Protein AF-0000000084586403 (afdb_homodimer)

Nearest PDB structures (foldseek):
  4zs8-assembly1_A  TM=6.745E-01  e=2.237E-21  Streptomyces coelicolor A3(2)
  4zsk-assembly1_B  TM=9.152E-01  e=2.436E-14  Streptomyces coelicolor A3(2)
  2p19-assembly2_B-2  TM=9.179E-01  e=1.139E-11  Corynebacterium glutamicum
  2ra5-assembly1_A-2  TM=8.917E-01  e=1.689E-09  Streptomyces coelicolor A3(2)
  2pkh-assembly2_F  TM=8.714E-01  e=7.103E-09  Pseudomonas syringae pv. tomato str. DC3000

Solvent-accessible surface area (backbone atoms only — not comparable to full-atom values): 25122 Å² total; per-residue (Å²): 126,84,74,75,54,66,32,57,51,52,31,51,51,52,48,47,35,41,71,70,53,78,47,44,69,73,31,66,52,76,50,56,69,56,45,12,62,74,67,72,45,52,56,66,40,41,48,49,12,50,48,50,35,32,64,69,49,43,28,44,77,40,89,96,74,45,40,22,30,33,66,72,49,48,74,38,53,78,57,55,64,65,54,68,58,57,54,34,44,75,69,73,44,48,59,44,57,43,79,74,42,78,44,77,43,73,60,56,68,63,54,28,54,71,46,68,49,62,93,82,49,47,23,35,42,37,30,32,39,37,19,51,70,80,38,54,40,31,44,38,36,37,38,32,45,34,89,81,42,76,80,71,46,71,72,51,63,55,47,54,63,64,57,53,40,46,76,72,65,52,49,67,40,37,37,36,36,37,57,40,46,33,70,66,49,71,69,52,26,60,71,45,66,49,87,67,96,52,45,20,40,28,34,46,34,39,32,24,31,72,85,68,46,43,56,40,40,34,40,38,38,41,36,49,87,46,40,40,44,34,51,72,18,48,69,115,127,84,72,75,55,67,32,56,51,52,30,50,51,52,48,47,35,41,71,71,53,77,46,45,69,73,31,66,51,78,50,58,68,56,45,12,61,74,67,72,44,51,54,68,40,40,48,49,14,51,48,50,35,32,60,68,50,43,28,44,77,40,89,96,74,44,40,21,29,32,66,72,50,47,73,38,53,79,58,55,63,65,54,68,59,59,53,34,44,75,69,72,42,47,59,43,56,44,81,76,45,79,44,77,42,74,60,54,66,64,55,30,55,70,45,67,48,62,92,84,48,48,23,36,40,36,29,33,38,38,18,49,69,80,38,53,41,31,44,36,37,37,38,31,46,35,89,81,44,74,80,71,46,71,73,53,62,56,48,55,62,64,58,54,40,46,75,72,66,53,49,66,40,37,37,34,36,38,59,40,44,32,70,66,49,71,68,52,24,61,70,45,66,50,88,68,97,52,42,20,41,29,35,45,34,38,31,22,31,72,84,69,46,43,55,40,41,34,40,38,38,39,36,49,86,44,39,39,43,34,51,72,18,47,69,115

Sequence (472 aa):
MKSTPLYRQIANEIKKDIARGNIKKDEAIPTEMELASSFQASRVTVRQAIQLLVEENLLYKVHGSGTYVKQQKIEHDIYRLQSFTEEIIKLGKVPTNKLLTFTIMKPEDEIRHRLQLPPEAQVFYVKRLRCADNVPIILEETFMPIAMFPDLTEEIMLNSKYAYLESKGFLIKERQGEIIPAMPSDALMTLLQIKDANPILSMNLWAYLDNDIPFEYTRLYYRSDRYTFKFSSKRYMKSTPLYRQIANEIKKDIARGNIKKDEAIPTEMELASSFQASRVTVRQAIQLLVEENLLYKVHGSGTYVKQQKIEHDIYRLQSFTEEIIKLGKVPTNKLLTFTIMKPEDEIRHRLQLPPEAQVFYVKRLRCADNVPIILEETFMPIAMFPDLTEEIMLNSKYAYLESKGFLIKERQGEIIPAMPSDALMTLLQIKDANPILSMNLWAYLDNDIPFEYTRLYYRSDRYTFKFSSKRY

Organism: NCBI:txid361277

Secondary structure (DSSP, 8-state):
-----HHHHHHHHHHHHHHTTSS-TTPBPPPHHHHHHHHT--HHHHHHHHHHHHHTTSEEEETTTEEEE--PPEEEETTS---HHHHHHHTT--EEEEEEEEEEEPPPHHHHHHTT--TT--EEEEEEEEEETTEEEEEEEEEEETTT-TT--HHHHTS-HHHHHHHTT--EEEEEEEEEEEPPPHHHHHHHT--S---EEEEEEEEEETTS-EEEEEEEEE-TTTEEEEEEEE--/-----HHHHHHHHHHHHHHTTSS-TTPBPPPHHHHHHHHT--HHHHHHHHHHHHHTTSEEEETTTEEEE--PPEEEETTS---HHHHHHHTT--EEEEEEEEEEEPPPHHHHHHTT--TT--EEEEEEEEEETTEEEEEEEEEEETTT-TT--HHHHTS-HHHHHHHTT--EEEEEEEEEEEPPPHHHHHHHT--S---EEEEEEEEEETTS-EEEEEEEEE-TTTEEEEEEEE--

InterPro domains:
  IPR000524 Transcription regulator HTH, GntR [PF00392] (6-69)
  IPR000524 Transcription regulator HTH, GntR [PR00035] (29-43)
  IPR000524 Transcription regulator HTH, GntR [PR00035] (43-59)
  IPR000524 Transcription regulator HTH, GntR [PS50949] (4-72)
  IPR000524 Transcription regulator HTH, GntR [SM00345] (10-69)
  IPR000524 Transcription regulator HTH, GntR [cd07377] (5-70)
  IPR011663 UbiC transcription regulator-associated [PF07702] (91-227)
  IPR011663 UbiC transcription regulator-associated [SM00866] (90-228)
  IPR028978 Chorismate pyruvate-lyase/UbiC transcription regulator-associated domain superfamily [G3DSA:3.40.1410.10] (75-235)
  IPR028978 Chorismate pyruvate-lyase/UbiC transcription regulator-associated domain superfamily [SSF64288] (58-232)
  IPR036388 Winged helix-like DNA-binding domain superfamily [G3DSA:1.10.10.10] (1-74)
  IPR036390 Winged helix DNA-binding domain superfamily [SSF46785] (2-83)
  IPR050679 Bacterial HTH-type transcriptional regulator [PTHR44846] (2-232)

Radius of gyration: 25.45 Å; Cα contacts (8 Å, |Δi|>4): 924; chains: 2; bounding box: 56×74×62 Å

Foldseek 3Di:
DPDPPLLCVLLVVVVVCVLVVVADFFGFDDALVVSCVVSVHDSVSPVSSLVVCVVVVQWDADPPPHIGGHQAAQEDAPPDPDDPCVSLVVSVWHKWKAWDDWDKDQDDPVVCVLQVHDNVWIWIWTWMFIDTNNATWKIKIKTFTCVVPVPDDPVCVRDDPVVVCVVVVWAWDDKDKDKDKDFDDPVRCVSNVPDDRDIWIKMWMWTATPVRRTGMIMIMTGPRSRHDYDYDDDPD/DPDPPLLQVLLVVVVVCVLVVVADFFGFDDALVVSCVVSVHDSVSPVSSLVVCVVVVQWDADPPPHIGGHQAAQEDAPPDPDDPCVSLVVSVWHKWKAWDDWDKDQDDPVVCVLQVHDNVWIWIWTWMFIDTNNQTWKIKIKTFTCVVPVPDDPVCVRDDPVVVCVVVVWAWDDKDKDKDKDFDDPVRCVSNVPDDRDIWIKMWMWTATPVRRTGMIMIMTGPRSRHDYDYDDDPD

Structure (mmCIF, N/CA/C/O backbone):
data_AF-0000000084586403-model_v1
#
loop_
_entity.id
_entity.type
_entity.pdbx_description
1 polymer 'Transcriptional regulator'
#
loop_
_atom_site.group_PDB
_atom_site.id
_atom_site.type_symbol
_atom_site.label_atom_id
_atom_site.label_alt_id
_atom_site.label_comp_id
_atom_site.label_asym_id
_atom_site.label_entity_id
_atom_site.label_seq_id
_atom_site.pdbx_PDB_ins_code
_atom_site.Cartn_x
_atom_site.Cartn_y
_atom_site.Cartn_z
_atom_site.occupancy
_atom_site.B_iso_or_equiv
_atom_site.auth_seq_id
_atom_site.auth_comp_id
_atom_site.auth_asym_id
_atom_site.auth_atom_id
_atom_site.pdbx_PDB_model_num
ATOM 1 N N . MET A 1 1 ? 6.543 38.594 -7.16 1 34.75 1 MET A N 1
ATOM 2 C CA . MET A 1 1 ? 6.902 37.25 -6.703 1 34.75 1 MET A CA 1
ATOM 3 C C . MET A 1 1 ? 6.652 37.094 -5.207 1 34.75 1 MET A C 1
ATOM 5 O O . MET A 1 1 ? 7.25 37.812 -4.398 1 34.75 1 MET A O 1
ATOM 9 N N . LYS A 1 2 ? 5.504 36.938 -4.672 1 47.91 2 LYS A N 1
ATOM 10 C CA . LYS A 1 2 ? 5.18 37.219 -3.281 1 47.91 2 LYS A CA 1
ATOM 11 C C . LYS A 1 2 ? 6.156 36.562 -2.328 1 47.91 2 LYS A C 1
ATOM 13 O O . LYS A 1 2 ? 6.57 35.406 -2.562 1 47.91 2 LYS A O 1
ATOM 18 N N . SER A 1 3 ? 6.898 37.188 -1.562 1 58.41 3 SER A N 1
ATOM 19 C CA . SER A 1 3 ? 8.039 36.781 -0.754 1 58.41 3 SER A CA 1
ATOM 20 C C . SER A 1 3 ? 7.66 35.656 0.213 1 58.41 3 SER A C 1
ATOM 22 O O . SER A 1 3 ? 6.555 35.656 0.764 1 58.41 3 SER A O 1
ATOM 24 N N . THR A 1 4 ? 8.156 34.5 0.156 1 67.75 4 THR A N 1
ATOM 25 C CA . THR A 1 4 ? 7.91 33.375 1.075 1 67.75 4 THR A CA 1
ATOM 26 C C . THR A 1 4 ? 7.898 33.875 2.52 1 67.75 4 THR A C 1
ATOM 28 O O . THR A 1 4 ? 8.812 34.562 2.953 1 67.75 4 THR A O 1
ATOM 31 N N . PRO A 1 5 ? 6.727 33.812 3.162 1 79.56 5 PRO A N 1
ATOM 32 C CA . PRO A 1 5 ? 6.691 34.219 4.57 1 79.56 5 PRO A CA 1
ATOM 33 C C . PRO A 1 5 ? 7.91 33.719 5.352 1 79.56 5 PRO A C 1
ATOM 35 O O . PRO A 1 5 ? 8.453 32.656 5.059 1 79.56 5 PRO A O 1
ATOM 38 N N . LEU A 1 6 ? 8.422 34.594 6.211 1 85.06 6 LEU A N 1
ATOM 39 C CA . LEU A 1 6 ? 9.648 34.344 6.961 1 85.06 6 LEU A CA 1
ATOM 40 C C . LEU A 1 6 ? 9.609 32.969 7.637 1 85.06 6 LEU A C 1
ATOM 42 O O . LEU A 1 6 ? 10.617 32.281 7.676 1 85.06 6 LEU A O 1
ATOM 46 N N . TYR A 1 7 ? 8.484 32.562 8.242 1 89.06 7 TYR A N 1
ATOM 47 C CA . TYR A 1 7 ? 8.398 31.281 8.922 1 89.06 7 TYR A CA 1
ATOM 48 C C . TYR A 1 7 ? 8.648 30.141 7.953 1 89.06 7 TYR A C 1
ATOM 50 O O . TYR A 1 7 ? 9.25 29.125 8.32 1 89.06 7 TYR A O 1
ATOM 58 N N . ARG A 1 8 ? 8.242 30.219 6.746 1 85.06 8 ARG A N 1
ATOM 59 C CA . ARG A 1 8 ? 8.5 29.188 5.742 1 85.06 8 ARG A CA 1
ATOM 60 C C . ARG A 1 8 ? 9.969 29.156 5.348 1 85.06 8 ARG A C 1
ATOM 62 O O . ARG A 1 8 ? 10.523 28.078 5.09 1 85.06 8 ARG A O 1
ATOM 69 N N . GLN A 1 9 ? 10.547 30.297 5.316 1 86.19 9 GLN A N 1
ATOM 70 C CA . GLN A 1 9 ? 11.984 30.359 5.047 1 86.19 9 GLN A CA 1
ATOM 71 C C . GLN A 1 9 ? 12.773 29.641 6.137 1 86.19 9 GLN A C 1
ATOM 73 O O . GLN A 1 9 ? 13.703 28.891 5.836 1 86.19 9 GLN A O 1
ATOM 78 N N . ILE A 1 10 ? 12.414 29.984 7.324 1 91.06 10 ILE A N 1
ATOM 79 C CA . ILE A 1 10 ? 13.07 29.344 8.453 1 91.06 10 ILE A CA 1
ATOM 80 C C . ILE A 1 10 ? 12.852 27.844 8.383 1 91.06 10 ILE A C 1
ATOM 82 O O . ILE A 1 10 ? 13.797 27.062 8.555 1 91.06 10 ILE A O 1
ATOM 86 N N . ALA A 1 11 ? 11.641 27.438 8.109 1 89.44 11 ALA A N 1
ATOM 87 C CA . ALA A 1 11 ? 11.328 26.031 7.988 1 89.44 11 ALA A CA 1
ATOM 88 C C . ALA A 1 11 ? 12.188 25.359 6.914 1 89.44 11 ALA A C 1
ATOM 90 O O . ALA A 1 11 ? 12.734 24.281 7.129 1 89.44 11 ALA A O 1
ATOM 91 N N . ASN A 1 12 ? 12.289 26 5.867 1 84.06 12 ASN A N 1
ATOM 92 C CA . ASN A 1 12 ? 13.078 25.469 4.766 1 84.06 12 ASN A CA 1
ATOM 93 C C . ASN A 1 12 ? 14.547 25.312 5.148 1 84.06 12 ASN A C 1
ATOM 95 O O . ASN A 1 12 ? 15.195 24.328 4.77 1 84.06 12 ASN A O 1
ATOM 99 N N . GLU A 1 13 ? 15.039 26.281 5.824 1 86.5 13 GLU A N 1
ATOM 100 C CA . GLU A 1 13 ? 16.422 26.203 6.266 1 86.5 13 GLU A CA 1
ATOM 101 C C . GLU A 1 13 ? 16.641 25.047 7.234 1 86.5 13 GLU A C 1
ATOM 103 O O . GLU A 1 13 ? 17.641 24.328 7.145 1 86.5 13 GLU A O 1
ATOM 108 N N . ILE A 1 14 ? 15.703 24.906 8.133 1 87.62 14 ILE A N 1
ATOM 109 C CA . ILE A 1 14 ? 15.789 23.781 9.07 1 87.62 14 ILE A CA 1
ATOM 110 C C . ILE A 1 14 ? 15.719 22.469 8.305 1 87.62 14 ILE A C 1
ATOM 112 O O . ILE A 1 14 ? 16.484 21.531 8.594 1 87.62 14 ILE A O 1
ATOM 116 N N . LYS A 1 15 ? 14.875 22.406 7.348 1 83.31 15 LYS A N 1
ATOM 117 C CA . LYS A 1 15 ? 14.75 21.219 6.5 1 83.31 15 LYS A CA 1
ATOM 118 C C . LYS A 1 15 ? 16.078 20.891 5.824 1 83.31 15 LYS A C 1
ATOM 120 O O . LYS A 1 15 ? 16.469 19.719 5.766 1 83.31 15 LYS A O 1
ATOM 125 N N . LYS A 1 16 ? 16.656 21.891 5.375 1 78.38 16 LYS A N 1
ATOM 126 C CA . LYS A 1 16 ? 17.953 21.703 4.727 1 78.38 16 LYS A CA 1
ATOM 127 C C . LYS A 1 16 ? 18.984 21.156 5.699 1 78.38 16 LYS A C 1
ATOM 129 O O . LYS A 1 16 ? 19.766 20.266 5.352 1 78.38 16 LYS A O 1
ATOM 134 N N . ASP A 1 17 ? 18.891 21.703 6.852 1 80.44 17 ASP A N 1
ATOM 135 C CA . ASP A 1 17 ? 19.828 21.25 7.871 1 80.44 17 ASP A CA 1
ATOM 136 C C . ASP A 1 17 ? 19.609 19.766 8.195 1 80.44 17 ASP A C 1
ATOM 138 O O . ASP A 1 17 ? 20.578 19.016 8.359 1 80.44 17 ASP A O 1
ATOM 142 N N . ILE A 1 18 ? 18.406 19.453 8.211 1 79 18 ILE A N 1
ATOM 143 C CA . ILE A 1 18 ? 18.047 18.062 8.492 1 79 18 ILE A CA 1
ATOM 144 C C . ILE A 1 18 ? 18.469 17.172 7.328 1 79 18 ILE A C 1
ATOM 146 O O . ILE A 1 18 ? 19.062 16.125 7.531 1 79 18 ILE A O 1
ATOM 150 N N . ALA A 1 19 ? 18.281 17.688 6.199 1 70.31 19 ALA A N 1
ATOM 151 C CA . ALA A 1 19 ? 18.562 16.922 4.988 1 70.31 19 ALA A CA 1
ATOM 152 C C . ALA A 1 19 ? 20.078 16.734 4.805 1 70.31 19 ALA A C 1
ATOM 154 O O . ALA A 1 19 ? 20.516 15.68 4.332 1 70.31 19 ALA A O 1
ATOM 155 N N . ARG A 1 20 ? 20.75 17.734 5.207 1 66.69 20 ARG A N 1
ATOM 156 C CA . ARG A 1 20 ? 22.203 17.703 5.074 1 66.69 20 ARG A CA 1
ATOM 157 C C . ARG A 1 20 ? 22.828 16.875 6.184 1 66.69 20 ARG A C 1
ATOM 159 O O . ARG A 1 20 ? 24.047 16.641 6.176 1 66.69 20 ARG A O 1
ATOM 166 N N . GLY A 1 21 ? 21.922 16.406 7.035 1 67.69 21 GLY A N 1
ATOM 167 C CA . GLY A 1 21 ? 22.406 15.562 8.109 1 67.69 21 GLY A CA 1
ATOM 168 C C . GLY A 1 21 ? 23.047 16.359 9.242 1 67.69 21 GLY A C 1
ATOM 169 O O . GLY A 1 21 ? 23.719 15.781 10.109 1 67.69 21 GLY A O 1
ATOM 170 N N . ASN A 1 22 ? 22.969 17.672 9.227 1 68.5 22 ASN A N 1
ATOM 171 C CA . ASN A 1 22 ? 23.5 18.484 10.312 1 68.5 22 ASN A CA 1
ATOM 172 C C . ASN A 1 22 ? 22.781 18.219 11.625 1 68.5 22 ASN A C 1
ATOM 174 O O . ASN A 1 22 ? 23.359 18.391 12.703 1 68.5 22 ASN A O 1
ATOM 178 N N . ILE A 1 23 ? 21.531 17.875 11.5 1 70.5 23 ILE A N 1
ATOM 179 C CA . ILE A 1 23 ? 20.734 17.422 12.625 1 70.5 23 ILE A CA 1
ATOM 180 C C . ILE A 1 23 ? 20.219 16.016 12.352 1 70.5 23 ILE A C 1
ATOM 182 O O . ILE A 1 23 ? 19.516 15.781 11.367 1 70.5 23 ILE A O 1
ATOM 186 N N . LYS A 1 24 ? 20.672 15.148 13.227 1 64 24 LYS A N 1
ATOM 187 C CA . LYS A 1 24 ? 20.359 13.734 12.992 1 64 24 LYS A CA 1
ATOM 188 C C . LYS A 1 24 ? 19.031 13.352 13.625 1 64 24 LYS A C 1
ATOM 190 O O . LYS A 1 24 ? 18.469 14.109 14.414 1 64 24 LYS A O 1
ATOM 195 N N . LYS A 1 25 ? 18.562 12.156 13.203 1 66.25 25 LYS A N 1
ATOM 196 C CA . LYS A 1 25 ? 17.344 11.594 13.805 1 66.25 25 LYS A CA 1
ATOM 197 C C . LYS A 1 25 ? 17.453 11.562 15.328 1 66.25 25 LYS A C 1
ATOM 199 O O . LYS A 1 25 ? 18.516 11.234 15.875 1 66.25 25 LYS A O 1
ATOM 204 N N . ASP A 1 26 ? 16.297 12.016 15.867 1 67.81 26 ASP A N 1
ATOM 205 C CA . ASP A 1 26 ? 16.078 12 17.312 1 67.81 26 ASP A CA 1
ATOM 206 C C . ASP A 1 26 ? 17.016 12.969 18.016 1 67.81 26 ASP A C 1
ATOM 208 O O . ASP A 1 26 ? 17.219 12.875 19.234 1 67.81 26 ASP A O 1
ATOM 212 N N . GLU A 1 27 ? 17.672 13.758 17.266 1 76.44 27 GLU A N 1
ATOM 213 C CA . GLU A 1 27 ? 18.391 14.867 17.859 1 76.44 27 GLU A CA 1
ATOM 214 C C . GLU A 1 27 ? 17.5 16.109 17.984 1 76.44 27 GLU A C 1
ATOM 216 O O . GLU A 1 27 ? 16.672 16.359 17.109 1 76.44 27 GLU A O 1
ATOM 221 N N . ALA A 1 28 ? 17.766 16.734 19.078 1 85.31 28 ALA A N 1
ATOM 222 C CA . ALA A 1 28 ? 17 17.969 19.297 1 85.31 28 ALA A CA 1
ATOM 223 C C . ALA A 1 28 ? 17.5 19.078 18.375 1 85.31 28 ALA A C 1
ATOM 225 O O . ALA A 1 28 ? 18.703 19.234 18.172 1 85.31 28 ALA A O 1
ATOM 226 N N . ILE A 1 29 ? 16.562 19.766 17.797 1 88.88 29 ILE A N 1
ATOM 227 C CA . ILE A 1 29 ? 16.953 21 17.125 1 88.88 29 ILE A CA 1
ATOM 228 C C . ILE A 1 29 ? 17.203 22.094 18.156 1 88.88 29 ILE A C 1
ATOM 230 O O . ILE A 1 29 ? 16.828 21.953 19.328 1 88.88 29 ILE A O 1
ATOM 234 N N . PRO A 1 30 ? 17.969 23.094 17.734 1 88.56 30 PRO A N 1
ATOM 235 C CA . PRO A 1 30 ? 18.125 24.219 18.656 1 88.56 30 PRO A CA 1
ATOM 236 C C . PRO A 1 30 ? 16.797 24.719 19.219 1 88.56 30 PRO A C 1
ATOM 238 O O . PRO A 1 30 ? 15.758 24.562 18.594 1 88.56 30 PRO A O 1
ATOM 241 N N . THR A 1 31 ? 16.859 25.25 20.422 1 89.19 31 THR A N 1
ATOM 242 C CA . THR A 1 31 ? 15.672 25.766 21.078 1 89.19 31 THR A CA 1
ATOM 243 C C . THR A 1 31 ? 15.062 26.906 20.266 1 89.19 31 THR A C 1
ATOM 245 O O . THR A 1 31 ? 15.727 27.5 19.406 1 89.19 31 THR A O 1
ATOM 248 N N . GLU A 1 32 ? 13.797 27.125 20.531 1 91.31 32 GLU A N 1
ATOM 249 C CA . GLU A 1 32 ? 13.117 28.234 19.859 1 91.31 32 GLU A CA 1
ATOM 250 C C . GLU A 1 32 ? 13.883 29.531 20.047 1 91.31 32 GLU A C 1
ATOM 252 O O . GLU A 1 32 ? 13.992 30.328 19.109 1 91.31 32 GLU A O 1
ATOM 257 N N . MET A 1 33 ? 14.43 29.734 21.25 1 90.94 33 MET A N 1
ATOM 258 C CA . MET A 1 33 ? 15.195 30.953 21.562 1 90.94 33 MET A CA 1
ATOM 259 C C . MET A 1 33 ? 16.453 31.016 20.703 1 90.94 33 MET A C 1
ATOM 261 O O . MET A 1 33 ? 16.781 32.062 20.141 1 90.94 33 MET A O 1
ATOM 265 N N . GLU A 1 34 ? 17.188 29.938 20.594 1 92.69 34 GLU A N 1
ATOM 266 C CA . GLU A 1 34 ? 18.422 29.859 19.812 1 92.69 34 GLU A CA 1
ATOM 267 C C . GLU A 1 34 ? 18.125 30.094 18.328 1 92.69 34 GLU A C 1
ATOM 269 O O . GLU A 1 34 ? 18.875 30.812 17.656 1 92.69 34 GLU A O 1
ATOM 274 N N . LEU A 1 35 ? 17.094 29.531 17.859 1 93.06 35 LEU A N 1
ATOM 275 C CA . LEU A 1 35 ? 16.719 29.688 16.453 1 93.06 35 LEU A CA 1
ATOM 276 C C . LEU A 1 35 ? 16.297 31.109 16.156 1 93.06 35 LEU A C 1
ATOM 278 O O . LEU A 1 35 ? 16.625 31.656 15.102 1 93.06 35 LEU A O 1
ATOM 282 N N . ALA A 1 36 ? 15.508 31.672 17.047 1 93.62 36 ALA A N 1
ATOM 283 C CA . ALA A 1 36 ? 15.094 33.062 16.891 1 93.62 36 ALA A CA 1
ATOM 284 C C . ALA A 1 36 ? 16.297 33.969 16.75 1 93.62 36 ALA A C 1
ATOM 286 O O . ALA A 1 36 ? 16.328 34.875 15.898 1 93.62 36 ALA A O 1
ATOM 287 N N . SER A 1 37 ? 17.281 33.719 17.609 1 93.25 37 SER A N 1
ATOM 288 C CA . SER A 1 37 ? 18.516 34.5 17.562 1 93.25 37 SER A CA 1
ATOM 289 C C . SER A 1 37 ? 19.266 34.281 16.25 1 93.25 37 SER A C 1
ATOM 291 O O . SER A 1 37 ? 19.719 35.25 15.617 1 93.25 37 SER A O 1
ATOM 293 N N . SER A 1 38 ? 19.375 33.062 15.828 1 92.12 38 SER A N 1
ATOM 294 C CA . SER A 1 38 ? 20.156 32.688 14.656 1 92.12 38 SER A CA 1
ATOM 295 C C . SER A 1 38 ? 19.547 33.25 13.383 1 92.12 38 SER A C 1
ATOM 297 O O . SER A 1 38 ? 20.266 33.656 12.469 1 92.12 38 SER A O 1
ATOM 299 N N . PHE A 1 39 ? 18.234 33.312 13.359 1 91.81 39 PHE A N 1
ATOM 300 C CA . PHE A 1 39 ? 17.547 33.719 12.141 1 91.81 39 PHE A CA 1
ATOM 301 C C . PHE A 1 39 ? 17.094 35.156 12.242 1 91.81 39 PHE A C 1
ATOM 303 O O . PHE A 1 39 ? 16.5 35.688 11.297 1 91.81 39 PHE A O 1
ATOM 310 N N . GLN A 1 40 ? 17.344 35.781 13.383 1 92.62 40 GLN A N 1
ATOM 311 C CA . GLN A 1 40 ? 16.891 37.156 13.625 1 92.62 40 GLN A CA 1
ATOM 312 C C . GLN A 1 40 ? 15.398 37.281 13.375 1 92.62 40 GLN A C 1
ATOM 314 O O . GLN A 1 40 ? 14.961 38.188 12.656 1 92.62 40 GLN A O 1
ATOM 319 N N . ALA A 1 41 ? 14.695 36.375 13.938 1 93.62 41 ALA A N 1
ATOM 320 C CA . ALA A 1 41 ? 13.242 36.344 13.812 1 93.62 41 ALA A CA 1
ATOM 321 C C . ALA A 1 41 ? 12.578 36.219 15.18 1 93.62 41 ALA A C 1
ATOM 323 O O . ALA A 1 41 ? 13.234 35.906 16.172 1 93.62 41 ALA A O 1
ATOM 324 N N . SER A 1 42 ? 11.289 36.562 15.227 1 92.5 42 SER A N 1
ATOM 325 C CA . SER A 1 42 ? 10.555 36.438 16.484 1 92.5 42 SER A CA 1
ATOM 326 C C . SER A 1 42 ? 10.344 34.969 16.875 1 92.5 42 SER A C 1
ATOM 328 O O . SER A 1 42 ? 10.391 34.094 16.016 1 92.5 42 SER A O 1
ATOM 330 N N . ARG A 1 43 ? 10.219 34.781 18.203 1 91.62 43 ARG A N 1
ATOM 331 C CA . ARG A 1 43 ? 9.914 33.438 18.688 1 91.62 43 ARG A CA 1
ATOM 332 C C . ARG A 1 43 ? 8.625 32.906 18.078 1 91.62 43 ARG A C 1
ATOM 334 O O . ARG A 1 43 ? 8.5 31.703 17.812 1 91.62 43 ARG A O 1
ATOM 341 N N . VAL A 1 44 ? 7.762 33.812 17.844 1 91.19 44 VAL A N 1
ATOM 342 C CA . VAL A 1 44 ? 6.484 33.438 17.25 1 91.19 44 VAL A CA 1
ATOM 343 C C . VAL A 1 44 ? 6.711 32.875 15.844 1 91.19 44 VAL A C 1
ATOM 345 O O . VAL A 1 44 ? 6.133 31.875 15.461 1 91.19 44 VAL A O 1
ATOM 348 N N . THR A 1 45 ? 7.492 33.5 15.117 1 90.62 45 THR A N 1
ATOM 349 C CA . THR A 1 45 ? 7.82 33.094 13.758 1 90.62 45 THR A CA 1
ATOM 350 C C . THR A 1 45 ? 8.523 31.75 13.75 1 90.62 45 THR A C 1
ATOM 352 O O . THR A 1 45 ? 8.195 30.875 12.938 1 90.62 45 THR A O 1
ATOM 355 N N . VAL A 1 46 ? 9.469 31.562 14.609 1 92.94 46 VAL A N 1
ATOM 356 C CA . VAL A 1 46 ? 10.219 30.312 14.719 1 92.94 46 VAL A CA 1
ATOM 357 C C . VAL A 1 46 ? 9.266 29.188 15.109 1 92.94 46 VAL A C 1
ATOM 359 O O . VAL A 1 46 ? 9.344 28.094 14.555 1 92.94 46 VAL A O 1
ATOM 362 N N . ARG A 1 47 ? 8.43 29.484 16.047 1 90.19 47 ARG A N 1
ATOM 363 C CA . ARG A 1 47 ? 7.457 28.484 16.484 1 90.19 47 ARG A CA 1
ATOM 364 C C . ARG A 1 47 ? 6.574 28.047 15.328 1 90.19 47 ARG A C 1
ATOM 366 O O . ARG A 1 47 ? 6.262 26.859 15.203 1 90.19 47 ARG A O 1
ATOM 373 N N . GLN A 1 48 ? 6.227 28.984 14.57 1 88 48 GLN A N 1
ATOM 374 C CA . GLN A 1 48 ? 5.434 28.656 13.391 1 88 48 GLN A CA 1
ATOM 375 C C . GLN A 1 48 ? 6.211 27.75 12.445 1 88 48 GLN A C 1
ATOM 377 O O . GLN A 1 48 ? 5.648 26.812 11.867 1 88 48 GLN A O 1
ATOM 382 N N . ALA A 1 49 ? 7.422 28.078 12.242 1 89.31 49 ALA A N 1
ATOM 383 C CA . ALA A 1 49 ? 8.289 27.266 11.391 1 89.31 49 ALA A CA 1
ATOM 384 C C . ALA A 1 49 ? 8.391 25.828 11.922 1 89.31 49 ALA A C 1
ATOM 386 O O . ALA A 1 49 ? 8.273 24.875 11.164 1 89.31 49 ALA A O 1
ATOM 387 N N . ILE A 1 50 ? 8.617 25.75 13.211 1 89.75 50 ILE A N 1
ATOM 388 C CA . ILE A 1 50 ? 8.781 24.453 13.859 1 89.75 50 ILE A CA 1
ATOM 389 C C . ILE A 1 50 ? 7.477 23.656 13.75 1 89.75 50 ILE A C 1
ATOM 391 O O . ILE A 1 50 ? 7.488 22.469 13.445 1 89.75 50 ILE A O 1
ATOM 395 N N . GLN A 1 51 ? 6.43 24.375 13.992 1 85.25 51 GLN A N 1
ATOM 396 C CA . GLN A 1 51 ? 5.125 23.734 13.906 1 85.25 51 GLN A CA 1
ATOM 397 C C . GLN A 1 51 ? 4.879 23.188 12.5 1 85.25 51 GLN A C 1
ATOM 399 O O . GLN A 1 51 ? 4.355 22.078 12.344 1 85.25 51 GLN A O 1
ATOM 404 N N . LEU A 1 52 ? 5.254 23.953 11.586 1 81.31 52 LEU A N 1
ATOM 405 C CA . LEU A 1 52 ? 5.137 23.5 10.203 1 81.31 52 LEU A CA 1
ATOM 406 C C . LEU A 1 52 ? 5.914 22.203 9.992 1 81.31 52 LEU A C 1
ATOM 408 O O . LEU A 1 52 ? 5.402 21.266 9.383 1 81.31 52 LEU A O 1
ATOM 412 N N . LEU A 1 53 ? 7.141 22.141 10.43 1 85.44 53 LEU A N 1
ATOM 413 C CA . LEU A 1 53 ? 8.008 20.969 10.242 1 85.44 53 LEU A CA 1
ATOM 414 C C . LEU A 1 53 ? 7.488 19.781 11.039 1 85.44 53 LEU A C 1
ATOM 416 O O . LEU A 1 53 ? 7.691 18.625 10.641 1 85.44 53 LEU A O 1
ATOM 420 N N . VAL A 1 54 ? 6.836 20.047 12.172 1 80.56 54 VAL A N 1
ATOM 421 C CA . VAL A 1 54 ? 6.188 18.984 12.938 1 80.56 54 VAL A CA 1
ATOM 422 C C . VAL A 1 54 ? 5.016 18.422 12.141 1 80.56 54 VAL A C 1
ATOM 424 O O . VAL A 1 54 ? 4.859 17.203 12.047 1 80.56 54 VAL A O 1
ATOM 427 N N . GLU A 1 55 ? 4.434 19.344 11.555 1 70.06 55 GLU A N 1
ATOM 428 C CA . GLU A 1 55 ? 3.285 18.953 10.75 1 70.06 55 GLU A CA 1
ATOM 429 C C . GLU A 1 55 ? 3.723 18.141 9.523 1 70.06 55 GLU A C 1
ATOM 431 O O . GLU A 1 55 ? 3.012 17.234 9.086 1 70.06 55 GLU A O 1
ATOM 436 N N . GLU A 1 56 ? 4.82 18.469 9.023 1 70.19 56 GLU A N 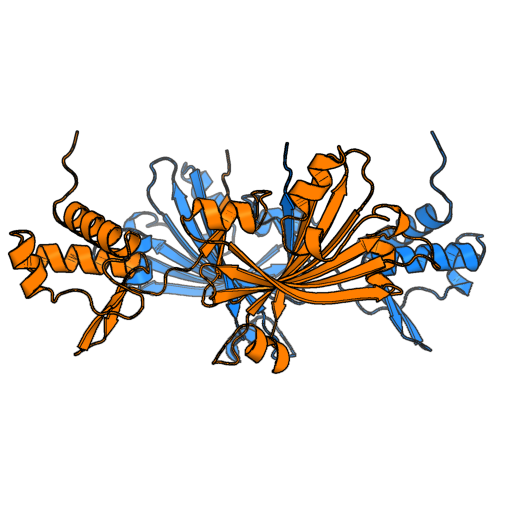1
ATOM 437 C CA . GLU A 1 56 ? 5.383 17.766 7.879 1 70.19 56 GLU A CA 1
ATOM 438 C C . GLU A 1 56 ? 6.07 16.469 8.305 1 70.19 56 GLU A C 1
ATOM 440 O O . GLU A 1 56 ? 6.68 15.781 7.48 1 70.19 56 GLU A O 1
ATOM 445 N N . ASN A 1 57 ? 6.008 16.219 9.562 1 71.69 57 ASN A N 1
ATOM 446 C CA . ASN A 1 57 ? 6.535 15 10.164 1 71.69 57 ASN A CA 1
ATOM 447 C C . ASN A 1 57 ? 8.062 14.961 10.102 1 71.69 57 ASN A C 1
ATOM 449 O O . ASN A 1 57 ? 8.648 13.883 10.008 1 71.69 57 ASN A O 1
ATOM 453 N N . LEU A 1 58 ? 8.617 16.125 10.055 1 77.12 58 LEU A N 1
ATOM 454 C CA . LEU A 1 58 ? 10.07 16.203 10.07 1 77.12 58 LEU A CA 1
ATOM 455 C C . LEU A 1 58 ? 10.586 16.359 11.492 1 77.12 58 LEU A C 1
ATOM 457 O O . LEU A 1 58 ? 11.703 15.938 11.805 1 77.12 58 LEU A O 1
ATOM 461 N N . LEU A 1 59 ? 9.719 17.094 12.289 1 83.19 59 LEU A N 1
ATOM 462 C CA . LEU A 1 59 ? 10.07 17.328 13.688 1 83.19 59 LEU A CA 1
ATOM 463 C C . LEU A 1 59 ? 8.984 16.812 14.617 1 83.19 59 LEU A C 1
ATOM 465 O O . LEU A 1 59 ? 7.848 16.594 14.188 1 83.19 59 LEU A O 1
ATOM 469 N N . TYR A 1 60 ? 9.305 16.422 15.836 1 81.06 60 TYR A N 1
ATOM 470 C CA . TYR A 1 60 ? 8.328 16.156 16.891 1 81.06 60 TYR A CA 1
ATOM 471 C C . TYR A 1 60 ? 8.742 16.828 18.188 1 81.06 60 TYR A C 1
ATOM 473 O O . TYR A 1 60 ? 9.93 16.938 18.5 1 81.06 60 TYR A O 1
ATOM 481 N N . LYS A 1 61 ? 7.652 17.297 18.844 1 81.88 61 LYS A N 1
ATOM 482 C CA . LYS A 1 61 ? 7.902 18.047 20.078 1 81.88 61 LYS A CA 1
ATOM 483 C C . LYS A 1 61 ? 7.762 17.141 21.297 1 81.88 61 LYS A C 1
ATOM 485 O O . LYS A 1 61 ? 6.875 16.281 21.344 1 81.88 61 LYS A O 1
ATOM 490 N N . VAL A 1 62 ? 8.703 17.234 22.156 1 74.88 62 VAL A N 1
ATOM 491 C CA . VAL A 1 62 ? 8.609 16.594 23.453 1 74.88 62 VAL A CA 1
ATOM 492 C C . VAL A 1 62 ? 8.469 17.656 24.547 1 74.88 62 VAL A C 1
ATOM 494 O O . VAL A 1 62 ? 9.375 18.469 24.75 1 74.88 62 VAL A O 1
ATOM 497 N N . HIS A 1 63 ? 7.234 17.547 25.125 1 75.31 63 HIS A N 1
ATOM 498 C CA . HIS A 1 63 ? 6.965 18.531 26.156 1 75.31 63 HIS A CA 1
ATOM 499 C C . HIS A 1 63 ? 8.055 18.516 27.219 1 75.31 63 HIS A C 1
ATOM 501 O O . HIS A 1 63 ? 8.414 17.469 27.75 1 75.31 63 HIS A O 1
ATOM 507 N N . GLY A 1 64 ? 8.531 19.703 27.5 1 75.5 64 GLY A N 1
ATOM 508 C CA . GLY A 1 64 ? 9.516 19.875 28.547 1 75.5 64 GLY A CA 1
ATOM 509 C C . GLY A 1 64 ? 10.922 19.484 28.125 1 75.5 64 GLY A C 1
ATOM 510 O O . GLY A 1 64 ? 11.859 19.578 28.922 1 75.5 64 GLY A O 1
ATOM 511 N N . SER A 1 65 ? 11.102 18.984 27 1 76.19 65 SER A N 1
ATOM 512 C CA . SER A 1 65 ? 12.414 18.516 26.562 1 76.19 65 SER A CA 1
ATOM 513 C C . SER A 1 65 ? 12.906 19.312 25.359 1 76.19 65 SER A C 1
ATOM 515 O O . SER A 1 65 ? 13.938 19.969 25.406 1 76.19 65 SER A O 1
ATOM 517 N N . GLY A 1 66 ? 12.164 19.203 24.312 1 85.81 66 GLY A N 1
ATOM 518 C CA . GLY A 1 66 ? 12.586 19.891 23.109 1 85.81 66 GLY A CA 1
ATOM 519 C C . GLY A 1 66 ? 11.898 19.391 21.859 1 85.81 66 GLY A C 1
ATOM 520 O O . GLY A 1 66 ? 10.844 18.766 21.938 1 85.81 66 GLY A O 1
ATOM 521 N N . THR A 1 67 ? 12.328 19.922 20.703 1 87.44 67 THR A N 1
ATOM 522 C CA . THR A 1 67 ? 11.844 19.531 19.391 1 87.44 67 THR A CA 1
ATOM 523 C C . THR A 1 67 ? 12.883 18.672 18.656 1 87.44 67 THR A C 1
ATOM 525 O O . THR A 1 67 ? 14.062 19.031 18.609 1 87.44 67 THR A O 1
ATOM 528 N N . TYR A 1 68 ? 12.414 17.547 18.203 1 84.62 68 TYR A N 1
ATOM 529 C CA . TYR A 1 68 ? 13.352 16.562 17.672 1 84.62 68 TYR A CA 1
ATOM 530 C C . TYR A 1 68 ? 13.055 16.25 16.219 1 84.62 68 TYR A C 1
ATOM 532 O O . TYR A 1 68 ? 11.922 16.422 15.75 1 84.62 68 TYR A O 1
ATOM 540 N N . VAL A 1 69 ? 14.211 15.945 15.5 1 79.56 69 VAL A N 1
ATOM 541 C CA . VAL A 1 69 ? 14.07 15.539 14.109 1 79.56 69 VAL A CA 1
ATOM 542 C C . VAL A 1 69 ? 13.461 14.141 14.039 1 79.56 69 VAL A C 1
ATOM 544 O O . VAL A 1 69 ? 13.93 13.219 14.711 1 79.56 69 VAL A O 1
ATOM 547 N N . LYS A 1 70 ? 12.312 14.164 13.344 1 74.19 70 LYS A N 1
ATOM 548 C CA . LYS A 1 70 ? 11.672 12.867 13.133 1 74.19 70 LYS A CA 1
ATOM 549 C C . LYS A 1 70 ? 12.453 12.023 12.133 1 74.19 70 LYS A C 1
ATOM 551 O O . LYS A 1 70 ? 13.102 12.555 11.234 1 74.19 70 LYS A O 1
ATOM 556 N N . GLN A 1 71 ? 12.508 10.789 12.555 1 65.88 71 GLN A N 1
ATOM 557 C CA . GLN A 1 71 ? 13.133 9.891 11.586 1 65.88 71 GLN A CA 1
ATOM 558 C C . GLN A 1 71 ? 12.445 9.984 10.227 1 65.88 71 GLN A C 1
ATOM 560 O O . GLN A 1 71 ? 11.227 9.875 10.125 1 65.88 71 GLN A O 1
ATOM 565 N N . GLN A 1 72 ? 13.234 10.469 9.273 1 68 72 GLN A N 1
ATOM 566 C CA . GLN A 1 72 ? 12.688 10.562 7.922 1 68 72 GLN A CA 1
ATOM 567 C C . GLN A 1 72 ? 12.578 9.18 7.285 1 68 72 GLN A C 1
ATOM 569 O O . GLN A 1 72 ? 13.539 8.398 7.312 1 68 72 GLN A O 1
ATOM 574 N N . LYS A 1 73 ? 11.398 8.914 6.98 1 75.5 73 LYS A N 1
ATOM 575 C CA . LYS A 1 73 ? 11.18 7.648 6.289 1 75.5 73 LYS A CA 1
ATOM 576 C C . LYS A 1 73 ? 11.445 7.785 4.793 1 75.5 73 LYS A C 1
ATOM 578 O O . LYS A 1 73 ? 11.281 8.867 4.227 1 75.5 73 LYS A O 1
ATOM 583 N N . ILE A 1 74 ? 11.969 6.758 4.289 1 78.12 74 ILE A N 1
ATOM 584 C CA . ILE A 1 74 ? 12.008 6.66 2.834 1 78.12 74 ILE A CA 1
ATOM 585 C C . ILE A 1 74 ? 10.586 6.531 2.289 1 78.12 74 ILE A C 1
ATOM 587 O O . ILE A 1 74 ? 9.828 5.652 2.711 1 78.12 74 ILE A O 1
ATOM 591 N N . GLU A 1 75 ? 10.234 7.461 1.457 1 78.44 75 GLU A N 1
ATOM 592 C CA . GLU A 1 75 ? 8.906 7.418 0.85 1 78.44 75 GLU A CA 1
ATOM 593 C C . GLU A 1 75 ? 8.945 6.711 -0.503 1 78.44 75 GLU A C 1
ATOM 595 O O . GLU A 1 75 ? 9.555 7.207 -1.452 1 78.44 75 GLU A O 1
ATOM 600 N N . HIS A 1 76 ? 8.281 5.637 -0.494 1 80.25 76 HIS A N 1
ATOM 601 C CA . HIS A 1 76 ? 8.258 4.855 -1.725 1 80.25 76 HIS A CA 1
ATOM 602 C C . HIS A 1 76 ? 6.973 5.109 -2.514 1 80.25 76 HIS A C 1
ATOM 604 O O . HIS A 1 76 ? 5.875 5.023 -1.962 1 80.25 76 HIS A O 1
ATOM 610 N N . ASP A 1 77 ? 7.219 5.473 -3.758 1 77.25 77 ASP A N 1
ATOM 611 C CA . ASP A 1 77 ? 6.105 5.539 -4.699 1 77.25 77 ASP A CA 1
ATOM 612 C C . ASP A 1 77 ? 5.832 4.172 -5.32 1 77.25 77 ASP A C 1
ATOM 614 O O . ASP A 1 77 ? 6.59 3.709 -6.176 1 77.25 77 ASP A O 1
ATOM 618 N N . ILE A 1 78 ? 4.766 3.604 -5.047 1 77.69 78 ILE A N 1
ATOM 619 C CA . ILE A 1 78 ? 4.484 2.215 -5.395 1 77.69 78 ILE A CA 1
ATOM 620 C C . ILE A 1 78 ? 4.227 2.102 -6.898 1 77.69 78 ILE A C 1
ATOM 622 O O . ILE A 1 78 ? 4.258 1.005 -7.457 1 77.69 78 ILE A O 1
ATOM 626 N N . TYR A 1 79 ? 4.008 3.191 -7.52 1 73.31 79 TYR A N 1
ATOM 627 C CA . TYR A 1 79 ? 3.668 3.127 -8.938 1 73.31 79 TYR A CA 1
ATOM 628 C C . TYR A 1 79 ? 4.906 3.314 -9.805 1 73.31 79 TYR A C 1
ATOM 630 O O . TYR A 1 79 ? 4.871 3.066 -11.008 1 73.31 79 TYR A O 1
ATOM 638 N N . ARG A 1 80 ? 5.797 3.789 -9.195 1 74.06 80 ARG A N 1
ATOM 639 C CA . ARG A 1 80 ? 7.016 3.986 -9.977 1 74.06 80 ARG A CA 1
ATOM 640 C C . ARG A 1 80 ? 7.84 2.705 -10.031 1 74.06 80 ARG A C 1
ATOM 642 O O . ARG A 1 80 ? 8.242 2.17 -9 1 74.06 80 ARG A O 1
ATOM 649 N N . LEU A 1 81 ? 7.91 2.285 -11.289 1 76.62 81 LEU A N 1
ATOM 650 C CA . LEU A 1 81 ? 8.766 1.119 -11.484 1 76.62 81 LEU A CA 1
ATOM 651 C C . LEU A 1 81 ? 10.234 1.503 -11.406 1 76.62 81 LEU A C 1
ATOM 653 O O . LEU A 1 81 ? 10.828 1.933 -12.398 1 76.62 81 LEU A O 1
ATOM 657 N N . GLN A 1 82 ? 10.742 1.468 -10.258 1 77.69 82 GLN A N 1
ATOM 658 C CA . GLN A 1 82 ? 12.156 1.729 -10.016 1 77.69 82 GLN A CA 1
ATOM 659 C C . GLN A 1 82 ? 12.742 0.717 -9.039 1 77.69 82 GLN A C 1
ATOM 661 O O . GLN A 1 82 ? 12.039 0.198 -8.172 1 77.69 82 GLN A O 1
ATOM 666 N N . SER A 1 83 ? 14 0.463 -9.289 1 81.31 83 SER A N 1
ATOM 667 C CA . SER A 1 83 ? 14.664 -0.461 -8.375 1 81.31 83 SER A CA 1
ATOM 668 C C . SER A 1 83 ? 14.953 0.2 -7.035 1 81.31 83 SER A C 1
ATOM 670 O O . SER A 1 83 ? 14.93 1.428 -6.922 1 81.31 83 SER A O 1
ATOM 672 N N . PHE A 1 84 ? 15.117 -0.559 -6.09 1 86.31 84 PHE A N 1
ATOM 673 C CA . PHE A 1 84 ? 15.531 -0.076 -4.777 1 86.31 84 PHE A CA 1
ATOM 674 C C . PHE A 1 84 ? 16.766 0.797 -4.891 1 86.31 84 PHE A C 1
ATOM 676 O O . PHE A 1 84 ? 16.828 1.883 -4.309 1 86.31 84 PHE A O 1
ATOM 683 N N . THR A 1 85 ? 17.734 0.298 -5.645 1 85.62 85 THR A N 1
ATOM 684 C CA . THR A 1 85 ? 19 1.007 -5.801 1 85.62 85 THR A CA 1
ATOM 685 C C . THR A 1 85 ? 18.766 2.396 -6.391 1 85.62 85 THR A C 1
ATOM 687 O O . THR A 1 85 ? 19.281 3.389 -5.875 1 85.62 85 THR A O 1
ATOM 690 N N . GLU A 1 86 ? 18.031 2.447 -7.395 1 83.94 86 GLU A N 1
ATOM 691 C CA . GLU A 1 86 ? 17.703 3.721 -8.031 1 83.94 86 GLU A CA 1
ATOM 692 C C . GLU A 1 86 ? 17.016 4.664 -7.043 1 83.94 86 GLU A C 1
ATOM 694 O O . GLU A 1 86 ? 17.344 5.852 -6.98 1 83.94 86 GLU A O 1
ATOM 699 N N . GLU A 1 87 ? 16.125 4.148 -6.316 1 84.12 87 GLU A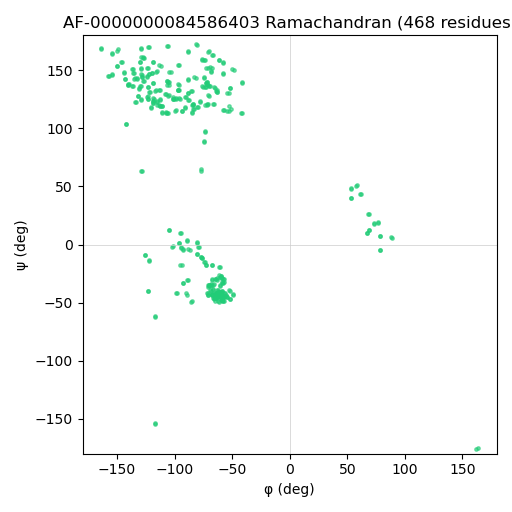 N 1
ATOM 700 C CA . GLU A 1 87 ? 15.352 4.949 -5.371 1 84.12 87 GLU A CA 1
ATOM 701 C C . GLU A 1 87 ? 16.25 5.531 -4.281 1 84.12 87 GLU A C 1
ATOM 703 O O . GLU A 1 87 ? 16.141 6.719 -3.963 1 84.12 87 GLU A O 1
ATOM 708 N N . ILE A 1 88 ? 17.109 4.723 -3.77 1 86.81 88 ILE A N 1
ATOM 709 C CA . ILE A 1 88 ? 17.969 5.129 -2.658 1 86.81 88 ILE A CA 1
ATOM 710 C C . ILE A 1 88 ? 18.953 6.188 -3.131 1 86.81 88 ILE A C 1
ATOM 712 O O . ILE A 1 88 ? 19.188 7.184 -2.441 1 86.81 88 ILE A O 1
ATOM 716 N N . ILE A 1 89 ? 19.5 5.992 -4.273 1 83.88 89 ILE A N 1
ATOM 717 C CA . ILE A 1 89 ? 20.453 6.949 -4.832 1 83.88 89 ILE A CA 1
ATOM 718 C C . ILE A 1 89 ? 19.766 8.297 -5.047 1 83.88 89 ILE A C 1
ATOM 720 O O . ILE A 1 89 ? 20.344 9.344 -4.742 1 83.88 89 ILE A O 1
ATOM 724 N N . LYS A 1 90 ? 18.578 8.258 -5.555 1 81.75 90 LYS A N 1
ATOM 725 C CA . LYS A 1 90 ? 17.812 9.477 -5.793 1 81.75 90 LYS A CA 1
ATOM 726 C C . LYS A 1 90 ? 17.594 10.25 -4.496 1 81.75 90 LYS A C 1
ATOM 728 O O . LYS A 1 90 ? 17.469 11.477 -4.512 1 81.75 90 LYS A O 1
ATOM 733 N N . LEU A 1 91 ? 17.594 9.562 -3.424 1 78.56 91 LEU A N 1
ATOM 734 C CA . LEU A 1 91 ? 17.391 10.18 -2.119 1 78.56 91 LEU A CA 1
ATOM 735 C C . LEU A 1 91 ? 18.719 10.633 -1.513 1 78.56 91 LEU A C 1
ATOM 737 O O . LEU A 1 91 ? 18.75 11.125 -0.382 1 78.56 91 LEU A O 1
ATOM 741 N N . GLY A 1 92 ? 19.766 10.469 -2.277 1 80.12 92 GLY A N 1
ATOM 742 C CA . GLY A 1 92 ? 21.078 10.891 -1.819 1 80.12 92 GLY A CA 1
ATOM 743 C C . GLY A 1 92 ? 21.688 9.945 -0.808 1 80.12 92 GLY A C 1
ATOM 744 O O . GLY A 1 92 ? 22.547 10.336 -0.019 1 80.12 92 GLY A O 1
ATOM 745 N N . LYS A 1 93 ? 21.25 8.789 -0.738 1 85.06 93 LYS A N 1
ATOM 746 C CA . LYS A 1 93 ? 21.766 7.77 0.168 1 85.06 93 LYS A CA 1
ATOM 747 C C . LYS A 1 93 ? 22.578 6.719 -0.593 1 85.06 93 LYS A C 1
ATOM 749 O O . LYS A 1 93 ? 22.594 6.719 -1.826 1 85.06 93 LYS A O 1
ATOM 754 N N . VAL A 1 94 ? 23.266 5.844 0.154 1 89.56 94 VAL A N 1
ATOM 755 C CA . VAL A 1 94 ? 24.109 4.828 -0.466 1 89.56 94 VAL A CA 1
ATOM 756 C C . VAL A 1 94 ? 23.453 3.457 -0.332 1 89.56 94 VAL A C 1
ATOM 758 O O . VAL A 1 94 ? 23.328 2.93 0.775 1 89.56 94 VAL A O 1
ATOM 761 N N . PRO A 1 95 ? 23.062 2.898 -1.427 1 92.06 95 PRO A N 1
ATOM 762 C CA . PRO A 1 95 ? 22.5 1.55 -1.354 1 92.06 95 PRO A CA 1
ATOM 763 C C . PRO A 1 95 ? 23.562 0.471 -1.154 1 92.06 95 PRO A C 1
ATOM 765 O O . PRO A 1 95 ? 24.641 0.543 -1.75 1 92.06 95 PRO A O 1
ATOM 768 N N . THR A 1 96 ? 23.328 -0.459 -0.289 1 93.19 96 THR A N 1
ATOM 769 C CA . THR A 1 96 ? 24.172 -1.642 -0.116 1 93.19 96 THR A CA 1
ATOM 770 C C . THR A 1 96 ? 23.312 -2.893 0.047 1 93.19 96 THR A C 1
ATOM 772 O O . THR A 1 96 ? 22.156 -2.809 0.468 1 93.19 96 THR A O 1
ATOM 775 N N . ASN A 1 97 ? 23.859 -4.016 -0.368 1 94.19 97 ASN A N 1
ATOM 776 C CA . ASN A 1 97 ? 23.172 -5.297 -0.281 1 94.19 97 ASN A CA 1
ATOM 777 C C . ASN A 1 97 ? 23.969 -6.32 0.516 1 94.19 97 ASN A C 1
ATOM 779 O O . ASN A 1 97 ? 25.203 -6.371 0.405 1 94.19 97 ASN A O 1
ATOM 783 N N . LYS A 1 98 ? 23.359 -6.98 1.318 1 95.44 98 LYS A N 1
ATOM 784 C CA . LYS A 1 98 ? 23.922 -8.141 1.995 1 95.44 98 LYS A CA 1
ATOM 785 C C . LYS A 1 98 ? 23.234 -9.43 1.561 1 95.44 98 LYS A C 1
ATOM 787 O O . LYS A 1 98 ? 22.031 -9.602 1.79 1 95.44 98 LYS A O 1
ATOM 792 N N . LEU A 1 99 ? 23.969 -10.289 1.021 1 96.75 99 LEU A N 1
ATOM 793 C CA . LEU A 1 99 ? 23.422 -11.562 0.544 1 96.75 99 LEU A CA 1
ATOM 794 C C . LEU A 1 99 ? 23.328 -12.57 1.68 1 96.75 99 LEU A C 1
ATOM 796 O O . LEU A 1 99 ? 24.344 -12.906 2.307 1 96.75 99 LEU A O 1
ATOM 800 N N . LEU A 1 100 ? 22.188 -13.016 1.934 1 97.56 100 LEU A N 1
ATOM 801 C CA . LEU A 1 100 ? 21.969 -13.977 3.012 1 97.56 100 LEU A CA 1
ATOM 802 C C . LEU A 1 100 ? 21.891 -15.398 2.469 1 97.56 100 LEU A C 1
ATOM 804 O O . LEU A 1 100 ? 22.328 -16.344 3.123 1 97.56 100 LEU A O 1
ATOM 808 N N . THR A 1 101 ? 21.219 -15.57 1.377 1 97.62 101 THR A N 1
ATOM 809 C CA . THR A 1 101 ? 21.047 -16.875 0.743 1 97.62 101 THR A CA 1
ATOM 810 C C . THR A 1 101 ? 21.156 -16.75 -0.775 1 97.62 101 THR A C 1
ATOM 812 O O . THR A 1 101 ? 20.688 -15.773 -1.361 1 97.62 101 THR A O 1
ATOM 815 N N . PHE A 1 102 ? 21.781 -17.594 -1.394 1 97.75 102 PHE A N 1
ATOM 816 C CA . PHE A 1 102 ? 21.828 -17.828 -2.83 1 97.75 102 PHE A CA 1
ATOM 817 C C . PHE A 1 102 ? 21.875 -19.328 -3.129 1 97.75 102 PHE A C 1
ATOM 819 O O . PHE A 1 102 ? 22.906 -19.969 -2.932 1 97.75 102 PHE A O 1
ATOM 826 N N . THR A 1 103 ? 20.75 -19.797 -3.537 1 97.94 103 THR A N 1
ATOM 827 C CA . THR A 1 103 ? 20.703 -21.234 -3.734 1 97.94 103 THR A CA 1
ATOM 828 C C . THR A 1 103 ? 19.719 -21.594 -4.848 1 97.94 103 THR A C 1
ATOM 830 O O . THR A 1 103 ? 19.016 -20.719 -5.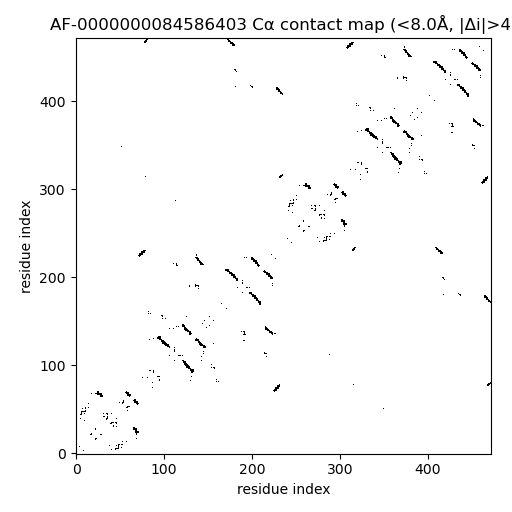367 1 97.94 103 THR A O 1
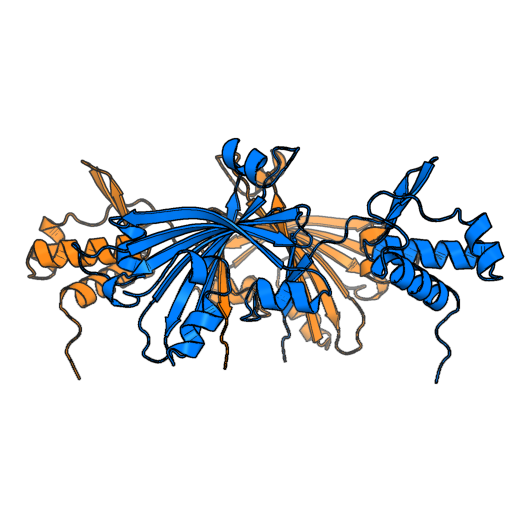ATOM 833 N N . ILE A 1 104 ? 19.828 -22.828 -5.223 1 97.5 104 ILE A N 1
ATOM 834 C CA . ILE A 1 104 ? 18.891 -23.375 -6.195 1 97.5 104 ILE A CA 1
ATOM 835 C C . ILE A 1 104 ? 17.906 -24.312 -5.488 1 97.5 104 ILE A C 1
ATOM 837 O O . ILE A 1 104 ? 18.297 -25.094 -4.617 1 97.5 104 ILE A O 1
ATOM 841 N N . MET A 1 105 ? 16.625 -24.188 -5.879 1 97.5 105 MET A N 1
ATOM 842 C CA . MET A 1 105 ? 15.633 -25.031 -5.223 1 97.5 105 MET A CA 1
ATOM 843 C C . MET A 1 105 ? 14.43 -25.266 -6.133 1 97.5 105 MET A C 1
ATOM 845 O O . MET A 1 105 ? 14.273 -24.594 -7.152 1 97.5 105 MET A O 1
ATOM 849 N N . LYS A 1 106 ? 13.641 -26.312 -5.695 1 96 106 LYS A N 1
ATOM 850 C CA . LYS A 1 106 ? 12.312 -26.469 -6.281 1 96 106 LYS A CA 1
ATOM 851 C C . LYS A 1 106 ? 11.328 -25.469 -5.68 1 96 106 LYS A C 1
ATOM 853 O O . LYS A 1 106 ? 11.164 -25.406 -4.461 1 96 106 LYS A O 1
ATOM 858 N N . PRO A 1 107 ? 10.711 -24.656 -6.531 1 93.06 107 PRO A N 1
ATOM 859 C CA . PRO A 1 107 ? 9.789 -23.672 -5.965 1 93.06 107 PRO A CA 1
ATOM 860 C C . PRO A 1 107 ? 8.508 -24.297 -5.426 1 93.06 107 PRO A C 1
ATOM 862 O O . PRO A 1 107 ? 8.086 -25.359 -5.895 1 93.06 107 PRO A O 1
ATOM 865 N N . GLU A 1 108 ? 7.941 -23.578 -4.41 1 85.44 108 GLU A N 1
ATOM 866 C CA . GLU A 1 108 ? 6.594 -23.938 -3.98 1 85.44 108 GLU A CA 1
ATOM 867 C C . GLU A 1 108 ? 5.602 -23.844 -5.137 1 85.44 108 GLU A C 1
ATOM 869 O O . GLU A 1 108 ? 5.84 -23.109 -6.109 1 85.44 108 GLU A O 1
ATOM 874 N N . ASP A 1 109 ? 4.566 -24.531 -5.008 1 79.75 109 ASP A N 1
ATOM 875 C CA . ASP A 1 109 ? 3.584 -24.609 -6.086 1 79.75 109 ASP A CA 1
ATOM 876 C C . ASP A 1 109 ? 3.07 -23.234 -6.469 1 79.75 109 ASP A C 1
ATOM 878 O O . ASP A 1 109 ? 2.914 -22.922 -7.652 1 79.75 109 ASP A O 1
ATOM 882 N N . GLU A 1 110 ? 2.836 -22.453 -5.484 1 78.12 110 GLU A N 1
ATOM 883 C CA . GLU A 1 110 ? 2.314 -21.125 -5.754 1 78.12 110 GLU A CA 1
ATOM 884 C C . GLU A 1 110 ? 3.283 -20.312 -6.617 1 78.12 110 GLU A C 1
ATOM 886 O O . GLU A 1 110 ? 2.873 -19.656 -7.578 1 78.12 110 GLU A O 1
ATOM 891 N N . ILE A 1 111 ? 4.48 -20.406 -6.297 1 88.19 111 ILE A N 1
ATOM 892 C CA . ILE A 1 111 ? 5.508 -19.672 -7.023 1 88.19 111 ILE A CA 1
ATOM 893 C C . ILE A 1 111 ? 5.688 -20.281 -8.414 1 88.19 111 ILE A C 1
ATOM 895 O O . ILE A 1 111 ? 5.793 -19.547 -9.406 1 88.19 111 ILE A O 1
ATOM 899 N N . ARG A 1 112 ? 5.723 -21.578 -8.5 1 86.25 112 ARG A N 1
ATOM 900 C CA . ARG A 1 112 ? 5.852 -22.266 -9.773 1 86.25 112 ARG A CA 1
ATOM 901 C C . ARG A 1 112 ? 4.766 -21.828 -10.75 1 86.25 112 ARG A C 1
ATOM 903 O O . ARG A 1 112 ? 5.047 -21.562 -11.922 1 86.25 112 ARG A O 1
ATOM 910 N N . HIS A 1 113 ? 3.633 -21.781 -10.258 1 79.19 113 HIS A N 1
ATOM 911 C CA . HIS A 1 113 ? 2.502 -21.391 -11.094 1 79.19 113 HIS A CA 1
ATOM 912 C C . HIS A 1 113 ? 2.623 -19.938 -11.539 1 79.19 113 HIS A C 1
ATOM 914 O O . HIS A 1 113 ? 2.383 -19.609 -12.703 1 79.19 113 HIS A O 1
ATOM 920 N N . ARG A 1 114 ? 2.949 -19.078 -10.586 1 80.94 114 ARG A N 1
ATOM 921 C CA . ARG A 1 114 ? 3.092 -17.656 -10.891 1 80.94 114 ARG A CA 1
ATOM 922 C C . ARG A 1 114 ? 4.156 -17.422 -11.953 1 80.94 114 ARG A C 1
ATOM 924 O O . ARG A 1 114 ? 4.008 -16.547 -12.812 1 80.94 114 ARG A O 1
ATOM 931 N N . LEU A 1 115 ? 5.137 -18.281 -11.93 1 90.75 115 LEU A N 1
ATOM 932 C CA . LEU A 1 115 ? 6.246 -18.156 -12.867 1 90.75 115 LEU A CA 1
ATOM 933 C C . LEU A 1 115 ? 5.992 -18.984 -14.117 1 90.75 115 LEU A C 1
ATOM 935 O O . LEU A 1 115 ? 6.801 -18.984 -15.047 1 90.75 115 LEU A O 1
ATOM 939 N N . GLN A 1 116 ? 4.887 -19.734 -14.078 1 84.12 116 GLN A N 1
ATOM 940 C CA . GLN A 1 116 ? 4.5 -20.562 -15.211 1 84.12 116 GLN A CA 1
ATOM 941 C C . GLN A 1 116 ? 5.602 -21.562 -15.57 1 84.12 116 GLN A C 1
ATOM 943 O O . GLN A 1 116 ? 5.984 -21.672 -16.734 1 84.12 116 GLN A O 1
ATOM 948 N N . LEU A 1 117 ? 6.008 -22.219 -14.625 1 87.81 117 LEU A N 1
ATOM 949 C CA . LEU A 1 117 ? 7.102 -23.156 -14.797 1 87.81 117 LEU A CA 1
ATOM 950 C C . LEU A 1 117 ? 6.582 -24.594 -14.82 1 87.81 117 LEU A C 1
ATOM 952 O O . LEU A 1 117 ? 5.578 -24.906 -14.18 1 87.81 117 LEU A O 1
ATOM 956 N N . PRO A 1 118 ? 7.246 -25.453 -15.547 1 85.62 118 PRO A N 1
ATOM 957 C CA . PRO A 1 118 ? 6.887 -26.875 -15.477 1 85.62 118 PRO A CA 1
ATOM 958 C C . PRO A 1 118 ? 7.199 -27.5 -14.117 1 85.62 118 PRO A C 1
ATOM 960 O O . PRO A 1 118 ? 7.949 -26.922 -13.328 1 85.62 118 PRO A O 1
ATOM 963 N N . PRO A 1 119 ? 6.668 -28.578 -13.805 1 84.31 119 PRO A N 1
ATOM 964 C CA . PRO A 1 119 ? 6.773 -29.203 -12.477 1 84.31 119 PRO A CA 1
ATOM 965 C C . PRO A 1 119 ? 8.219 -29.484 -12.07 1 84.31 119 PRO A C 1
ATOM 967 O O . PRO A 1 119 ? 8.547 -29.438 -10.891 1 84.31 119 PRO A O 1
ATOM 970 N N . GLU A 1 120 ? 9.055 -29.703 -13 1 91.19 120 GLU A N 1
ATOM 971 C CA . GLU A 1 120 ? 10.414 -30.109 -12.672 1 91.19 120 GLU A CA 1
ATOM 972 C C . GLU A 1 120 ? 11.359 -28.906 -12.656 1 91.19 120 GLU A C 1
ATOM 974 O O . GLU A 1 120 ? 12.539 -29.047 -12.336 1 91.19 120 GLU A O 1
ATOM 979 N N . ALA A 1 121 ? 10.852 -27.828 -12.891 1 92.19 121 ALA A N 1
ATOM 980 C CA . ALA A 1 121 ? 11.695 -26.641 -13.031 1 92.19 121 ALA A CA 1
ATOM 981 C C . ALA A 1 121 ? 12.328 -26.266 -11.695 1 92.19 121 ALA A C 1
ATOM 983 O O . ALA A 1 121 ? 11.727 -26.469 -10.641 1 92.19 121 ALA A O 1
ATOM 984 N N . GLN A 1 122 ? 13.523 -25.703 -11.789 1 96.88 122 GLN A N 1
ATOM 985 C CA . GLN A 1 122 ? 14.242 -25.156 -10.641 1 96.88 122 GLN A CA 1
ATOM 986 C C . GLN A 1 122 ? 14.352 -23.641 -10.734 1 96.88 122 GLN A C 1
ATOM 988 O O . GLN A 1 122 ? 14.281 -23.062 -11.82 1 96.88 122 GLN A O 1
ATOM 993 N N . VAL A 1 123 ? 14.469 -23.047 -9.562 1 98 123 VAL A N 1
ATOM 994 C CA . VAL A 1 123 ? 14.625 -21.594 -9.516 1 98 123 VAL A CA 1
ATOM 995 C C . VAL A 1 123 ? 15.828 -21.234 -8.648 1 98 123 VAL A C 1
ATOM 997 O O . VAL A 1 123 ? 16.219 -22 -7.762 1 98 123 VAL A O 1
ATOM 1000 N N . PHE A 1 124 ? 16.406 -20.109 -8.992 1 98 124 PHE A N 1
ATOM 1001 C CA . PHE A 1 124 ? 17.25 -19.453 -8 1 98 124 PHE A CA 1
ATOM 1002 C C . PHE A 1 124 ? 16.422 -18.875 -6.867 1 98 124 PHE A C 1
ATOM 1004 O O . PHE A 1 124 ? 15.398 -18.234 -7.109 1 98 124 PHE A O 1
ATOM 1011 N N . TYR A 1 125 ? 16.781 -19.203 -5.668 1 98.19 125 TYR A N 1
ATOM 1012 C CA . TYR A 1 125 ? 16.266 -18.531 -4.488 1 98.19 125 TYR A CA 1
ATOM 1013 C C . TYR A 1 125 ? 17.312 -17.609 -3.883 1 98.19 125 TYR A C 1
ATOM 1015 O O . TYR A 1 125 ? 18.359 -18.062 -3.422 1 98.19 125 TYR A O 1
ATOM 1023 N N . VAL A 1 126 ? 17.047 -16.344 -3.938 1 97.94 126 VAL A N 1
ATOM 1024 C CA . VAL A 1 126 ? 17.984 -15.359 -3.436 1 97.94 126 VAL A CA 1
ATOM 1025 C C . VAL A 1 126 ? 17.344 -14.555 -2.303 1 97.94 126 VAL A C 1
ATOM 1027 O O . VAL A 1 126 ? 16.25 -14.016 -2.463 1 97.94 126 VAL A O 1
ATOM 1030 N N . LYS A 1 127 ? 17.984 -14.562 -1.195 1 97.88 127 LYS A N 1
ATOM 1031 C CA . LYS A 1 127 ? 17.578 -13.766 -0.042 1 97.88 127 LYS A CA 1
ATOM 1032 C C . LYS A 1 127 ? 18.625 -12.703 0.29 1 97.88 127 LYS A C 1
ATOM 1034 O O . LYS A 1 127 ? 19.797 -13.023 0.503 1 97.88 127 LYS A O 1
ATOM 1039 N N . ARG A 1 128 ? 18.188 -11.469 0.299 1 97.19 128 ARG A N 1
ATOM 1040 C CA . ARG A 1 128 ? 19.172 -10.43 0.572 1 97.19 128 ARG A CA 1
ATOM 1041 C C . ARG A 1 128 ? 18.562 -9.297 1.402 1 97.19 128 ARG A C 1
ATOM 1043 O O . ARG A 1 128 ? 17.359 -9.055 1.341 1 97.19 128 ARG A O 1
ATOM 1050 N N . LEU A 1 129 ? 19.406 -8.742 2.195 1 97.06 129 LEU A N 1
ATOM 1051 C CA . LEU A 1 129 ? 19.078 -7.543 2.953 1 97.06 129 LEU A CA 1
ATOM 1052 C C . LEU A 1 129 ? 19.453 -6.289 2.172 1 97.06 129 LEU A C 1
ATOM 1054 O O . LEU A 1 129 ? 20.609 -6.133 1.767 1 97.06 129 LEU A O 1
ATOM 1058 N N . ARG A 1 130 ? 18.484 -5.484 1.863 1 95.75 130 ARG A N 1
ATOM 1059 C CA . ARG A 1 130 ? 18.719 -4.203 1.199 1 95.75 130 ARG A CA 1
ATOM 1060 C C . ARG A 1 130 ? 18.906 -3.086 2.217 1 95.75 130 ARG A C 1
ATOM 1062 O O . ARG A 1 130 ? 18.062 -2.865 3.078 1 95.75 130 ARG A O 1
ATOM 1069 N N . CYS A 1 131 ? 19.984 -2.383 2.064 1 94.5 131 CYS A N 1
ATOM 1070 C CA . CYS A 1 131 ? 20.344 -1.382 3.064 1 94.5 131 CYS A CA 1
ATOM 1071 C C . CYS A 1 131 ? 20.516 -0.008 2.426 1 94.5 131 CYS A C 1
ATOM 1073 O O . CYS A 1 131 ? 20.875 0.096 1.256 1 94.5 131 CYS A O 1
ATOM 1075 N N . ALA A 1 132 ? 20.141 0.969 3.121 1 90.69 132 ALA A N 1
ATOM 1076 C CA . ALA A 1 132 ? 20.453 2.363 2.814 1 90.69 132 ALA A CA 1
ATOM 1077 C C . ALA A 1 132 ? 21.375 2.969 3.881 1 90.69 132 ALA A C 1
ATOM 1079 O O . ALA A 1 132 ? 21.016 2.998 5.062 1 90.69 132 ALA A O 1
ATOM 1080 N N . ASP A 1 133 ? 22.547 3.426 3.5 1 88.19 133 ASP A N 1
ATOM 1081 C CA . ASP A 1 133 ? 23.547 3.922 4.441 1 88.19 133 ASP A CA 1
ATOM 1082 C C . ASP A 1 133 ? 23.828 2.891 5.531 1 88.19 133 ASP A C 1
ATOM 1084 O O . ASP A 1 133 ? 23.812 3.217 6.719 1 88.19 133 ASP A O 1
ATOM 1088 N N . ASN A 1 134 ? 23.859 1.706 5.062 1 90.19 134 ASN A N 1
ATOM 1089 C CA . ASN A 1 134 ? 24.234 0.55 5.867 1 90.19 134 ASN A CA 1
ATOM 1090 C C . ASN A 1 134 ? 23.188 0.231 6.926 1 90.19 134 ASN A C 1
ATOM 1092 O O . ASN A 1 134 ? 23.453 -0.506 7.875 1 90.19 134 ASN A O 1
ATOM 1096 N N . VAL A 1 135 ? 22.078 0.803 6.816 1 89.94 135 VAL A N 1
ATOM 1097 C CA . VAL A 1 135 ? 20.953 0.469 7.672 1 89.94 135 VAL A CA 1
ATOM 1098 C C . VAL A 1 135 ? 19.984 -0.435 6.914 1 89.94 135 VAL A C 1
ATOM 1100 O O . VAL A 1 135 ? 19.516 -0.086 5.824 1 89.94 135 VAL A O 1
ATOM 1103 N N . PRO A 1 136 ? 19.641 -1.582 7.488 1 95.19 136 PRO A N 1
ATOM 1104 C CA . PRO A 1 136 ? 18.719 -2.471 6.793 1 95.19 136 PRO A CA 1
ATOM 1105 C C . PRO A 1 136 ? 17.312 -1.866 6.652 1 95.19 136 PRO A C 1
ATOM 1107 O O . PRO A 1 136 ? 16.766 -1.338 7.625 1 95.19 136 PRO A O 1
ATOM 1110 N N . ILE A 1 137 ? 16.766 -2.002 5.457 1 94.19 137 ILE A N 1
ATOM 1111 C CA . ILE A 1 137 ? 15.477 -1.394 5.176 1 94.19 137 ILE A CA 1
ATOM 1112 C C . ILE A 1 137 ? 14.492 -2.465 4.711 1 94.19 137 ILE A C 1
ATOM 1114 O O . ILE A 1 137 ? 13.32 -2.445 5.086 1 94.19 137 ILE A O 1
ATOM 1118 N N . ILE A 1 138 ? 15 -3.369 3.908 1 96.38 138 ILE A N 1
ATOM 1119 C CA . ILE A 1 138 ? 14.141 -4.363 3.283 1 96.38 138 ILE A CA 1
ATOM 1120 C C . ILE A 1 138 ? 14.805 -5.738 3.342 1 96.38 138 ILE A C 1
ATOM 1122 O O . ILE A 1 138 ? 16.016 -5.855 3.121 1 96.38 138 ILE A O 1
ATOM 1126 N N . LEU A 1 139 ? 14.062 -6.707 3.668 1 97.69 139 LEU A N 1
ATOM 1127 C CA . LEU A 1 139 ? 14.43 -8.078 3.332 1 97.69 139 LEU A CA 1
ATOM 1128 C C . LEU A 1 139 ? 13.75 -8.523 2.039 1 97.69 139 LEU A C 1
ATOM 1130 O O . LEU A 1 139 ? 12.523 -8.453 1.917 1 97.69 139 LEU A O 1
ATOM 1134 N N . GLU A 1 140 ? 14.539 -8.977 1.121 1 97.38 140 GLU A N 1
ATOM 1135 C CA . GLU A 1 140 ? 14.047 -9.367 -0.196 1 97.38 140 GLU A CA 1
ATOM 1136 C C . GLU A 1 140 ? 14.305 -10.844 -0.461 1 97.38 140 GLU A C 1
ATOM 1138 O O . GLU A 1 140 ? 15.422 -11.336 -0.283 1 97.38 140 GLU A O 1
ATOM 1143 N N . GLU A 1 141 ? 13.273 -11.523 -0.795 1 97.44 141 GLU A N 1
ATOM 1144 C CA . GLU A 1 141 ? 13.359 -12.891 -1.317 1 97.44 141 GLU A CA 1
ATOM 1145 C C . GLU A 1 141 ? 12.922 -12.945 -2.775 1 97.44 141 GLU A C 1
ATOM 1147 O O . GLU A 1 141 ? 11.797 -12.57 -3.104 1 97.44 141 GLU A O 1
ATOM 1152 N N . THR A 1 142 ? 13.773 -13.453 -3.58 1 97.38 142 THR A N 1
ATOM 1153 C CA . THR A 1 142 ? 13.477 -13.461 -5.008 1 97.38 142 THR A CA 1
ATOM 1154 C C . THR A 1 142 ? 13.617 -14.859 -5.586 1 97.38 142 THR A C 1
ATOM 1156 O O . THR A 1 142 ? 14.547 -15.594 -5.234 1 97.38 142 THR A O 1
ATOM 1159 N N . PHE A 1 143 ? 12.742 -15.172 -6.445 1 97.62 143 PHE A N 1
ATOM 1160 C CA . PHE A 1 143 ? 12.742 -16.422 -7.195 1 97.62 143 PHE A CA 1
ATOM 1161 C C . PHE A 1 143 ? 12.852 -16.156 -8.695 1 97.62 143 PHE A C 1
ATOM 1163 O O . PHE A 1 143 ? 12.023 -15.43 -9.258 1 97.62 143 PHE A O 1
ATOM 1170 N N . MET A 1 144 ? 13.875 -16.703 -9.305 1 97.5 144 MET A N 1
ATOM 1171 C CA . MET A 1 144 ? 14.094 -16.531 -10.742 1 97.5 144 MET A CA 1
ATOM 1172 C C . MET A 1 144 ? 14.359 -17.875 -11.414 1 97.5 144 MET A C 1
ATOM 1174 O O . MET A 1 144 ? 15.195 -18.656 -10.953 1 97.5 144 MET A O 1
ATOM 1178 N N . PRO A 1 145 ? 13.727 -18.094 -12.508 1 96.69 145 PRO A N 1
ATOM 1179 C CA . PRO A 1 145 ? 13.922 -19.375 -13.18 1 96.69 145 PRO A CA 1
ATOM 1180 C C . PRO A 1 145 ? 15.352 -19.578 -13.664 1 96.69 145 PRO A C 1
ATOM 1182 O O . PRO A 1 145 ? 15.891 -18.734 -14.383 1 96.69 145 PRO A O 1
ATOM 1185 N N . ILE A 1 146 ? 15.906 -20.734 -13.367 1 96.75 146 ILE A N 1
ATOM 1186 C CA . ILE A 1 146 ? 17.281 -21.031 -13.758 1 96.75 146 ILE A CA 1
ATOM 1187 C C . ILE A 1 146 ? 17.391 -21.062 -15.281 1 96.75 146 ILE A C 1
ATOM 1189 O O . ILE A 1 146 ? 18.375 -20.562 -15.852 1 96.75 146 ILE A O 1
ATOM 1193 N N . ALA A 1 147 ? 16.391 -21.656 -15.891 1 94.5 147 ALA A N 1
ATOM 1194 C CA . ALA A 1 147 ? 16.406 -21.828 -17.344 1 94.5 147 ALA A CA 1
ATOM 1195 C C . ALA A 1 147 ? 16.531 -20.484 -18.062 1 94.5 147 ALA A C 1
ATOM 1197 O O . ALA A 1 147 ? 17.125 -20.406 -19.141 1 94.5 147 ALA A O 1
ATOM 1198 N N . MET A 1 148 ? 16.047 -19.469 -17.484 1 93.44 148 MET A N 1
ATOM 1199 C CA . MET A 1 148 ? 16.062 -18.156 -18.109 1 93.44 148 MET A CA 1
ATOM 1200 C C . MET A 1 148 ? 17.344 -17.406 -17.797 1 93.44 148 MET A C 1
ATOM 1202 O O . MET A 1 148 ? 17.797 -16.562 -18.562 1 93.44 148 MET A O 1
ATOM 1206 N N . PHE A 1 149 ? 17.859 -17.703 -16.641 1 95.5 149 PHE A N 1
ATOM 1207 C CA . PHE A 1 149 ? 19.016 -16.953 -16.172 1 95.5 149 PHE A CA 1
ATOM 1208 C C . PHE A 1 149 ? 20.141 -17.891 -15.75 1 95.5 149 PHE A C 1
ATOM 1210 O O . PHE A 1 149 ? 20.641 -17.812 -14.625 1 95.5 149 PHE A O 1
ATOM 1217 N N . PRO A 1 150 ? 20.688 -18.656 -16.625 1 94.31 150 PRO A N 1
ATOM 1218 C CA . PRO A 1 150 ? 21.672 -19.672 -16.25 1 94.31 150 PRO A CA 1
ATOM 1219 C C . PRO A 1 150 ? 22.969 -19.078 -15.742 1 94.31 150 PRO A C 1
ATOM 1221 O O . PRO A 1 150 ? 23.75 -19.75 -15.07 1 94.31 150 PRO A O 1
ATOM 1224 N N . ASP A 1 151 ? 23.234 -17.812 -16.016 1 95.12 151 ASP A N 1
ATOM 1225 C CA . ASP A 1 151 ? 24.5 -17.203 -15.641 1 95.12 151 ASP A CA 1
ATOM 1226 C C . ASP A 1 151 ? 24.328 -16.281 -14.438 1 95.12 151 ASP A C 1
ATOM 1228 O O . ASP A 1 151 ? 25.203 -15.461 -14.141 1 95.12 151 ASP A O 1
ATOM 1232 N N . LEU A 1 152 ? 23.172 -16.359 -13.773 1 95.62 152 LEU A N 1
ATOM 1233 C CA . LEU A 1 152 ? 22.969 -15.562 -12.562 1 95.62 152 LEU A CA 1
ATOM 1234 C C . LEU A 1 152 ? 23.953 -15.984 -11.469 1 95.62 152 LEU A C 1
ATOM 1236 O O . LEU A 1 152 ? 24.172 -17.172 -11.25 1 95.62 152 LEU A O 1
ATOM 1240 N N . THR A 1 153 ? 24.609 -15 -10.875 1 95.69 153 THR A N 1
ATOM 1241 C CA . THR A 1 153 ? 25.594 -15.281 -9.836 1 95.69 153 THR A CA 1
ATOM 1242 C C . THR A 1 153 ? 25.328 -14.43 -8.594 1 95.69 153 THR A C 1
ATOM 1244 O O . THR A 1 153 ? 24.531 -13.5 -8.633 1 95.69 153 THR A O 1
ATOM 1247 N N . GLU A 1 154 ? 26.031 -14.812 -7.574 1 95.5 154 GLU A N 1
ATOM 1248 C CA . GLU A 1 154 ? 25.969 -14.023 -6.348 1 95.5 154 GLU A CA 1
ATOM 1249 C C . GLU A 1 154 ? 26.422 -12.586 -6.586 1 95.5 154 GLU A C 1
ATOM 1251 O O . GLU A 1 154 ? 25.828 -11.648 -6.055 1 95.5 154 GLU A O 1
ATOM 1256 N N . GLU A 1 155 ? 27.469 -12.477 -7.336 1 93.69 155 GLU A N 1
ATOM 1257 C CA . GLU A 1 155 ? 28.031 -11.156 -7.621 1 93.69 155 GLU A CA 1
ATOM 1258 C C . GLU A 1 155 ? 27 -10.258 -8.305 1 93.69 155 G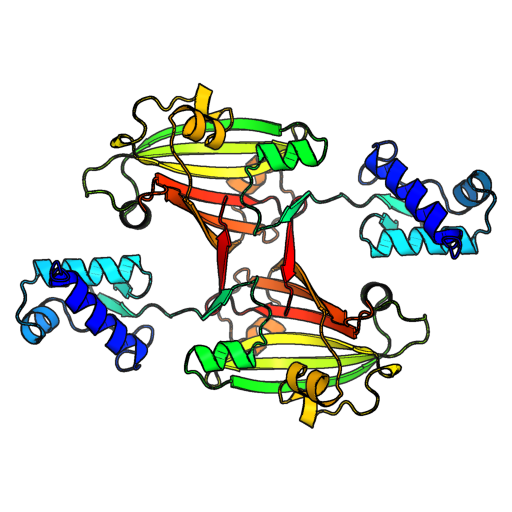LU A C 1
ATOM 1260 O O . GLU A 1 155 ? 26.891 -9.07 -7.984 1 93.69 155 GLU A O 1
ATOM 1265 N N . ILE A 1 156 ? 26.312 -10.828 -9.227 1 92.5 156 ILE A N 1
ATOM 1266 C CA . ILE A 1 156 ? 25.266 -10.078 -9.93 1 92.5 156 ILE A CA 1
ATOM 1267 C C . ILE A 1 156 ? 24.203 -9.617 -8.945 1 92.5 156 ILE A C 1
ATOM 1269 O O . ILE A 1 156 ? 23.781 -8.461 -8.969 1 92.5 156 ILE A O 1
ATOM 1273 N N . MET A 1 157 ? 23.797 -10.516 -7.988 1 92.88 157 MET A N 1
ATOM 1274 C CA . MET A 1 157 ? 22.703 -10.25 -7.07 1 92.88 157 MET A CA 1
ATOM 1275 C C . MET A 1 157 ? 23.141 -9.312 -5.949 1 92.88 157 MET A C 1
ATOM 1277 O O . MET A 1 157 ? 22.312 -8.781 -5.215 1 92.88 157 MET A O 1
ATOM 1281 N N . LEU A 1 158 ? 24.406 -9.07 -5.832 1 91.38 158 LEU A N 1
ATOM 1282 C CA . LEU A 1 158 ? 24.906 -8.055 -4.914 1 91.38 158 LEU A CA 1
ATOM 1283 C C . LEU A 1 158 ? 24.688 -6.656 -5.48 1 91.38 158 LEU A C 1
ATOM 1285 O O . LEU A 1 158 ? 24.781 -5.664 -4.754 1 91.38 158 LEU A O 1
ATOM 1289 N N . ASN A 1 159 ? 24.344 -6.703 -6.734 1 87.12 159 ASN A N 1
ATOM 1290 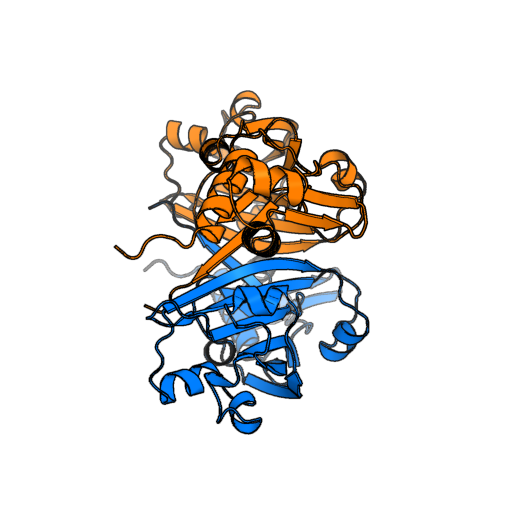C CA . ASN A 1 159 ? 24.047 -5.445 -7.414 1 87.12 159 ASN A CA 1
ATOM 1291 C C . ASN A 1 159 ? 22.594 -5.387 -7.879 1 87.12 159 ASN A C 1
ATOM 1293 O O . ASN A 1 159 ? 21.734 -6.023 -7.281 1 87.12 159 ASN A O 1
ATOM 1297 N N . SER A 1 160 ? 22.359 -4.66 -8.859 1 85.88 160 SER A N 1
ATOM 1298 C CA . SER A 1 160 ? 21 -4.488 -9.328 1 85.88 160 SER A CA 1
ATOM 1299 C C . SER A 1 160 ? 20.594 -5.621 -10.273 1 85.88 160 SER A C 1
ATOM 1301 O O . SER A 1 160 ? 21.203 -5.805 -11.328 1 85.88 160 SER A O 1
ATOM 1303 N N . LYS A 1 161 ? 19.531 -6.348 -9.844 1 88.31 161 LYS A N 1
ATOM 1304 C CA . LYS A 1 161 ? 18.984 -7.367 -10.734 1 88.31 161 LYS A CA 1
ATOM 1305 C C . LYS A 1 161 ? 18.422 -6.738 -12 1 88.31 161 LYS A C 1
ATOM 1307 O O . LYS A 1 161 ? 18.422 -7.355 -13.07 1 88.31 161 LYS A O 1
ATOM 1312 N N . TYR A 1 162 ? 17.984 -5.57 -11.875 1 86.06 162 TYR A N 1
ATOM 1313 C CA . TYR A 1 162 ? 17.422 -4.895 -13.039 1 86.06 162 TYR A CA 1
ATOM 1314 C C . TYR A 1 162 ? 18.516 -4.52 -14.031 1 86.06 162 TYR A C 1
ATOM 1316 O O . TYR A 1 162 ? 18.344 -4.652 -15.242 1 86.06 162 TYR A O 1
ATOM 1324 N N . ALA A 1 163 ? 19.578 -4.051 -13.539 1 86.12 163 ALA A N 1
ATOM 1325 C CA . ALA A 1 163 ? 20.703 -3.748 -14.406 1 86.12 163 ALA A CA 1
ATOM 1326 C C . ALA A 1 163 ? 21.172 -4.996 -15.148 1 86.12 163 ALA A C 1
ATOM 1328 O O . ALA A 1 163 ? 21.5 -4.938 -16.344 1 86.12 163 ALA A O 1
ATOM 1329 N N . TYR A 1 164 ? 21.203 -6.055 -14.461 1 91.19 164 TYR A N 1
ATOM 1330 C CA . TYR A 1 164 ? 21.562 -7.336 -15.055 1 91.19 164 TYR A CA 1
ATOM 1331 C C . TYR A 1 164 ? 20.625 -7.699 -16.188 1 91.19 164 TYR A C 1
ATOM 1333 O O . TYR A 1 164 ? 21.062 -8.047 -17.281 1 91.19 164 TYR A O 1
ATOM 1341 N N . LEU A 1 165 ? 19.328 -7.578 -15.953 1 90.38 165 LEU A N 1
ATOM 1342 C CA . LEU A 1 165 ? 18.328 -7.895 -16.969 1 90.38 165 LEU A CA 1
ATOM 1343 C C . LEU A 1 165 ? 18.516 -7.004 -18.203 1 90.38 165 LEU A C 1
ATOM 1345 O O . LEU A 1 165 ? 18.469 -7.488 -19.328 1 90.38 165 LEU A O 1
ATOM 1349 N N . GLU A 1 166 ? 18.734 -5.793 -17.938 1 86.75 166 GLU A N 1
ATOM 1350 C CA . GLU A 1 166 ? 18.922 -4.84 -19.031 1 86.75 166 GLU A CA 1
ATOM 1351 C C . GLU A 1 166 ? 20.172 -5.172 -19.844 1 86.75 166 GLU A C 1
ATOM 1353 O O . GLU A 1 166 ? 20.172 -5.066 -21.078 1 86.75 166 GLU A O 1
ATOM 1358 N N . SER A 1 167 ? 21.188 -5.504 -19.188 1 91.5 167 SER A N 1
ATOM 1359 C CA . SER A 1 167 ? 22.438 -5.84 -19.859 1 91.5 167 SER A CA 1
ATOM 1360 C C . SER A 1 167 ? 22.266 -7.047 -20.766 1 91.5 167 SER A C 1
ATOM 1362 O O . SER A 1 167 ? 23.016 -7.203 -21.75 1 91.5 167 SER A O 1
ATOM 1364 N N . LYS A 1 168 ? 21.344 -7.867 -20.453 1 92.62 168 LYS A N 1
ATOM 1365 C CA . LYS A 1 168 ? 21.078 -9.062 -21.25 1 92.62 168 LYS A CA 1
ATOM 1366 C C . LYS A 1 168 ? 20.078 -8.773 -22.375 1 92.62 168 LYS A C 1
ATOM 1368 O O . LYS A 1 168 ? 19.75 -9.656 -23.156 1 92.62 168 LYS A O 1
ATOM 1373 N N . GLY A 1 169 ? 19.578 -7.523 -22.359 1 91.44 169 GLY A N 1
ATOM 1374 C CA . GLY A 1 169 ? 18.641 -7.117 -23.406 1 91.44 169 GLY A CA 1
ATOM 1375 C C . GLY A 1 169 ? 17.203 -7.422 -23.078 1 91.44 169 GLY A C 1
ATOM 1376 O O . GLY A 1 169 ? 16.328 -7.316 -23.938 1 91.44 169 GLY A O 1
ATOM 1377 N N . PHE A 1 170 ? 16.969 -7.863 -21.922 1 91.12 170 PHE A N 1
ATOM 1378 C CA . PHE A 1 170 ? 15.586 -8.094 -21.5 1 91.12 170 PHE A CA 1
ATOM 1379 C C . PHE A 1 170 ? 14.859 -6.777 -21.266 1 91.12 170 PHE A C 1
ATOM 1381 O O . PHE A 1 170 ? 15.438 -5.824 -20.75 1 91.12 170 PHE A O 1
ATOM 1388 N N . LEU A 1 171 ? 13.656 -6.727 -21.672 1 89.44 171 LEU A N 1
ATOM 1389 C CA . LEU A 1 171 ? 12.797 -5.574 -21.422 1 89.44 171 LEU A CA 1
ATOM 1390 C C . LEU A 1 171 ? 11.695 -5.918 -20.438 1 89.44 171 LEU A C 1
ATOM 1392 O O . LEU A 1 171 ? 10.891 -6.82 -20.688 1 89.44 171 LEU A O 1
ATOM 1396 N N . ILE A 1 172 ? 11.711 -5.238 -19.391 1 89.25 172 ILE A N 1
ATOM 1397 C CA . ILE A 1 172 ? 10.68 -5.445 -18.375 1 89.25 172 ILE A CA 1
ATOM 1398 C C . ILE A 1 172 ? 9.406 -4.715 -18.781 1 89.25 172 ILE A C 1
ATOM 1400 O O . ILE A 1 172 ? 9.398 -3.488 -18.922 1 89.25 172 ILE A O 1
ATOM 1404 N N . LYS A 1 173 ? 8.383 -5.363 -18.969 1 88.56 173 LYS A N 1
ATOM 1405 C CA . LYS A 1 173 ? 7.105 -4.812 -19.422 1 88.56 173 LYS A CA 1
ATOM 1406 C C . LYS A 1 173 ? 6.281 -4.285 -18.25 1 88.56 173 LYS A C 1
ATOM 1408 O O . LYS A 1 173 ? 5.762 -3.17 -18.312 1 88.56 173 LYS A O 1
ATOM 1413 N N . GLU A 1 174 ? 6.184 -5.117 -17.281 1 90 174 GLU A N 1
ATOM 1414 C CA . GLU A 1 174 ? 5.25 -4.801 -16.203 1 90 174 GLU A CA 1
ATOM 1415 C C . GLU A 1 174 ? 5.625 -5.527 -14.914 1 90 174 GLU A C 1
ATOM 1417 O O . GLU A 1 174 ? 6.168 -6.633 -14.953 1 90 174 GLU A O 1
ATOM 1422 N N . ARG A 1 175 ? 5.395 -4.852 -13.836 1 90.5 175 ARG A N 1
ATOM 1423 C CA . ARG A 1 175 ? 5.473 -5.426 -12.5 1 90.5 175 ARG A CA 1
ATOM 1424 C C . ARG A 1 175 ? 4.145 -5.277 -11.758 1 90.5 175 ARG A C 1
ATOM 1426 O O . ARG A 1 175 ? 3.506 -4.227 -11.828 1 90.5 175 ARG A O 1
ATOM 1433 N N . GLN A 1 176 ? 3.699 -6.328 -11.195 1 88.31 176 GLN A N 1
ATOM 1434 C CA . GLN A 1 176 ? 2.477 -6.324 -10.398 1 88.31 176 GLN A CA 1
ATOM 1435 C C . GLN A 1 176 ? 2.76 -6.738 -8.953 1 88.31 176 GLN A C 1
ATOM 1437 O O . GLN A 1 176 ? 3.777 -7.375 -8.672 1 88.31 176 GLN A O 1
ATOM 1442 N N . GLY A 1 177 ? 1.853 -6.297 -8.172 1 89.44 177 GLY A N 1
ATOM 1443 C CA . GLY A 1 177 ? 2.096 -6.645 -6.777 1 89.44 177 GLY A CA 1
ATOM 1444 C C . GLY A 1 177 ? 0.872 -6.477 -5.898 1 89.44 177 GLY A C 1
ATOM 1445 O O . GLY A 1 177 ? -0.167 -5.992 -6.355 1 89.44 177 GLY A O 1
ATOM 1446 N N . GLU A 1 178 ? 1.027 -6.992 -4.719 1 89.88 178 GLU A N 1
ATOM 1447 C CA . GLU A 1 178 ? 0.027 -6.84 -3.666 1 89.88 178 GLU A CA 1
ATOM 1448 C C . GLU A 1 178 ? 0.678 -6.48 -2.334 1 89.88 178 GLU A C 1
ATOM 1450 O O . GLU A 1 178 ? 1.764 -6.969 -2.016 1 89.88 178 GLU A O 1
ATOM 1455 N N . ILE A 1 179 ? -0.001 -5.637 -1.61 1 91.94 179 ILE A N 1
ATOM 1456 C CA . ILE A 1 179 ? 0.481 -5.199 -0.305 1 91.94 179 ILE A CA 1
ATOM 1457 C C . ILE A 1 179 ? -0.175 -6.031 0.793 1 91.94 179 ILE A C 1
ATOM 1459 O O . ILE A 1 179 ? -1.396 -6.215 0.799 1 91.94 179 ILE A O 1
ATOM 1463 N N . ILE A 1 180 ? 0.637 -6.484 1.696 1 91.38 180 ILE A N 1
ATOM 1464 C CA . ILE A 1 180 ? 0.154 -7.371 2.746 1 91.38 180 ILE A CA 1
ATOM 1465 C C . ILE A 1 180 ? 0.697 -6.914 4.098 1 91.38 180 ILE A C 1
ATOM 1467 O O . ILE A 1 180 ? 1.91 -6.785 4.277 1 91.38 180 ILE A O 1
ATOM 1471 N N . PRO A 1 181 ? -0.237 -6.633 5.031 1 93.56 181 PRO A N 1
ATOM 1472 C CA . PRO A 1 181 ? 0.261 -6.398 6.391 1 93.56 181 PRO A CA 1
ATOM 1473 C C . PRO A 1 181 ? 0.686 -7.688 7.094 1 93.56 181 PRO A C 1
ATOM 1475 O O . PRO A 1 181 ? 0.065 -8.734 6.895 1 93.56 181 PRO A O 1
ATOM 1478 N N . ALA A 1 182 ? 1.756 -7.629 7.91 1 92.38 182 ALA A N 1
ATOM 1479 C CA . ALA A 1 182 ? 2.24 -8.836 8.578 1 92.38 182 ALA A CA 1
ATOM 1480 C C . ALA A 1 182 ? 2.893 -8.5 9.914 1 92.38 182 ALA A C 1
ATOM 1482 O O . ALA A 1 182 ? 3.381 -7.387 10.117 1 92.38 182 ALA A O 1
ATOM 1483 N N . MET A 1 183 ? 2.836 -9.523 10.781 1 92.75 183 MET A N 1
ATOM 1484 C CA . MET A 1 183 ? 3.695 -9.453 11.961 1 92.75 183 MET A CA 1
ATOM 1485 C C . MET A 1 183 ? 5.09 -9.992 11.648 1 92.75 183 MET A C 1
ATOM 1487 O O . MET A 1 183 ? 5.227 -11.055 11.047 1 92.75 183 MET A O 1
ATOM 1491 N N . PRO A 1 184 ? 6.078 -9.234 12.047 1 92.69 184 PRO A N 1
ATOM 1492 C CA . PRO A 1 184 ? 7.422 -9.766 11.805 1 92.69 184 PRO A CA 1
ATOM 1493 C C . PRO A 1 184 ? 7.777 -10.922 12.734 1 92.69 184 PRO A C 1
ATOM 1495 O O . PRO A 1 184 ? 7.418 -10.906 13.914 1 92.69 184 PRO A O 1
ATOM 1498 N N . SER A 1 185 ? 8.438 -11.93 12.141 1 93.5 185 SER A N 1
ATOM 1499 C CA . SER A 1 185 ? 9.016 -12.984 12.961 1 93.5 185 SER A CA 1
ATOM 1500 C C . SER A 1 185 ? 10.227 -12.484 13.742 1 93.5 185 SER A C 1
ATOM 1502 O O . SER A 1 185 ? 10.766 -11.422 13.438 1 93.5 185 SER A O 1
ATOM 1504 N N . ASP A 1 186 ? 10.609 -13.289 14.703 1 93.56 186 ASP A N 1
ATOM 1505 C CA . ASP A 1 186 ? 11.805 -12.93 15.461 1 93.56 186 ASP A CA 1
ATOM 1506 C C . ASP A 1 186 ? 13.023 -12.82 14.547 1 93.56 186 ASP A C 1
ATOM 1508 O O . ASP A 1 186 ? 13.836 -11.898 14.695 1 93.56 186 ASP A O 1
ATOM 1512 N N . ALA A 1 187 ? 13.156 -13.758 13.688 1 94.38 187 ALA A N 1
ATOM 1513 C CA . ALA A 1 187 ? 14.273 -13.75 12.75 1 94.38 187 ALA A CA 1
ATOM 1514 C C . ALA A 1 187 ? 14.266 -12.492 11.891 1 94.38 187 ALA A C 1
ATOM 1516 O O . ALA A 1 187 ? 15.312 -11.867 11.68 1 94.38 187 ALA A O 1
ATOM 1517 N N . LEU A 1 188 ? 13.156 -12.156 11.414 1 94.75 188 LEU A N 1
ATOM 1518 C CA . LEU A 1 188 ? 13.016 -10.969 10.586 1 94.75 188 LEU A CA 1
ATOM 1519 C C . LEU A 1 188 ? 13.344 -9.711 11.375 1 94.75 188 LEU A C 1
ATOM 1521 O O . LEU A 1 188 ? 14.023 -8.812 10.875 1 94.75 188 LEU A O 1
ATOM 1525 N N . MET A 1 189 ? 12.891 -9.641 12.625 1 94.38 189 MET A N 1
ATOM 1526 C CA . MET A 1 189 ? 13.156 -8.492 13.484 1 94.38 189 MET A CA 1
ATOM 1527 C C . MET A 1 189 ? 14.656 -8.305 13.703 1 94.38 189 MET A C 1
ATOM 1529 O O . MET A 1 189 ? 15.148 -7.18 13.688 1 94.38 189 MET A O 1
ATOM 1533 N N . THR A 1 190 ? 15.297 -9.383 13.875 1 95.06 190 THR A N 1
ATOM 1534 C CA . THR A 1 190 ? 16.75 -9.328 14.07 1 95.06 190 THR A CA 1
ATOM 1535 C C . THR A 1 190 ? 17.438 -8.828 12.805 1 95.06 190 THR A C 1
ATOM 1537 O O . THR A 1 190 ? 18.281 -7.938 12.867 1 95.06 190 THR A O 1
ATOM 1540 N N . LEU A 1 191 ? 17.047 -9.398 11.68 1 95.44 191 LEU A N 1
ATOM 1541 C CA . LEU A 1 191 ? 17.672 -9.047 10.414 1 95.44 191 LEU A CA 1
ATOM 1542 C C . LEU A 1 191 ? 17.453 -7.574 10.094 1 95.44 191 LEU A C 1
ATOM 1544 O O . LEU A 1 191 ? 18.375 -6.891 9.641 1 95.44 191 LEU A O 1
ATOM 1548 N N . LEU A 1 192 ? 16.25 -7.074 10.344 1 94.81 192 LEU A N 1
ATOM 1549 C CA . LEU A 1 192 ? 15.898 -5.703 9.984 1 94.81 192 LEU A CA 1
ATOM 1550 C C . LEU A 1 192 ? 16.125 -4.758 11.156 1 94.81 192 LEU A C 1
ATOM 1552 O O . LEU A 1 192 ? 15.867 -3.555 11.055 1 94.81 192 LEU A O 1
ATOM 1556 N N . GLN A 1 193 ? 16.531 -5.316 12.258 1 91.88 193 GLN A N 1
ATOM 1557 C CA . GLN A 1 193 ? 16.844 -4.52 13.438 1 91.88 193 GLN A CA 1
ATOM 1558 C C . GLN A 1 193 ? 15.609 -3.762 13.922 1 91.88 193 GLN A C 1
ATOM 1560 O O . GLN A 1 193 ? 15.68 -2.557 14.18 1 91.88 193 GLN A O 1
ATOM 1565 N N . ILE A 1 194 ? 14.586 -4.445 13.914 1 87.88 194 ILE A N 1
ATOM 1566 C CA . ILE A 1 194 ? 13.336 -3.908 14.438 1 87.88 194 ILE A CA 1
ATOM 1567 C C . ILE A 1 194 ? 13.234 -4.195 15.938 1 87.88 194 ILE A C 1
ATOM 1569 O O . ILE A 1 194 ? 13.398 -5.34 16.359 1 87.88 194 ILE A O 1
ATOM 1573 N N . LYS A 1 195 ? 12.93 -3.191 16.719 1 83.38 195 LYS A N 1
ATOM 1574 C CA . LYS A 1 195 ? 12.945 -3.33 18.172 1 83.38 195 LYS A CA 1
ATOM 1575 C C . LYS A 1 195 ? 11.586 -3.779 18.703 1 83.38 195 LYS A C 1
ATOM 1577 O O . LYS A 1 195 ? 11.508 -4.625 19.594 1 83.38 195 LYS A O 1
ATOM 1582 N N . ASP A 1 196 ? 10.523 -3.207 18.156 1 84.56 196 ASP A N 1
ATOM 1583 C CA . ASP A 1 196 ? 9.18 -3.494 18.656 1 84.56 196 ASP A CA 1
ATOM 1584 C C . ASP A 1 196 ? 8.422 -4.402 17.688 1 84.56 196 ASP A C 1
ATOM 1586 O O . ASP A 1 196 ? 8.531 -4.254 16.469 1 84.56 196 ASP A O 1
ATOM 1590 N N . ALA A 1 197 ? 7.707 -5.328 18.328 1 86.12 197 ALA A N 1
ATOM 1591 C CA . ALA A 1 197 ? 6.918 -6.258 17.516 1 86.12 197 ALA A CA 1
ATOM 1592 C C . ALA A 1 197 ? 5.645 -5.594 17 1 86.12 197 ALA A C 1
ATOM 1594 O O . ALA A 1 197 ? 4.535 -6.012 17.344 1 86.12 197 ALA A O 1
ATOM 1595 N N . ASN A 1 198 ? 5.836 -4.625 16.188 1 89.69 198 ASN A N 1
ATOM 1596 C CA . ASN A 1 198 ? 4.723 -3.975 15.5 1 89.69 198 ASN A CA 1
ATOM 1597 C C . ASN A 1 198 ? 4.523 -4.531 14.094 1 89.69 198 ASN A C 1
ATOM 1599 O O . ASN A 1 198 ? 5.465 -5.047 13.484 1 89.69 198 ASN A O 1
ATOM 1603 N N . PRO A 1 199 ? 3.275 -4.418 13.602 1 93.5 199 PRO A N 1
ATOM 1604 C CA . PRO A 1 199 ? 3.047 -4.875 12.234 1 93.5 199 PRO A CA 1
ATOM 1605 C C . PRO A 1 199 ? 3.93 -4.156 11.211 1 93.5 199 PRO A C 1
ATOM 1607 O O . PRO A 1 199 ? 4.23 -2.971 11.383 1 93.5 199 PRO A O 1
ATOM 1610 N N . ILE A 1 200 ? 4.285 -4.883 10.219 1 94.25 200 ILE A N 1
ATOM 1611 C CA . ILE A 1 200 ? 5.066 -4.316 9.125 1 94.25 200 ILE A CA 1
ATOM 1612 C C . ILE A 1 200 ? 4.32 -4.512 7.805 1 94.25 200 ILE A C 1
ATOM 1614 O O . ILE A 1 200 ? 3.338 -5.254 7.742 1 94.25 200 ILE A O 1
ATOM 1618 N N . LEU A 1 201 ? 4.852 -3.846 6.77 1 94.25 201 LEU A N 1
ATOM 1619 C CA . LEU A 1 201 ? 4.332 -4.047 5.422 1 94.25 201 LEU A CA 1
ATOM 1620 C C . LEU A 1 201 ? 5.172 -5.066 4.66 1 94.25 201 LEU A C 1
ATOM 1622 O O . LEU A 1 201 ? 6.402 -5.066 4.766 1 94.25 201 LEU A O 1
ATOM 1626 N N . SER A 1 202 ? 4.508 -5.863 4.008 1 94.62 202 SER A N 1
ATOM 1627 C CA . SER A 1 202 ? 5.133 -6.77 3.053 1 94.62 202 SER A CA 1
ATOM 1628 C C . SER A 1 202 ? 4.48 -6.66 1.68 1 94.62 202 SER A C 1
ATOM 1630 O O . SER A 1 202 ? 3.391 -6.102 1.547 1 94.62 202 SER A O 1
ATOM 1632 N N . MET A 1 203 ? 5.25 -7.129 0.699 1 93.88 203 MET A N 1
ATOM 1633 C CA . MET A 1 203 ? 4.73 -7.113 -0.666 1 93.88 203 MET A CA 1
ATOM 1634 C C . MET A 1 203 ? 5.121 -8.391 -1.409 1 93.88 203 MET A C 1
ATOM 1636 O O . MET A 1 203 ? 6.246 -8.875 -1.268 1 93.88 203 MET A O 1
ATOM 1640 N N . ASN A 1 204 ? 4.18 -8.891 -2.115 1 92.69 204 ASN A N 1
ATOM 1641 C CA . ASN A 1 204 ? 4.469 -9.875 -3.148 1 92.69 204 ASN A CA 1
ATOM 1642 C C . ASN A 1 204 ? 4.465 -9.25 -4.539 1 92.69 204 ASN A C 1
ATOM 1644 O O . ASN A 1 204 ? 3.518 -8.562 -4.914 1 92.69 204 ASN A O 1
ATOM 1648 N N . LEU A 1 205 ? 5.566 -9.477 -5.18 1 92.81 205 LEU A N 1
ATOM 1649 C CA . LEU A 1 205 ? 5.711 -8.891 -6.508 1 92.81 205 LEU A CA 1
ATOM 1650 C C . LEU A 1 205 ? 5.973 -9.961 -7.555 1 92.81 205 LEU A C 1
ATOM 1652 O O . LEU A 1 205 ? 6.598 -10.984 -7.262 1 92.81 205 LEU A O 1
ATOM 1656 N N . TRP A 1 206 ? 5.488 -9.727 -8.695 1 91.44 206 TRP A N 1
ATOM 1657 C CA . TRP A 1 206 ? 5.824 -10.539 -9.859 1 91.44 206 TRP A CA 1
ATOM 1658 C C . TRP A 1 206 ? 5.922 -9.68 -11.117 1 91.44 206 TRP A C 1
ATOM 1660 O O . TRP A 1 206 ? 5.211 -8.68 -11.25 1 91.44 206 TRP A O 1
ATOM 1670 N N . ALA A 1 207 ? 6.844 -10.016 -11.938 1 92.75 207 ALA A N 1
ATOM 1671 C CA . ALA A 1 207 ? 7.137 -9.164 -13.094 1 92.75 207 ALA A CA 1
ATOM 1672 C C . ALA A 1 207 ? 7.18 -9.984 -14.375 1 92.75 207 ALA A C 1
ATOM 1674 O O . ALA A 1 207 ? 7.398 -11.195 -14.344 1 92.75 207 ALA A O 1
ATOM 1675 N N . TYR A 1 208 ? 6.953 -9.219 -15.438 1 90.62 208 TYR A N 1
ATOM 1676 C CA . TYR A 1 208 ? 6.863 -9.82 -16.766 1 90.62 208 TYR A CA 1
ATOM 1677 C C . TYR A 1 208 ? 7.785 -9.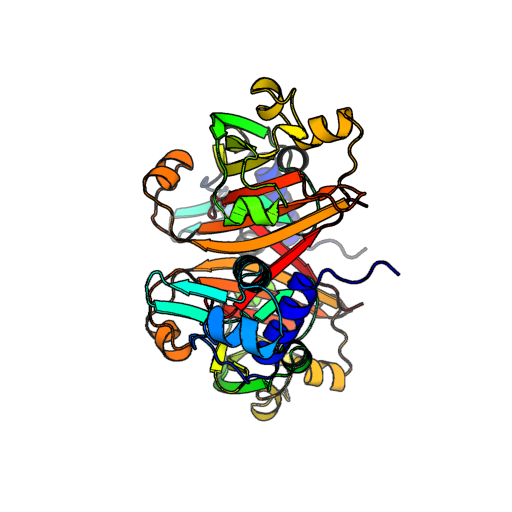109 -17.75 1 90.62 208 TYR A C 1
ATOM 1679 O O . TYR A 1 208 ? 7.945 -7.887 -17.688 1 90.62 208 TYR A O 1
ATOM 1687 N N . LEU A 1 209 ? 8.305 -9.945 -18.609 1 92.06 209 LEU A N 1
ATOM 1688 C CA . LEU A 1 209 ? 9.055 -9.383 -19.734 1 92.06 209 LEU A CA 1
ATOM 1689 C C . LEU A 1 209 ? 8.125 -8.914 -20.844 1 92.06 209 LEU A C 1
ATOM 1691 O O . LEU A 1 209 ? 6.902 -9.055 -20.719 1 92.06 209 LEU A O 1
ATOM 1695 N N . ASP A 1 210 ? 8.664 -8.219 -21.859 1 87.88 210 ASP A N 1
ATOM 1696 C CA . ASP A 1 210 ? 7.883 -7.629 -22.953 1 87.88 210 ASP A CA 1
ATOM 1697 C C . ASP A 1 210 ? 7.129 -8.703 -23.734 1 87.88 210 ASP A C 1
ATOM 1699 O O . ASP A 1 210 ? 6.121 -8.414 -24.375 1 87.88 210 ASP A O 1
ATOM 1703 N N . ASN A 1 211 ? 7.496 -9.945 -23.656 1 86.94 211 ASN A N 1
ATOM 1704 C CA . ASN A 1 211 ? 6.82 -11.047 -24.312 1 86.94 211 ASN A CA 1
ATOM 1705 C C . ASN A 1 211 ? 5.812 -11.727 -23.391 1 86.94 211 ASN A C 1
ATOM 1707 O O . ASN A 1 211 ? 5.352 -12.836 -23.688 1 86.94 211 ASN A O 1
ATOM 1711 N N . ASP A 1 212 ? 5.551 -11.125 -22.266 1 87 212 ASP A N 1
ATOM 1712 C CA . ASP A 1 212 ? 4.547 -11.547 -21.297 1 87 212 ASP A CA 1
ATOM 1713 C C . ASP A 1 212 ? 4.996 -12.797 -20.547 1 87 212 ASP A C 1
ATOM 1715 O O . ASP A 1 212 ? 4.168 -13.539 -20.016 1 87 212 ASP A O 1
ATOM 1719 N N . ILE A 1 213 ? 6.25 -13.07 -20.578 1 87.5 213 ILE A N 1
ATOM 1720 C CA . ILE A 1 213 ? 6.809 -14.172 -19.812 1 87.5 213 ILE A CA 1
ATOM 1721 C C . ILE A 1 213 ? 7.184 -13.688 -18.422 1 87.5 213 ILE A C 1
ATOM 1723 O O . ILE A 1 213 ? 7.934 -12.727 -18.266 1 87.5 213 ILE A O 1
ATOM 1727 N N . PRO A 1 214 ? 6.609 -14.383 -17.375 1 92.06 214 PRO A N 1
ATOM 1728 C CA . PRO A 1 214 ? 7.043 -14.023 -16.031 1 92.06 214 PRO A CA 1
ATOM 1729 C C . PRO A 1 214 ? 8.477 -14.453 -15.734 1 92.06 214 PRO A C 1
ATOM 1731 O O . PRO A 1 214 ? 8.883 -15.562 -16.094 1 92.06 214 PRO A O 1
ATOM 1734 N N . PHE A 1 215 ? 9.273 -13.594 -15.102 1 94.06 215 PHE A N 1
ATOM 1735 C CA . PHE A 1 215 ? 10.68 -13.945 -14.953 1 94.06 215 PHE A CA 1
ATOM 1736 C C . PHE A 1 215 ? 11.102 -13.875 -13.492 1 94.06 215 PHE A C 1
ATOM 1738 O O . PHE A 1 215 ? 12.195 -14.312 -13.133 1 94.06 215 PHE A O 1
ATOM 1745 N N . GLU A 1 216 ? 10.211 -13.336 -12.664 1 95.94 216 GLU A N 1
ATOM 1746 C CA . GLU A 1 216 ? 10.578 -13.227 -11.258 1 95.94 216 GLU A CA 1
ATOM 1747 C C . GLU A 1 216 ? 9.344 -13.203 -10.359 1 95.94 216 GLU A C 1
ATOM 1749 O O . GLU A 1 216 ? 8.281 -12.742 -10.773 1 95.94 216 GLU A O 1
ATOM 1754 N N . TYR A 1 217 ? 9.484 -13.773 -9.211 1 95.81 217 TYR A N 1
ATOM 1755 C CA . TYR A 1 217 ? 8.617 -13.578 -8.055 1 95.81 217 TYR A CA 1
ATOM 1756 C C . TYR A 1 217 ? 9.414 -13.109 -6.844 1 95.81 217 TYR A C 1
ATOM 1758 O O . TYR A 1 217 ? 10.461 -13.672 -6.527 1 95.81 217 TYR A O 1
ATOM 1766 N N . THR A 1 218 ? 8.945 -12.039 -6.289 1 96.25 218 THR A N 1
ATOM 1767 C CA . THR A 1 218 ? 9.703 -11.453 -5.188 1 96.25 218 THR A CA 1
ATOM 1768 C C . THR A 1 218 ? 8.797 -11.188 -3.99 1 96.25 218 THR A C 1
ATOM 1770 O O . THR A 1 218 ? 7.676 -10.711 -4.148 1 96.25 218 THR A O 1
ATOM 1773 N N . ARG A 1 219 ? 9.289 -11.531 -2.838 1 96.12 219 ARG A N 1
ATOM 1774 C CA . ARG A 1 219 ? 8.695 -11.133 -1.568 1 96.12 219 ARG A CA 1
ATOM 1775 C C . ARG A 1 219 ? 9.539 -10.078 -0.871 1 96.12 219 ARG A C 1
ATOM 1777 O O . ARG A 1 219 ? 10.758 -10.242 -0.736 1 96.12 219 ARG A O 1
ATOM 1784 N N . LEU A 1 220 ? 8.844 -9.078 -0.52 1 96 220 LEU A N 1
ATOM 1785 C CA . LEU A 1 220 ? 9.523 -7.992 0.18 1 96 220 LEU A CA 1
ATOM 1786 C C . LEU A 1 220 ? 8.938 -7.797 1.575 1 96 220 LEU A C 1
ATOM 1788 O O . LEU A 1 220 ? 7.723 -7.867 1.758 1 96 220 LEU A O 1
ATOM 1792 N N . TYR A 1 221 ? 9.828 -7.57 2.516 1 96.5 221 TYR A N 1
ATOM 1793 C CA . TYR A 1 221 ? 9.469 -7.184 3.875 1 96.5 221 TYR A CA 1
ATOM 1794 C C . TYR A 1 221 ? 10.125 -5.867 4.258 1 96.5 221 TYR A C 1
ATOM 1796 O O . TYR A 1 221 ? 11.352 -5.75 4.242 1 96.5 221 TYR A O 1
ATOM 1804 N N . TYR A 1 222 ? 9.328 -4.957 4.672 1 94.69 222 TYR A N 1
ATOM 1805 C CA . TYR A 1 222 ? 9.836 -3.602 4.867 1 94.69 222 TYR A CA 1
ATOM 1806 C C . TYR A 1 222 ? 9.969 -3.279 6.352 1 94.69 222 TYR A C 1
ATOM 1808 O O . TYR A 1 222 ? 9.109 -3.658 7.152 1 94.69 222 TYR A O 1
ATOM 1816 N N . ARG A 1 223 ? 11.039 -2.596 6.594 1 91.75 223 ARG A N 1
ATOM 1817 C CA . ARG A 1 223 ? 11.117 -1.921 7.887 1 91.75 223 ARG A CA 1
ATOM 1818 C C . ARG A 1 223 ? 10.203 -0.701 7.922 1 91.75 223 ARG A C 1
ATOM 1820 O O . ARG A 1 223 ? 10.625 0.409 7.594 1 91.75 223 ARG A O 1
ATOM 1827 N N . SER A 1 224 ? 9.039 -0.887 8.469 1 87.38 224 SER A N 1
ATOM 1828 C CA . SER A 1 224 ? 7.953 0.072 8.305 1 87.38 224 SER A CA 1
ATOM 1829 C C . SER A 1 224 ? 8.211 1.342 9.109 1 87.38 224 SER A C 1
ATOM 1831 O O . SER A 1 224 ? 7.559 2.365 8.891 1 87.38 224 SER A O 1
ATOM 1833 N N . ASP A 1 225 ? 9.062 1.343 10.047 1 82.56 225 ASP A N 1
ATOM 1834 C CA . ASP A 1 225 ? 9.398 2.559 10.781 1 82.56 225 ASP A CA 1
ATOM 1835 C C . ASP A 1 225 ? 10.391 3.418 10 1 82.56 225 ASP A C 1
ATOM 1837 O O . ASP A 1 225 ? 10.609 4.582 10.336 1 82.56 225 ASP A O 1
ATOM 1841 N N . ARG A 1 226 ? 10.914 2.869 8.906 1 81.88 226 ARG A N 1
ATOM 1842 C CA . ARG A 1 226 ? 11.898 3.594 8.109 1 81.88 226 ARG A CA 1
ATOM 1843 C C . ARG A 1 226 ? 11.422 3.754 6.668 1 81.88 226 ARG A C 1
ATOM 1845 O O . ARG A 1 226 ? 12.016 4.5 5.891 1 81.88 226 ARG A O 1
ATOM 1852 N N . TYR A 1 227 ? 10.422 3.018 6.367 1 83.19 227 TYR A N 1
ATOM 1853 C CA . TYR A 1 227 ? 9.938 2.979 4.992 1 83.19 227 TYR A CA 1
ATOM 1854 C C . TYR A 1 227 ? 8.422 3.146 4.941 1 83.19 227 TYR A C 1
ATOM 1856 O O . TYR A 1 227 ? 7.695 2.486 5.688 1 83.19 227 TYR A O 1
ATOM 1864 N N . THR A 1 228 ? 7.961 4.074 4.152 1 84.62 228 THR A N 1
ATOM 1865 C CA . THR A 1 228 ? 6.527 4.301 4.027 1 84.62 228 THR A CA 1
ATOM 1866 C C . THR A 1 228 ? 6.105 4.309 2.562 1 84.62 228 THR A C 1
ATOM 1868 O O . THR A 1 228 ? 6.883 4.691 1.688 1 84.62 228 THR A O 1
ATOM 1871 N N . PHE A 1 229 ? 4.883 3.805 2.342 1 87.31 229 PHE A N 1
ATOM 1872 C CA . PHE A 1 229 ? 4.305 3.797 1.003 1 87.31 229 PHE A CA 1
ATOM 1873 C C . PHE A 1 229 ? 3.352 4.973 0.818 1 87.31 229 PHE A C 1
ATOM 1875 O O . PHE A 1 229 ? 2.35 5.086 1.526 1 87.31 229 PHE A O 1
ATOM 1882 N N . LYS A 1 230 ? 3.748 5.801 -0.066 1 84.94 230 LYS A N 1
ATOM 1883 C CA . LYS A 1 230 ? 2.914 6.945 -0.421 1 84.94 230 LYS A CA 1
ATOM 1884 C C . LYS A 1 230 ? 2.461 6.863 -1.875 1 84.94 230 LYS A C 1
ATOM 1886 O O . LYS A 1 230 ? 3.133 6.254 -2.709 1 84.94 230 LYS A O 1
ATOM 1891 N N . PHE A 1 231 ? 1.282 7.414 -2.061 1 83.56 231 PHE A N 1
ATOM 1892 C CA . PHE A 1 231 ? 0.766 7.453 -3.424 1 83.56 231 PHE A CA 1
ATOM 1893 C C . PHE A 1 231 ? -0.054 8.711 -3.658 1 83.56 231 PHE A C 1
ATOM 1895 O O . PHE A 1 231 ? -0.453 9.391 -2.705 1 83.56 231 PHE A O 1
ATOM 1902 N N . SER A 1 232 ? -0.145 9.062 -4.938 1 83.69 232 SER A N 1
ATOM 1903 C CA . SER A 1 232 ? -1.005 10.156 -5.387 1 83.69 232 SER A CA 1
ATOM 1904 C C . SER A 1 232 ? -1.9 9.711 -6.539 1 83.69 232 SER A C 1
ATOM 1906 O O . SER A 1 232 ? -1.442 9.039 -7.465 1 83.69 232 SER A O 1
ATOM 1908 N N . SER A 1 233 ? -3.17 9.906 -6.328 1 82.31 233 SER A N 1
ATOM 1909 C CA . SER A 1 233 ? -4.145 9.594 -7.367 1 82.31 233 SER A CA 1
ATOM 1910 C C . SER A 1 233 ? -4.824 10.859 -7.887 1 82.31 233 SER A C 1
ATOM 1912 O O . SER A 1 233 ? -5.152 11.758 -7.113 1 82.31 233 SER A O 1
ATOM 1914 N N . LYS A 1 234 ? -4.859 10.875 -9.211 1 79.56 234 LYS A N 1
ATOM 1915 C CA . LYS A 1 234 ? -5.492 12.039 -9.82 1 79.56 234 LYS A CA 1
ATOM 1916 C C . LYS A 1 234 ? -6.734 11.633 -10.609 1 79.56 234 LYS A C 1
ATOM 1918 O O . LYS A 1 234 ? -6.805 10.516 -11.141 1 79.56 234 LYS A O 1
ATOM 1923 N N . ARG A 1 235 ? -7.926 12.312 -10.453 1 67.88 235 ARG A N 1
ATOM 1924 C CA . ARG A 1 235 ? -9.156 12.031 -11.188 1 67.88 235 ARG A CA 1
ATOM 1925 C C . ARG A 1 235 ? -9.008 12.398 -12.656 1 67.88 235 ARG A C 1
ATOM 1927 O O . ARG A 1 235 ? -9.648 11.781 -13.523 1 67.88 235 ARG A O 1
ATOM 1934 N N . TYR A 1 236 ? -8.312 13.43 -13.023 1 57.91 236 TYR A N 1
ATOM 1935 C CA . TYR A 1 236 ? -8.172 13.883 -14.398 1 57.91 236 TYR A CA 1
ATOM 1936 C C . TYR A 1 236 ? -6.703 13.906 -14.82 1 57.91 236 TYR A C 1
ATOM 1938 O O . TYR A 1 236 ? -5.816 14.047 -13.977 1 57.91 236 TYR A O 1
ATOM 1946 N N . MET B 1 1 ? -6.023 -19.297 -34.438 1 34.47 1 MET B N 1
ATOM 1947 C CA . MET B 1 1 ? -6.371 -18.812 -33.094 1 34.47 1 MET B CA 1
ATOM 1948 C C . MET B 1 1 ? -6.133 -19.891 -32.031 1 34.47 1 MET B C 1
ATOM 1950 O O . MET B 1 1 ? -6.734 -20.953 -32.094 1 34.47 1 MET B O 1
ATOM 1954 N N . LYS B 1 2 ? -5.008 -20.172 -31.578 1 48.12 2 LYS B N 1
ATOM 1955 C CA . LYS B 1 2 ? -4.699 -21.453 -30.938 1 48.12 2 LYS B CA 1
ATOM 1956 C C . LYS B 1 2 ? -5.695 -21.766 -29.828 1 48.12 2 LYS B C 1
ATOM 1958 O O . LYS B 1 2 ? -6.121 -20.875 -29.094 1 48.12 2 LYS B O 1
ATOM 1963 N N . SER B 1 3 ? -6.422 -22.766 -29.859 1 58.5 3 SER B N 1
ATOM 1964 C CA . SER B 1 3 ? -7.578 -23.141 -29.062 1 58.5 3 SER B CA 1
ATOM 1965 C C . SER B 1 3 ? -7.227 -23.188 -27.578 1 58.5 3 SER B C 1
ATOM 1967 O O . SER B 1 3 ? -6.125 -23.609 -27.203 1 58.5 3 SER B O 1
ATOM 1969 N N . THR B 1 4 ? -7.754 -22.391 -26.719 1 67.12 4 THR B N 1
ATOM 1970 C CA . THR B 1 4 ? -7.531 -22.406 -25.281 1 67.12 4 THR B CA 1
ATOM 1971 C C . THR B 1 4 ? -7.512 -23.844 -24.75 1 67.12 4 THR B C 1
ATOM 1973 O O . THR B 1 4 ? -8.414 -24.625 -25.031 1 67.12 4 THR B O 1
ATOM 1976 N N . PRO B 1 5 ? -6.348 -24.281 -24.281 1 79.12 5 PRO B N 1
ATOM 1977 C CA . PRO B 1 5 ? -6.309 -25.641 -23.719 1 79.12 5 PRO B CA 1
ATOM 1978 C C . PRO B 1 5 ? -7.531 -25.953 -22.859 1 79.12 5 PRO B C 1
ATOM 1980 O O . PRO B 1 5 ? -8.086 -25.062 -22.203 1 79.12 5 PRO B O 1
ATOM 1983 N N . LEU B 1 6 ? -8.031 -27.172 -23 1 84.88 6 LEU B N 1
ATOM 1984 C CA . LEU B 1 6 ? -9.258 -27.625 -22.344 1 84.88 6 LEU B CA 1
ATOM 1985 C C . LEU B 1 6 ? -9.227 -27.281 -20.844 1 84.88 6 LEU B C 1
ATOM 1987 O O . LEU B 1 6 ? -10.242 -26.875 -20.281 1 84.88 6 LEU B O 1
ATOM 1991 N N . TYR B 1 7 ? -8.094 -27.5 -20.156 1 88.75 7 TYR B N 1
ATOM 1992 C CA . TYR B 1 7 ? -8.023 -27.219 -18.719 1 88.75 7 TYR B CA 1
ATOM 1993 C C . TYR B 1 7 ? -8.289 -25.75 -18.438 1 88.75 7 TYR B C 1
ATOM 1995 O O . TYR B 1 7 ? -8.906 -25.406 -17.422 1 88.75 7 TYR B O 1
ATOM 2003 N N . ARG B 1 8 ? -7.898 -24.859 -19.25 1 84.75 8 ARG B N 1
ATOM 2004 C CA . ARG B 1 8 ? -8.164 -23.438 -19.078 1 84.75 8 ARG B CA 1
ATOM 2005 C C . ARG B 1 8 ? -9.641 -23.125 -19.312 1 84.75 8 ARG B C 1
ATOM 2007 O O . ARG B 1 8 ? -10.203 -22.25 -18.641 1 84.75 8 ARG B O 1
ATOM 2014 N N . GLN B 1 9 ? -10.203 -23.812 -20.234 1 86 9 GLN B N 1
ATOM 2015 C CA . GLN B 1 9 ? -11.633 -23.656 -20.453 1 86 9 GLN B CA 1
ATOM 2016 C C . GLN B 1 9 ? -12.43 -24.062 -19.219 1 86 9 GLN B C 1
ATOM 2018 O O . GLN B 1 9 ? -13.367 -23.359 -18.828 1 86 9 GLN B O 1
ATOM 2023 N N . ILE B 1 10 ? -12.078 -25.203 -18.75 1 90.81 10 ILE B N 1
ATOM 2024 C CA . ILE B 1 10 ? -12.734 -25.688 -17.531 1 90.81 10 ILE B CA 1
ATOM 2025 C C . ILE B 1 10 ? -12.531 -24.672 -16.406 1 90.81 10 ILE B C 1
ATOM 2027 O O . ILE B 1 10 ? -13.477 -24.328 -15.695 1 90.81 10 ILE B O 1
ATOM 2031 N N . ALA B 1 11 ? -11.328 -24.203 -16.25 1 89.06 11 ALA B N 1
ATOM 2032 C CA . ALA B 1 11 ? -11.023 -23.219 -15.219 1 89.06 11 ALA B CA 1
ATOM 2033 C C . ALA B 1 11 ? -11.898 -21.969 -15.383 1 89.06 11 ALA B C 1
ATOM 2035 O O . ALA B 1 11 ? -12.453 -21.469 -14.406 1 89.06 11 ALA B O 1
ATOM 2036 N N . ASN B 1 12 ? -11.984 -21.562 -16.531 1 83.5 12 ASN B N 1
ATOM 2037 C CA . ASN B 1 12 ? -12.789 -20.375 -16.812 1 83.5 12 ASN B CA 1
ATOM 2038 C C . ASN B 1 12 ? -14.258 -20.594 -16.453 1 83.5 12 ASN B C 1
ATOM 2040 O O . ASN B 1 12 ? -14.914 -19.688 -15.938 1 83.5 12 ASN B O 1
ATOM 2044 N N . GLU B 1 13 ? -14.742 -21.719 -16.797 1 86.31 13 GLU B N 1
ATOM 2045 C CA . GLU B 1 13 ? -16.125 -22.031 -16.469 1 86.31 13 GLU B CA 1
ATOM 2046 C C . GLU B 1 13 ? -16.344 -22.047 -14.953 1 86.31 13 GLU B C 1
ATOM 2048 O O . GLU B 1 13 ? -17.344 -21.547 -14.453 1 86.31 13 GLU B O 1
ATOM 2053 N N . ILE B 1 14 ? -15.406 -22.656 -14.281 1 87.31 14 ILE B N 1
ATOM 2054 C CA . ILE B 1 14 ? -15.5 -22.688 -12.82 1 87.31 14 ILE B CA 1
ATOM 2055 C C . ILE B 1 14 ? -15.445 -21.266 -12.273 1 87.31 14 ILE B C 1
ATOM 2057 O O . ILE B 1 14 ? -16.219 -20.906 -11.375 1 87.31 14 ILE B O 1
ATOM 2061 N N . LYS B 1 15 ? -14.617 -20.469 -12.812 1 82.69 15 LYS B N 1
ATOM 2062 C CA . LYS B 1 15 ? -14.508 -19.062 -12.422 1 82.69 15 LYS B CA 1
ATOM 2063 C C . LYS B 1 15 ? -15.844 -18.344 -12.586 1 82.69 15 LYS B C 1
ATOM 2065 O O . LYS B 1 15 ? -16.25 -17.562 -11.719 1 82.69 15 LYS B O 1
ATOM 2070 N N . LYS B 1 16 ? -16.406 -18.625 -13.656 1 78.25 16 LYS B N 1
ATOM 2071 C CA . LYS B 1 16 ? -17.703 -18.031 -13.93 1 78.25 16 LYS B CA 1
ATOM 2072 C C . LYS B 1 16 ? -18.734 -18.453 -12.891 1 78.25 16 LYS B C 1
ATOM 2074 O O . LYS B 1 16 ? -19.531 -17.625 -12.43 1 78.25 16 LYS B O 1
ATOM 2079 N N . ASP B 1 17 ? -18.641 -19.688 -12.602 1 80.25 17 ASP B N 1
ATOM 2080 C CA . ASP B 1 17 ? -19.578 -20.203 -11.609 1 80.25 17 ASP B CA 1
ATOM 2081 C C . ASP B 1 17 ? -19.375 -19.516 -10.25 1 80.25 17 ASP B C 1
ATOM 2083 O O . ASP B 1 17 ? -20.344 -19.188 -9.562 1 80.25 17 ASP B O 1
ATOM 2087 N N . ILE B 1 18 ? -18.172 -19.328 -9.984 1 78.69 18 ILE B N 1
ATOM 2088 C CA . ILE B 1 18 ? -17.828 -18.672 -8.727 1 78.69 18 ILE B CA 1
ATOM 2089 C C . ILE B 1 18 ? -18.266 -17.219 -8.766 1 78.69 18 ILE B C 1
ATOM 2091 O O . ILE B 1 18 ? -18.891 -16.719 -7.824 1 78.69 18 ILE B O 1
ATOM 2095 N N . ALA B 1 19 ? -18.078 -16.641 -9.867 1 70 19 ALA B N 1
ATOM 2096 C CA . ALA B 1 19 ? -18.375 -15.227 -10.031 1 70 19 ALA B CA 1
ATOM 2097 C C . ALA B 1 19 ? -19.891 -14.984 -10.008 1 70 19 ALA B C 1
ATOM 2099 O O . ALA B 1 19 ? -20.344 -13.961 -9.484 1 70 19 ALA B O 1
ATOM 2100 N N . ARG B 1 20 ? -20.531 -15.93 -10.539 1 66.38 20 ARG B N 1
ATOM 2101 C CA . ARG B 1 20 ? -22 -15.82 -10.609 1 66.38 20 ARG B CA 1
ATOM 2102 C C . ARG B 1 20 ? -22.625 -16.172 -9.266 1 66.38 20 ARG B C 1
ATOM 2104 O O . ARG B 1 20 ? -23.844 -16.031 -9.094 1 66.38 20 ARG B O 1
ATOM 2111 N N . GLY B 1 21 ? -21.703 -16.531 -8.367 1 67.38 21 GLY B N 1
ATOM 2112 C CA . GLY B 1 21 ? -22.219 -16.844 -7.039 1 67.38 21 GLY B CA 1
ATOM 2113 C C . GLY B 1 21 ? -22.844 -18.234 -6.953 1 67.38 21 GLY B C 1
ATOM 2114 O O . GLY B 1 21 ? -23.5 -18.547 -5.969 1 67.38 21 GLY B O 1
ATOM 2115 N N . ASN B 1 22 ? -22.734 -19.047 -7.977 1 68.06 22 ASN B N 1
ATOM 2116 C CA . ASN B 1 22 ? -23.266 -20.406 -7.938 1 68.06 22 ASN B CA 1
ATOM 2117 C C . ASN B 1 22 ? -22.531 -21.266 -6.902 1 68.06 22 ASN B C 1
ATOM 2119 O O . ASN B 1 22 ? -23.109 -22.219 -6.375 1 68.06 22 ASN B O 1
ATOM 2123 N N . ILE B 1 23 ? -21.312 -20.938 -6.715 1 70 23 ILE B N 1
ATOM 2124 C CA . ILE B 1 23 ? -20.5 -21.531 -5.648 1 70 23 ILE B CA 1
ATOM 2125 C C . ILE B 1 23 ? -20.016 -20.422 -4.707 1 70 23 ILE B C 1
ATOM 2127 O O . ILE B 1 23 ? -19.328 -19.5 -5.129 1 70 23 ILE B O 1
ATOM 2131 N N . LYS B 1 24 ? -20.469 -20.578 -3.484 1 63.28 24 LYS B N 1
ATOM 2132 C CA . LYS B 1 24 ? -20.188 -19.516 -2.527 1 63.28 24 LYS B CA 1
ATOM 2133 C C . LYS B 1 24 ? -18.859 -19.734 -1.834 1 63.28 24 LYS B C 1
ATOM 2135 O O . LYS B 1 24 ? -18.266 -20.812 -1.933 1 63.28 24 LYS B O 1
ATOM 2140 N N . LYS B 1 25 ? -18.391 -18.656 -1.162 1 65.81 25 LYS B N 1
ATOM 2141 C CA . LYS B 1 25 ? -17.172 -18.75 -0.346 1 65.81 25 LYS B CA 1
ATOM 2142 C C . LYS B 1 25 ? -17.266 -19.922 0.631 1 65.81 25 LYS B C 1
ATOM 2144 O O . LYS B 1 25 ? -18.312 -20.156 1.229 1 65.81 25 LYS B O 1
ATOM 2149 N N . ASP B 1 26 ? -16.094 -20.609 0.616 1 67.12 26 ASP B N 1
ATOM 2150 C CA . ASP B 1 26 ? -15.859 -21.719 1.53 1 67.12 26 ASP B CA 1
ATOM 2151 C C . ASP B 1 26 ? -16.781 -22.891 1.213 1 67.12 26 ASP B C 1
ATOM 2153 O O . ASP B 1 26 ? -16.969 -23.781 2.043 1 67.12 26 ASP B O 1
ATOM 2157 N N . GLU B 1 27 ? -17.438 -22.812 0.129 1 76.06 27 GLU B N 1
ATOM 2158 C CA . GLU B 1 27 ? -18.141 -23.984 -0.363 1 76.06 27 GLU B CA 1
ATOM 2159 C C . GLU B 1 27 ? -17.25 -24.844 -1.252 1 76.06 27 GLU B C 1
ATOM 2161 O O . GLU B 1 27 ? -16.422 -24.312 -2 1 76.06 27 GLU B O 1
ATOM 2166 N N . ALA B 1 28 ? -17.469 -26.094 -1.034 1 84.75 28 ALA B N 1
ATOM 2167 C CA . ALA B 1 28 ? -16.688 -27.016 -1.858 1 84.75 28 ALA B CA 1
ATOM 2168 C C . ALA B 1 28 ? -17.188 -27.016 -3.301 1 84.75 28 ALA B C 1
ATOM 2170 O O . ALA B 1 28 ? -18.391 -26.969 -3.549 1 84.75 28 ALA B O 1
ATOM 2171 N N . ILE B 1 29 ? -16.25 -26.969 -4.191 1 88.56 29 ILE B N 1
ATOM 2172 C CA . ILE B 1 29 ? -16.641 -27.219 -5.574 1 88.56 29 ILE B CA 1
ATOM 2173 C C . ILE B 1 29 ? -16.875 -28.719 -5.777 1 88.56 29 ILE B C 1
ATOM 2175 O O . ILE B 1 29 ? -16.469 -29.531 -4.938 1 88.56 29 ILE B O 1
ATOM 2179 N N . PRO B 1 30 ? -17.625 -29.031 -6.844 1 88.38 30 PRO B N 1
ATOM 2180 C CA . PRO B 1 30 ? -17.781 -30.453 -7.137 1 88.38 30 PRO B CA 1
ATOM 2181 C C . PRO B 1 30 ? -16.438 -31.203 -7.172 1 88.38 30 PRO B C 1
ATOM 2183 O O . PRO B 1 30 ? -15.398 -30.578 -7.434 1 88.38 30 PRO B O 1
ATOM 2186 N N . THR B 1 31 ? -16.484 -32.469 -6.832 1 89.12 31 THR B N 1
ATOM 2187 C CA . THR B 1 31 ? -15.281 -33.281 -6.82 1 89.12 31 THR B CA 1
ATOM 2188 C C . THR B 1 31 ? -14.664 -33.375 -8.211 1 89.12 31 THR B C 1
ATOM 2190 O O . THR B 1 31 ? -15.328 -33.062 -9.211 1 89.12 31 THR B O 1
ATOM 2193 N N . GLU B 1 32 ? -13.406 -33.688 -8.211 1 91.25 32 GLU B N 1
ATOM 2194 C CA . GLU B 1 32 ? -12.719 -33.875 -9.484 1 91.25 32 GLU B CA 1
ATOM 2195 C C . GLU B 1 32 ? -13.469 -34.844 -10.391 1 91.25 32 GLU B C 1
ATOM 2197 O O . GLU B 1 32 ? -13.578 -34.594 -11.602 1 91.25 32 GLU B O 1
ATOM 2202 N N . MET B 1 33 ? -14 -35.906 -9.789 1 90.88 33 MET B N 1
ATOM 2203 C CA . MET B 1 33 ? -14.75 -36.906 -10.547 1 90.88 33 MET B CA 1
ATOM 2204 C C . MET B 1 33 ? -16.016 -36.312 -11.141 1 90.88 33 MET B C 1
ATOM 2206 O O . MET B 1 33 ? -16.328 -36.531 -12.312 1 90.88 33 MET B O 1
ATOM 2210 N N . GLU B 1 34 ? -16.766 -35.562 -10.367 1 92.62 34 GLU B N 1
ATOM 2211 C CA . GLU B 1 34 ? -18 -34.906 -10.82 1 92.62 34 GLU B CA 1
ATOM 2212 C C . GLU B 1 34 ? -17.719 -33.906 -11.93 1 92.62 34 GLU B C 1
ATOM 2214 O O . GLU B 1 34 ? -18.453 -33.844 -12.906 1 92.62 34 GLU B O 1
ATOM 2219 N N . LEU B 1 35 ? -16.703 -33.156 -11.781 1 93 35 LEU B N 1
ATOM 2220 C CA . LEU B 1 35 ? -16.344 -32.156 -12.773 1 93 35 LEU B CA 1
ATOM 2221 C C . LEU B 1 35 ? -15.891 -32.812 -14.07 1 93 35 LEU B C 1
ATOM 2223 O O . LEU B 1 35 ? -16.234 -32.344 -15.164 1 93 35 LEU B O 1
ATOM 2227 N N . ALA B 1 36 ? -15.094 -33.844 -13.938 1 93.56 36 ALA B N 1
ATOM 2228 C CA . ALA B 1 36 ? -14.664 -34.594 -15.117 1 93.56 36 ALA B CA 1
ATOM 2229 C C . ALA B 1 36 ? -15.867 -35.094 -15.922 1 93.56 36 ALA B C 1
ATOM 2231 O O . ALA B 1 36 ? -15.883 -34.969 -17.156 1 93.56 36 ALA B O 1
ATOM 2232 N N . SER B 1 37 ? -16.828 -35.594 -15.211 1 93.19 37 SER B N 1
ATOM 2233 C CA . SER B 1 37 ? -18.047 -36.062 -15.852 1 93.19 37 SER B CA 1
ATOM 2234 C C . SER B 1 37 ? -18.812 -34.906 -16.5 1 93.19 37 SER B C 1
ATOM 2236 O O . SER B 1 37 ? -19.266 -35.031 -17.641 1 93.19 37 SER B O 1
ATOM 2238 N N . SER B 1 38 ? -18.953 -33.844 -15.812 1 92.06 38 SER B N 1
ATOM 2239 C CA . SER B 1 38 ? -19.75 -32.719 -16.266 1 92.06 38 SER B CA 1
ATOM 2240 C C . SER B 1 38 ? -19.125 -32.062 -17.5 1 92.06 38 SER B C 1
ATOM 2242 O O . SER B 1 38 ? -19.844 -31.609 -18.406 1 92.06 38 SER B O 1
ATOM 2244 N N . PHE B 1 39 ? -17.828 -32.062 -17.547 1 91.75 39 PHE B N 1
ATOM 2245 C CA . PHE B 1 39 ? -17.141 -31.344 -18.625 1 91.75 39 PHE B CA 1
ATOM 2246 C C . PHE B 1 39 ? -16.672 -32.344 -19.688 1 91.75 39 PHE B C 1
ATOM 2248 O O . PHE B 1 39 ? -16.078 -31.938 -20.703 1 91.75 39 PHE B O 1
ATOM 2255 N N . GLN B 1 40 ? -16.922 -33.594 -19.453 1 92.56 40 GLN B N 1
ATOM 2256 C CA . GLN B 1 40 ? -16.453 -34.656 -20.375 1 92.56 40 GLN B CA 1
ATOM 2257 C C . GLN B 1 40 ? -14.953 -34.531 -20.625 1 92.56 40 GLN B C 1
ATOM 2259 O O . GLN B 1 40 ? -14.516 -34.531 -21.781 1 92.56 40 GLN B O 1
ATOM 2264 N N . ALA B 1 41 ? -14.25 -34.375 -19.562 1 93.56 41 ALA B N 1
ATOM 2265 C CA . ALA B 1 41 ? -12.797 -34.25 -19.594 1 93.56 41 ALA B CA 1
ATOM 2266 C C . ALA B 1 41 ? -12.133 -35.219 -18.656 1 93.56 41 ALA B C 1
ATOM 2268 O O . ALA B 1 41 ? -12.781 -35.812 -17.781 1 93.56 41 ALA B O 1
ATOM 2269 N N . SER B 1 42 ? -10.836 -35.469 -18.875 1 92.38 42 SER B N 1
ATOM 2270 C CA . SER B 1 42 ? -10.086 -36.344 -18 1 92.38 42 SER B CA 1
ATOM 2271 C C . SER B 1 42 ? -9.898 -35.75 -16.609 1 92.38 42 SER B C 1
ATOM 2273 O O . SER B 1 42 ? -9.961 -34.5 -16.453 1 92.38 42 SER B O 1
ATOM 2275 N N . ARG B 1 43 ? -9.766 -36.656 -15.617 1 91.5 43 ARG B N 1
ATOM 2276 C CA . ARG B 1 43 ? -9.477 -36.188 -14.266 1 91.5 43 ARG B CA 1
ATOM 2277 C C . ARG B 1 43 ? -8.195 -35.375 -14.234 1 91.5 43 ARG B C 1
ATOM 2279 O O . ARG B 1 43 ? -8.086 -34.406 -13.469 1 91.5 43 ARG B O 1
ATOM 2286 N N . VAL B 1 44 ? -7.324 -35.75 -15.055 1 90.94 44 VAL B N 1
ATOM 2287 C CA . VAL B 1 44 ? -6.059 -35.031 -15.133 1 90.94 44 VAL B CA 1
ATOM 2288 C C . VAL B 1 44 ? -6.301 -33.594 -15.594 1 90.94 44 VAL B C 1
ATOM 2290 O O . VAL B 1 44 ? -5.734 -32.656 -15.039 1 90.94 44 VAL B O 1
ATOM 2293 N N . THR B 1 45 ? -7.086 -33.438 -16.547 1 90.62 45 THR B N 1
ATOM 2294 C CA . THR B 1 45 ? -7.426 -32.125 -17.078 1 90.62 45 THR B CA 1
ATOM 2295 C C . THR B 1 45 ? -8.141 -31.281 -16.031 1 90.62 45 THR B C 1
ATOM 2297 O O . THR B 1 45 ? -7.824 -30.094 -15.867 1 90.62 45 THR B O 1
ATOM 2300 N N . VAL B 1 46 ? -9.086 -31.844 -15.375 1 92.88 46 VAL B N 1
ATOM 2301 C CA . VAL B 1 46 ? -9.844 -31.141 -14.336 1 92.88 46 VAL B CA 1
ATOM 2302 C C . VAL B 1 46 ? -8.906 -30.734 -13.203 1 92.88 46 VAL B C 1
ATOM 2304 O O . VAL B 1 46 ? -8.992 -29.609 -12.703 1 92.88 46 VAL B O 1
ATOM 2307 N N . ARG B 1 47 ? -8.055 -31.641 -12.836 1 90.06 47 ARG B N 1
ATOM 2308 C CA . ARG B 1 47 ? -7.09 -31.344 -11.781 1 90.06 47 ARG B CA 1
ATOM 2309 C C . ARG B 1 47 ? -6.219 -30.156 -12.156 1 90.06 47 ARG B C 1
ATOM 2311 O O . ARG B 1 47 ? -5.914 -29.297 -11.312 1 90.06 47 ARG B O 1
ATOM 2318 N N . GLN B 1 48 ? -5.871 -30.141 -13.359 1 88 48 GLN B N 1
ATOM 2319 C CA . GLN B 1 48 ? -5.086 -29.016 -13.844 1 88 48 GLN B CA 1
ATOM 2320 C C . GLN B 1 48 ? -5.879 -27.719 -13.734 1 88 48 GLN B C 1
ATOM 2322 O O . GLN B 1 48 ? -5.328 -26.672 -13.367 1 88 48 GLN B O 1
ATOM 2327 N N . ALA B 1 49 ? -7.086 -27.781 -14.117 1 89.12 49 ALA B N 1
ATOM 2328 C CA . ALA B 1 49 ? -7.961 -26.609 -14.023 1 89.12 49 ALA B CA 1
ATOM 2329 C C . ALA B 1 49 ? -8.078 -26.141 -12.578 1 89.12 49 ALA B C 1
ATOM 2331 O O . ALA B 1 49 ? -7.969 -24.938 -12.312 1 89.12 49 ALA B O 1
ATOM 2332 N N . ILE B 1 50 ? -8.305 -27.078 -11.719 1 89.5 50 ILE B N 1
ATOM 2333 C CA . ILE B 1 50 ? -8.469 -26.766 -10.297 1 89.5 50 ILE B CA 1
ATOM 2334 C C . ILE B 1 50 ? -7.176 -26.188 -9.742 1 89.5 50 ILE B C 1
ATOM 2336 O O . ILE B 1 50 ? -7.199 -25.203 -9.008 1 89.5 50 ILE B O 1
ATOM 2340 N N . GLN B 1 51 ? -6.129 -26.812 -10.141 1 85.25 51 GLN B N 1
ATOM 2341 C CA . GLN B 1 51 ? -4.828 -26.328 -9.688 1 85.25 51 GLN B CA 1
ATOM 2342 C C . GLN B 1 51 ? -4.594 -24.891 -10.133 1 85.25 51 GLN B C 1
ATOM 2344 O O . GLN B 1 51 ? -4.082 -24.078 -9.367 1 85.25 51 GLN B O 1
ATOM 2349 N N . LEU B 1 52 ? -4.969 -24.672 -11.32 1 81.19 52 LEU B N 1
ATOM 2350 C CA . LEU B 1 52 ? -4.863 -23.312 -11.828 1 81.19 52 LEU B CA 1
ATOM 2351 C C . LEU B 1 52 ? -5.648 -22.344 -10.953 1 81.19 52 LEU B C 1
ATOM 2353 O O . LEU B 1 52 ? -5.148 -21.266 -10.602 1 81.19 52 LEU B O 1
ATOM 2357 N N . LEU B 1 53 ? -6.875 -22.641 -10.625 1 85 53 LEU B N 1
ATOM 2358 C CA . LEU B 1 53 ? -7.75 -21.766 -9.844 1 85 53 LEU B CA 1
ATOM 2359 C C . LEU B 1 53 ? -7.234 -21.641 -8.414 1 85 53 LEU B C 1
ATOM 2361 O O . LEU B 1 53 ? -7.453 -20.609 -7.762 1 85 53 LEU B O 1
ATOM 2365 N N . VAL B 1 54 ? -6.57 -22.688 -7.91 1 80.38 54 VAL B N 1
ATOM 2366 C CA . VAL B 1 54 ? -5.926 -22.609 -6.602 1 80.38 54 VAL B CA 1
ATOM 2367 C C . VAL B 1 54 ? -4.766 -21.609 -6.656 1 80.38 54 VAL B C 1
ATOM 2369 O O . VAL B 1 54 ? -4.621 -20.781 -5.766 1 80.38 54 VAL B O 1
ATOM 2372 N N . GLU B 1 55 ? -4.18 -21.734 -7.727 1 70.12 55 GLU B N 1
ATOM 2373 C CA . GLU B 1 55 ? -3.041 -20.844 -7.926 1 70.12 55 GLU B CA 1
ATOM 2374 C C . GLU B 1 55 ? -3.492 -19.391 -8.07 1 70.12 55 GLU B C 1
ATOM 2376 O O . GLU B 1 55 ? -2.791 -18.484 -7.637 1 70.12 55 GLU B O 1
ATOM 2381 N N . GLU B 1 56 ? -4.582 -19.219 -8.648 1 69.94 56 GLU B N 1
ATOM 2382 C CA . GLU B 1 56 ? -5.156 -17.891 -8.828 1 69.94 56 GLU B CA 1
ATOM 2383 C C . GLU B 1 56 ? -5.852 -17.422 -7.559 1 69.94 56 GLU B C 1
ATOM 2385 O O . GLU B 1 56 ? -6.473 -16.359 -7.543 1 69.94 56 GLU B O 1
ATOM 2390 N N . ASN B 1 57 ? -5.777 -18.234 -6.578 1 71.5 57 ASN B N 1
ATOM 2391 C CA . ASN B 1 57 ? -6.312 -17.938 -5.254 1 71.5 57 ASN B CA 1
ATOM 2392 C C . ASN B 1 57 ? -7.836 -17.875 -5.262 1 71.5 57 ASN B C 1
ATOM 2394 O O . ASN B 1 57 ? -8.438 -17.141 -4.48 1 71.5 57 ASN B O 1
ATOM 2398 N N . LEU B 1 58 ? -8.383 -18.578 -6.199 1 76.69 58 LEU B N 1
ATOM 2399 C CA . LEU B 1 58 ? -9.836 -18.656 -6.262 1 76.69 58 LEU B CA 1
ATOM 2400 C C . LEU B 1 58 ? -10.352 -19.875 -5.496 1 76.69 58 LEU B C 1
ATOM 2402 O O . LEU B 1 58 ? -11.469 -19.859 -4.973 1 76.69 58 LEU B O 1
ATOM 2406 N N . LEU B 1 59 ? -9.469 -20.938 -5.555 1 82.62 59 LEU B N 1
ATOM 2407 C CA . LEU B 1 59 ? -9.812 -22.172 -4.867 1 82.62 59 LEU B CA 1
ATOM 2408 C C . LEU B 1 59 ? -8.719 -22.578 -3.881 1 82.62 59 LEU B C 1
ATOM 2410 O O . LEU B 1 59 ? -7.59 -22.094 -3.975 1 82.62 59 LEU B O 1
ATOM 2414 N N . TYR B 1 60 ? -9.039 -23.281 -2.812 1 80.94 60 TYR B N 1
ATOM 2415 C CA . TYR B 1 60 ? -8.062 -23.922 -1.943 1 80.94 60 TYR B CA 1
ATOM 2416 C C . TYR B 1 60 ? -8.461 -25.359 -1.647 1 80.94 60 TYR B C 1
ATOM 2418 O O . TYR B 1 60 ? -9.656 -25.672 -1.543 1 80.94 60 TYR B O 1
ATOM 2426 N N . LYS B 1 61 ? -7.363 -26.156 -1.603 1 81.88 61 LYS B N 1
ATOM 2427 C CA . LYS B 1 61 ? -7.602 -27.594 -1.404 1 81.88 61 LYS B CA 1
ATOM 2428 C C . LYS B 1 61 ? -7.457 -27.969 0.066 1 81.88 61 LYS B C 1
ATOM 2430 O O . LYS B 1 61 ? -6.578 -27.469 0.762 1 81.88 61 LYS B O 1
ATOM 2435 N N . VAL B 1 62 ? -8.398 -28.703 0.521 1 74.69 62 VAL B N 1
ATOM 2436 C CA . VAL B 1 62 ? -8.297 -29.312 1.844 1 74.69 62 VAL B CA 1
ATOM 2437 C C . VAL B 1 62 ? -8.148 -30.828 1.705 1 74.69 62 VAL B C 1
ATOM 2439 O O . VAL B 1 62 ? -9.039 -31.5 1.189 1 74.69 62 VAL B O 1
ATOM 2442 N N . HIS B 1 63 ? -6.895 -31.188 2.141 1 75.19 63 HIS B N 1
ATOM 2443 C CA . HIS B 1 63 ? -6.609 -32.594 2.029 1 75.19 63 HIS B CA 1
ATOM 2444 C C . HIS B 1 63 ? -7.695 -33.438 2.699 1 75.19 63 HIS B C 1
ATOM 2446 O O . HIS B 1 63 ? -8.062 -33.188 3.848 1 75.19 63 HIS B O 1
ATOM 2452 N N . GLY B 1 64 ? -8.156 -34.406 1.953 1 75.69 64 GLY B N 1
ATOM 2453 C CA . GLY B 1 64 ? -9.133 -35.344 2.475 1 75.69 64 GLY B CA 1
ATOM 2454 C C . GLY B 1 64 ? -10.547 -34.781 2.512 1 75.69 64 GLY B C 1
ATOM 2455 O O . GLY B 1 64 ? -11.477 -35.469 2.934 1 75.69 64 GLY B O 1
ATOM 2456 N N . SER B 1 65 ? -10.75 -33.594 2.207 1 76 65 SER B N 1
ATOM 2457 C CA . SER B 1 65 ? -12.07 -32.969 2.289 1 76 65 SER B CA 1
ATOM 2458 C C . SER B 1 65 ? -12.562 -32.531 0.916 1 76 65 SER B C 1
ATOM 2460 O O . SER B 1 65 ? -13.602 -33 0.44 1 76 65 SER B O 1
ATOM 2462 N N . GLY B 1 66 ? -11.828 -31.656 0.327 1 85.62 66 GLY B N 1
ATOM 2463 C CA . GLY B 1 66 ? -12.25 -31.156 -0.967 1 85.62 66 GLY B CA 1
ATOM 2464 C C . GLY B 1 66 ? -11.578 -29.844 -1.349 1 85.62 66 GLY B C 1
ATOM 2465 O O . GLY B 1 66 ? -10.531 -29.5 -0.796 1 85.62 66 GLY B O 1
ATOM 2466 N N . THR B 1 67 ? -12.008 -29.297 -2.498 1 87.25 67 THR B N 1
ATOM 2467 C CA . THR B 1 67 ? -11.531 -28.016 -3.01 1 87.25 67 THR B CA 1
ATOM 2468 C C . THR B 1 67 ? -12.586 -26.938 -2.803 1 87.25 67 THR B C 1
ATOM 2470 O O . THR B 1 67 ? -13.758 -27.141 -3.117 1 87.25 67 THR B O 1
ATOM 2473 N N . TYR B 1 68 ? -12.125 -25.859 -2.215 1 84.31 68 TYR B N 1
ATOM 2474 C CA . TYR B 1 68 ? -13.07 -24.828 -1.778 1 84.31 68 TYR B CA 1
ATOM 2475 C C . TYR B 1 68 ? -12.789 -23.5 -2.463 1 84.31 68 TYR B C 1
ATOM 2477 O O . TYR B 1 68 ? -11.656 -23.25 -2.883 1 84.31 68 TYR B O 1
ATOM 2485 N N . VAL B 1 69 ? -13.945 -22.766 -2.672 1 79.25 69 VAL B N 1
ATOM 2486 C CA . VAL B 1 69 ? -13.812 -21.422 -3.229 1 79.25 69 VAL B CA 1
ATOM 2487 C C . VAL B 1 69 ? -13.219 -20.484 -2.178 1 79.25 69 VAL B C 1
ATOM 2489 O O . VAL B 1 69 ? -13.688 -20.438 -1.04 1 79.25 69 VAL B O 1
ATOM 2492 N N . LYS B 1 70 ? -12.07 -19.953 -2.631 1 73.5 70 LYS B N 1
ATOM 2493 C CA . LYS B 1 70 ? -11.438 -18.969 -1.751 1 73.5 70 LYS B CA 1
ATOM 2494 C C . LYS B 1 70 ? -12.242 -17.672 -1.711 1 73.5 70 LYS B C 1
ATOM 2496 O O . LYS B 1 70 ? -12.891 -17.312 -2.689 1 73.5 70 LYS B O 1
ATOM 2501 N N . GLN B 1 71 ? -12.305 -17.25 -0.493 1 64.94 71 GLN B N 1
ATOM 2502 C CA . GLN B 1 71 ? -12.953 -15.938 -0.386 1 64.94 71 GLN B CA 1
ATOM 2503 C C . GLN B 1 71 ? -12.297 -14.922 -1.317 1 64.94 71 GLN B C 1
ATOM 2505 O O . GLN B 1 71 ? -11.078 -14.758 -1.308 1 64.94 71 GLN B O 1
ATOM 2510 N N . GLN B 1 72 ? -13.094 -14.5 -2.275 1 67.38 72 GLN B N 1
ATOM 2511 C CA . GLN B 1 72 ? -12.586 -13.484 -3.191 1 67.38 72 GLN B CA 1
ATOM 2512 C C . GLN B 1 72 ? -12.477 -12.125 -2.506 1 67.38 72 GLN B C 1
ATOM 2514 O O . GLN B 1 72 ? -13.414 -11.68 -1.843 1 67.38 72 GLN B O 1
ATOM 2519 N N . LYS B 1 73 ? -11.289 -11.711 -2.512 1 75.19 73 LYS B N 1
ATOM 2520 C CA . LYS B 1 73 ? -11.07 -10.375 -1.954 1 75.19 73 LYS B CA 1
ATOM 2521 C C . LYS B 1 73 ? -11.398 -9.297 -2.977 1 75.19 73 LYS B C 1
ATOM 2523 O O . LYS B 1 73 ? -11.273 -9.516 -4.184 1 75.19 73 LYS B O 1
ATOM 2528 N N . ILE B 1 74 ? -11.93 -8.281 -2.465 1 78.06 74 ILE B N 1
ATOM 2529 C CA . ILE B 1 74 ? -12.016 -7.078 -3.287 1 78.06 74 ILE B CA 1
ATOM 2530 C C . ILE B 1 74 ? -10.609 -6.551 -3.578 1 78.06 74 ILE B C 1
ATOM 2532 O O . ILE B 1 74 ? -9.82 -6.328 -2.658 1 78.06 74 ILE B O 1
ATOM 2536 N N . GLU B 1 75 ? -10.32 -6.477 -4.836 1 78.69 75 GLU B N 1
ATOM 2537 C CA . GLU B 1 75 ? -9.016 -5.953 -5.227 1 78.69 75 GLU B CA 1
ATOM 2538 C C . GLU B 1 75 ? -9.086 -4.457 -5.512 1 78.69 75 GLU B C 1
ATOM 2540 O O . GLU B 1 75 ? -9.742 -4.027 -6.461 1 78.69 75 GLU B O 1
ATOM 2545 N N . HIS B 1 76 ? -8.391 -3.771 -4.68 1 80.56 76 HIS B N 1
ATOM 2546 C CA . HIS B 1 76 ? -8.398 -2.32 -4.824 1 80.56 76 HIS B CA 1
ATOM 2547 C C . HIS B 1 76 ? -7.16 -1.833 -5.562 1 80.56 76 HIS B C 1
ATOM 2549 O O . HIS B 1 76 ? -6.035 -2.193 -5.199 1 80.56 76 HIS B O 1
ATOM 2555 N N . ASP B 1 77 ? -7.473 -1.093 -6.605 1 77.38 77 ASP B N 1
ATOM 2556 C CA . ASP B 1 77 ? -6.398 -0.375 -7.285 1 77.38 77 ASP B CA 1
ATOM 2557 C C . ASP B 1 77 ? -6.125 0.968 -6.609 1 77.38 77 ASP B C 1
ATOM 2559 O O . ASP B 1 77 ? -6.902 1.912 -6.758 1 77.38 77 ASP B O 1
ATOM 2563 N N . ILE B 1 78 ? -5.027 1.136 -6.039 1 77.5 78 ILE B N 1
ATOM 2564 C CA . ILE B 1 78 ? -4.734 2.279 -5.18 1 77.5 78 ILE B CA 1
ATOM 2565 C C . ILE B 1 78 ? -4.527 3.525 -6.035 1 77.5 78 ILE B C 1
ATOM 2567 O O . ILE B 1 78 ? -4.559 4.648 -5.527 1 77.5 78 ILE B O 1
ATOM 2571 N N . TYR B 1 79 ? -4.336 3.336 -7.277 1 73.38 79 TYR B N 1
ATOM 2572 C CA . TYR B 1 79 ? -4.047 4.492 -8.117 1 73.38 79 TYR B CA 1
ATOM 2573 C C . TYR B 1 79 ? -5.32 5.043 -8.75 1 73.38 79 TYR B C 1
ATOM 2575 O O . TYR B 1 79 ? -5.324 6.152 -9.289 1 73.38 79 TYR B O 1
ATOM 2583 N N . ARG B 1 80 ? -6.199 4.254 -8.719 1 74.38 80 ARG B N 1
ATOM 2584 C CA . ARG B 1 80 ? -7.449 4.727 -9.305 1 74.38 80 ARG B CA 1
ATOM 2585 C C . ARG B 1 80 ? -8.25 5.551 -8.297 1 74.38 80 ARG B C 1
ATOM 2587 O O . ARG B 1 80 ? -8.602 5.055 -7.227 1 74.38 80 ARG B O 1
ATOM 2594 N N . LEU B 1 81 ? -8.359 6.805 -8.742 1 76.75 81 LEU B N 1
ATOM 2595 C CA . LEU B 1 81 ? -9.195 7.66 -7.906 1 76.75 81 LEU B CA 1
ATOM 2596 C C . LEU B 1 81 ? -10.672 7.328 -8.094 1 76.75 81 LEU B C 1
ATOM 2598 O O . LEU B 1 81 ? -11.312 7.836 -9.023 1 76.75 81 LEU B O 1
ATOM 2602 N N . GLN B 1 82 ? -11.125 6.441 -7.348 1 77.69 82 GLN B N 1
ATOM 2603 C CA . GLN B 1 82 ? -12.531 6.062 -7.352 1 77.69 82 GLN B CA 1
ATOM 2604 C C . GLN B 1 82 ? -13.07 5.914 -5.93 1 77.69 82 GLN B C 1
ATOM 2606 O O . GLN B 1 82 ? -12.32 5.574 -5.012 1 77.69 82 GLN B O 1
ATOM 2611 N N . SER B 1 83 ? -14.336 6.242 -5.844 1 81.56 83 SER B N 1
ATOM 2612 C CA . SER B 1 83 ? -14.945 6.086 -4.527 1 81.56 83 SER B CA 1
ATOM 2613 C C . SER B 1 83 ? -15.195 4.617 -4.207 1 81.56 83 SER B C 1
ATOM 2615 O O . SER B 1 83 ? -15.195 3.77 -5.105 1 81.56 83 SER B O 1
ATOM 2617 N N . PHE B 1 84 ? -15.312 4.336 -3.02 1 86.5 84 PHE B N 1
ATOM 2618 C CA . PHE B 1 84 ? -15.688 2.996 -2.574 1 86.5 84 PHE B CA 1
ATOM 2619 C C . PHE B 1 84 ? -16.953 2.523 -3.279 1 86.5 84 PHE B C 1
ATOM 2621 O O . PHE B 1 84 ? -17.016 1.394 -3.77 1 86.5 84 PHE B O 1
ATOM 2628 N N . THR B 1 85 ? -17.938 3.414 -3.316 1 85.69 85 THR B N 1
ATOM 2629 C CA . THR B 1 85 ? -19.219 3.078 -3.926 1 85.69 85 THR B CA 1
ATOM 2630 C C . THR B 1 85 ? -19.031 2.68 -5.387 1 85.69 85 THR B C 1
ATOM 2632 O O . THR B 1 85 ? -19.547 1.649 -5.824 1 85.69 85 THR B O 1
ATOM 2635 N N . GLU B 1 86 ? -18.328 3.436 -6.074 1 83.88 86 GLU B N 1
ATOM 2636 C CA . GLU B 1 86 ? -18.047 3.145 -7.477 1 83.88 86 GLU B CA 1
ATOM 2637 C C . GLU B 1 86 ? -17.344 1.802 -7.633 1 83.88 86 GLU B C 1
ATOM 2639 O O . GLU B 1 86 ? -17.688 1.011 -8.516 1 83.88 86 GLU B O 1
ATOM 2644 N N . GLU B 1 87 ? -16.422 1.571 -6.812 1 84.19 87 GLU B N 1
ATOM 2645 C CA . GLU B 1 87 ? -15.633 0.352 -6.879 1 84.19 87 GLU B CA 1
ATOM 2646 C C . GLU B 1 87 ? -16.484 -0.886 -6.633 1 84.19 87 GLU B C 1
ATOM 2648 O O . GLU B 1 87 ? -16.391 -1.867 -7.375 1 84.19 87 GLU B O 1
ATOM 2653 N N . ILE B 1 88 ? -17.312 -0.801 -5.645 1 86.94 88 ILE B N 1
ATOM 2654 C CA . ILE B 1 88 ? -18.141 -1.941 -5.246 1 86.94 88 ILE B CA 1
ATOM 2655 C C . ILE B 1 88 ? -19.156 -2.244 -6.336 1 86.94 88 ILE B C 1
ATOM 2657 O O . ILE B 1 88 ? -19.391 -3.406 -6.684 1 86.94 88 ILE B O 1
ATOM 2661 N N . ILE B 1 89 ? -19.75 -1.229 -6.871 1 83.94 89 ILE B N 1
ATOM 2662 C CA . ILE B 1 89 ? -20.734 -1.396 -7.934 1 83.94 89 ILE B CA 1
ATOM 2663 C C . ILE B 1 89 ? -20.078 -2.051 -9.148 1 83.94 89 ILE B C 1
ATOM 2665 O O . ILE B 1 89 ? -20.656 -2.953 -9.758 1 83.94 89 ILE B O 1
ATOM 2669 N N . LYS B 1 90 ? -18.906 -1.618 -9.477 1 81.81 90 LYS B N 1
ATOM 2670 C CA . LYS B 1 90 ? -18.172 -2.172 -10.602 1 81.81 90 LYS B CA 1
ATOM 2671 C C . LYS B 1 90 ? -17.922 -3.666 -10.422 1 81.81 90 LYS B C 1
ATOM 2673 O O . LYS B 1 90 ? -17.828 -4.41 -11.398 1 81.81 90 LYS B O 1
ATOM 2678 N N . LEU B 1 91 ? -17.875 -4.082 -9.211 1 78.5 91 LEU B N 1
ATOM 2679 C CA . LEU B 1 91 ? -17.641 -5.484 -8.898 1 78.5 91 LEU B CA 1
ATOM 2680 C C . LEU B 1 91 ? -18.938 -6.266 -8.828 1 78.5 91 LEU B C 1
ATOM 2682 O O . LEU B 1 91 ? -18.938 -7.457 -8.508 1 78.5 91 LEU B O 1
ATOM 2686 N N . GLY B 1 92 ? -20 -5.574 -9.125 1 80.31 92 GLY B N 1
ATOM 2687 C CA . GLY B 1 92 ? -21.312 -6.219 -9.125 1 80.31 92 GLY B CA 1
ATOM 2688 C C . GLY B 1 92 ? -21.875 -6.434 -7.73 1 80.31 92 GLY B C 1
ATOM 2689 O O . GLY B 1 92 ? -22.703 -7.312 -7.52 1 80.31 92 GLY B O 1
ATOM 2690 N N . LYS B 1 93 ? -21.391 -5.773 -6.816 1 85.06 93 LYS B N 1
ATOM 2691 C CA . LYS B 1 93 ? -21.875 -5.859 -5.438 1 85.06 93 LYS B CA 1
ATOM 2692 C C . LYS B 1 93 ? -22.688 -4.625 -5.055 1 85.06 93 LYS B C 1
ATOM 2694 O O . LYS B 1 93 ? -22.75 -3.656 -5.812 1 85.06 93 LYS B O 1
ATOM 2699 N N . VAL B 1 94 ? -23.344 -4.676 -3.885 1 89.69 94 VAL B N 1
ATOM 2700 C CA . VAL B 1 94 ? -24.188 -3.574 -3.439 1 89.69 94 VAL B CA 1
ATOM 2701 C C . VAL B 1 94 ? -23.5 -2.82 -2.305 1 89.69 94 VAL B C 1
ATOM 2703 O O . VAL B 1 94 ? -23.312 -3.359 -1.21 1 89.69 94 VAL B O 1
ATOM 2706 N N . PRO B 1 95 ? -23.141 -1.612 -2.564 1 92.12 95 PRO B N 1
ATOM 2707 C CA . PRO B 1 95 ? -22.547 -0.825 -1.482 1 92.12 95 PRO B CA 1
ATOM 2708 C C . PRO B 1 95 ? -23.578 -0.33 -0.476 1 92.12 95 PRO B C 1
ATOM 2710 O O . PRO B 1 95 ? -24.688 0.072 -0.864 1 92.12 95 PRO B O 1
ATOM 2713 N N . THR B 1 96 ? -23.312 -0.419 0.778 1 93.19 96 THR B N 1
ATOM 2714 C CA . THR B 1 96 ? -24.109 0.164 1.842 1 93.19 96 THR B CA 1
ATOM 2715 C C . THR B 1 96 ? -23.234 0.828 2.893 1 93.19 96 THR B C 1
ATOM 2717 O O . THR B 1 96 ? -22.062 0.469 3.045 1 93.19 96 THR B O 1
ATOM 2720 N N . ASN B 1 97 ? -23.766 1.832 3.541 1 94.19 97 ASN B N 1
ATOM 2721 C CA . ASN B 1 97 ? -23.047 2.572 4.574 1 94.19 97 ASN B CA 1
ATOM 2722 C C . ASN B 1 97 ? -23.812 2.566 5.898 1 94.19 97 ASN B C 1
ATOM 2724 O O . ASN B 1 97 ? -25.031 2.672 5.914 1 94.19 97 ASN B O 1
ATOM 2728 N N . LYS B 1 98 ? -23.156 2.355 6.895 1 95.38 98 LYS B N 1
ATOM 2729 C CA . LYS B 1 98 ? -23.672 2.535 8.242 1 95.38 98 LYS B CA 1
ATOM 2730 C C . LYS B 1 98 ? -22.984 3.688 8.961 1 95.38 98 LYS B C 1
ATOM 2732 O O . LYS B 1 98 ? -21.766 3.639 9.195 1 95.38 98 LYS B O 1
ATOM 2737 N N . LEU B 1 99 ? -23.734 4.641 9.32 1 96.75 99 LEU B N 1
ATOM 2738 C CA . LEU B 1 99 ? -23.172 5.809 10 1 96.75 99 LEU B CA 1
ATOM 2739 C C . LEU B 1 99 ? -23.031 5.551 11.492 1 96.75 99 LEU B C 1
ATOM 2741 O O . LEU B 1 99 ? -24 5.254 12.18 1 96.75 99 LEU B O 1
ATOM 2745 N N . LEU B 1 100 ? -21.859 5.641 11.969 1 97.5 100 LEU B N 1
ATOM 2746 C CA . LEU B 1 100 ? -21.578 5.395 13.375 1 97.5 100 LEU B CA 1
ATOM 2747 C C . LEU B 1 100 ? -21.5 6.703 14.156 1 97.5 100 LEU B C 1
ATOM 2749 O O . LEU B 1 100 ? -21.906 6.77 15.312 1 97.5 100 LEU B O 1
ATOM 2753 N N . THR B 1 101 ? -20.875 7.684 13.586 1 97.56 101 THR B N 1
ATOM 2754 C CA . THR B 1 101 ? -20.703 8.992 14.211 1 97.56 101 THR B CA 1
ATOM 2755 C C . THR B 1 101 ? -20.875 10.102 13.18 1 97.56 101 THR B C 1
ATOM 2757 O O . THR B 1 101 ? -20.438 9.961 12.031 1 97.56 101 THR B O 1
ATOM 2760 N N . PHE B 1 102 ? -21.5 11.102 13.477 1 97.75 102 PHE B N 1
ATOM 2761 C CA . PHE B 1 102 ? -21.594 12.375 12.773 1 97.75 102 PHE B CA 1
ATOM 2762 C C . PHE B 1 102 ? -21.625 13.531 13.766 1 97.75 102 PHE B C 1
ATOM 2764 O O . PHE B 1 102 ? -22.641 13.766 14.422 1 97.75 102 PHE B O 1
ATOM 2771 N N . THR B 1 103 ? -20.5 14.172 13.844 1 97.88 103 THR B N 1
ATOM 2772 C CA . THR B 1 103 ? -20.438 15.227 14.852 1 97.88 103 THR B CA 1
ATOM 2773 C C . THR B 1 103 ? -19.484 16.344 14.406 1 97.88 103 THR B C 1
ATOM 2775 O O . THR B 1 103 ? -18.812 16.219 13.383 1 97.88 103 THR B O 1
ATOM 2778 N N . ILE B 1 104 ? -19.609 17.391 15.125 1 97.5 104 ILE B N 1
ATOM 2779 C CA . ILE B 1 104 ? -18.703 18.516 14.93 1 97.5 104 ILE B CA 1
ATOM 2780 C C . ILE B 1 104 ? -17.672 18.562 16.062 1 97.5 104 ILE B C 1
ATOM 2782 O O . ILE B 1 104 ? -18.016 18.359 17.234 1 97.5 104 ILE B O 1
ATOM 2786 N N . MET B 1 105 ? -16.406 18.812 15.68 1 97.5 105 MET B N 1
ATOM 2787 C CA . MET B 1 105 ? -15.367 18.828 16.719 1 97.5 105 MET B CA 1
ATOM 2788 C C . MET B 1 105 ? -14.195 19.703 16.297 1 97.5 105 MET B C 1
ATOM 2790 O O . MET B 1 105 ? -14.086 20.094 15.125 1 97.5 105 MET B O 1
ATOM 2794 N N . LYS B 1 106 ? -13.375 20.031 17.344 1 96.06 106 LYS B N 1
ATOM 2795 C CA . LYS B 1 106 ? -12.07 20.609 17.062 1 96.06 106 LYS B CA 1
ATOM 2796 C C . LYS B 1 106 ? -11.078 19.531 16.625 1 96.06 106 LYS B C 1
ATOM 2798 O O . LYS B 1 106 ? -10.875 18.547 17.312 1 96.06 106 LYS B O 1
ATOM 2803 N N . PRO B 1 107 ? -10.492 19.719 15.438 1 93.12 107 PRO B N 1
ATOM 2804 C CA . PRO B 1 107 ? -9.57 18.672 14.984 1 93.12 107 PRO B CA 1
ATOM 2805 C C . PRO B 1 107 ? -8.258 18.672 15.758 1 93.12 107 PRO B C 1
ATOM 2807 O O . PRO B 1 107 ? -7.84 19.703 16.297 1 93.12 107 PRO B O 1
ATOM 2810 N N . GLU B 1 108 ? -7.668 17.438 15.812 1 85.56 108 GLU B N 1
ATOM 2811 C CA . GLU B 1 108 ? -6.297 17.344 16.312 1 85.56 108 GLU B CA 1
ATOM 2812 C C . GLU B 1 108 ? -5.352 18.203 15.484 1 85.56 108 GLU B C 1
ATOM 2814 O O . GLU B 1 108 ? -5.637 18.516 14.328 1 85.56 108 GLU B O 1
ATOM 2819 N N . ASP B 1 109 ? -4.301 18.562 16.062 1 80.06 109 ASP B N 1
ATOM 2820 C CA . ASP B 1 109 ? -3.357 19.469 15.43 1 80.06 109 ASP B CA 1
ATOM 2821 C C . ASP B 1 109 ? -2.881 18.922 14.086 1 80.06 109 ASP B C 1
ATOM 2823 O O . ASP B 1 109 ? -2.775 19.656 13.102 1 80.06 109 ASP B O 1
ATOM 2827 N N . GLU B 1 110 ? -2.625 17.672 14.086 1 78.19 110 GLU B N 1
ATOM 2828 C CA . GLU B 1 110 ? -2.137 17.078 12.852 1 78.19 110 GLU B CA 1
ATOM 2829 C C . GLU B 1 110 ? -3.15 17.219 11.719 1 78.19 110 GLU B C 1
ATOM 2831 O O . GLU B 1 110 ? -2.785 17.578 10.594 1 78.19 110 GLU B O 1
ATOM 2836 N N . ILE B 1 111 ? -4.34 17 12.039 1 88.31 111 ILE B N 1
ATOM 2837 C CA . ILE B 1 111 ? -5.406 17.094 11.047 1 88.31 111 ILE B CA 1
ATOM 2838 C C . ILE B 1 111 ? -5.629 18.562 10.664 1 88.31 111 ILE B C 1
ATOM 2840 O O . ILE B 1 111 ? -5.781 18.875 9.484 1 88.31 111 ILE B O 1
ATOM 2844 N N . ARG B 1 112 ? -5.641 19.422 11.617 1 86.25 112 ARG B N 1
ATOM 2845 C CA . ARG B 1 112 ? -5.805 20.859 11.383 1 86.25 112 ARG B CA 1
ATOM 2846 C C . ARG B 1 112 ? -4.762 21.375 10.391 1 86.25 112 ARG B C 1
ATOM 2848 O O . ARG B 1 112 ? -5.09 22.125 9.469 1 86.25 112 ARG B O 1
ATOM 2855 N N . HIS B 1 113 ? -3.611 20.969 10.617 1 79.06 113 HIS B N 1
ATOM 2856 C CA . HIS B 1 113 ? -2.518 21.406 9.758 1 79.06 113 HIS B CA 1
ATOM 2857 C C . HIS B 1 113 ? -2.68 20.844 8.344 1 79.06 113 HIS B C 1
ATOM 2859 O O . HIS B 1 113 ? -2.486 21.562 7.363 1 79.06 113 HIS B O 1
ATOM 2865 N N . ARG B 1 114 ? -2.984 19.562 8.266 1 80.94 114 ARG B N 1
ATOM 2866 C CA . ARG B 1 114 ? -3.162 18.906 6.973 1 80.94 114 ARG B CA 1
ATOM 2867 C C . ARG B 1 114 ? -4.27 19.594 6.172 1 80.94 114 ARG B C 1
ATOM 2869 O O . ARG B 1 114 ? -4.168 19.719 4.949 1 80.94 114 ARG B O 1
ATOM 2876 N N . LEU B 1 115 ? -5.23 20.078 6.895 1 90.69 115 LEU B N 1
ATOM 2877 C CA . LEU B 1 115 ? -6.371 20.719 6.254 1 90.69 115 LEU B CA 1
ATOM 2878 C C . LEU B 1 115 ? -6.152 22.234 6.125 1 90.69 115 LEU B C 1
ATOM 2880 O O . LEU B 1 115 ? -6.992 22.938 5.578 1 90.69 115 LEU B O 1
ATOM 2884 N N . GLN B 1 116 ? -5.031 22.672 6.691 1 83.94 116 GLN B N 1
ATOM 2885 C CA . GLN B 1 116 ? -4.668 24.094 6.625 1 83.94 116 GLN B CA 1
ATOM 2886 C C . GLN B 1 116 ? -5.766 24.969 7.227 1 83.94 116 GLN B C 1
ATOM 2888 O O . GLN B 1 116 ? -6.188 25.953 6.609 1 83.94 116 GLN B O 1
ATOM 2893 N N . LEU B 1 117 ? -6.125 24.609 8.336 1 87.88 117 LEU B N 1
ATOM 2894 C CA . LEU B 1 117 ? -7.207 25.312 9.016 1 87.88 117 LEU B CA 1
ATOM 2895 C C . LEU B 1 117 ? -6.664 26.234 10.102 1 87.88 117 LEU B C 1
ATOM 2897 O O . LEU B 1 117 ? -5.629 25.938 10.711 1 87.88 117 LEU B O 1
ATOM 2901 N N . PRO B 1 118 ? -7.328 27.344 10.359 1 85.69 118 PRO B N 1
ATOM 2902 C CA . PRO B 1 118 ? -6.941 28.172 11.5 1 85.69 118 PRO B CA 1
ATOM 2903 C C . PRO B 1 118 ? -7.191 27.484 12.844 1 85.69 118 PRO B C 1
ATOM 2905 O O . PRO B 1 118 ? -7.922 26.5 12.906 1 85.69 118 PRO B O 1
ATOM 2908 N N . PRO B 1 119 ? -6.633 27.922 13.875 1 84.5 119 PRO B N 1
ATOM 2909 C CA . PRO B 1 119 ? -6.676 27.266 15.18 1 84.5 119 PRO B CA 1
ATOM 2910 C C . PRO B 1 119 ? -8.102 27.094 15.711 1 84.5 119 PRO B C 1
ATOM 2912 O O . PRO B 1 119 ? -8.391 26.125 16.422 1 84.5 119 PRO B O 1
ATOM 2915 N N . GLU B 1 120 ? -8.969 27.938 15.344 1 91.31 120 GLU B N 1
ATOM 2916 C CA . GLU B 1 120 ? -10.312 27.906 15.914 1 91.31 120 GLU B CA 1
ATOM 2917 C C . GLU B 1 120 ? -11.273 27.141 15.016 1 91.31 120 GLU B C 1
ATOM 2919 O O . GLU B 1 120 ? -12.438 26.953 15.359 1 91.31 120 GLU B O 1
ATOM 2924 N N . ALA B 1 121 ? -10.797 26.656 14 1 92.19 121 ALA B N 1
ATOM 2925 C CA . ALA B 1 121 ? -11.664 26.016 13.008 1 92.19 121 ALA B CA 1
ATOM 2926 C C . ALA B 1 121 ? -12.258 24.734 13.562 1 92.19 121 ALA B C 1
ATOM 2928 O O . ALA B 1 121 ? -11.617 24.031 14.359 1 92.19 121 ALA B O 1
ATOM 2929 N N . GLN B 1 122 ? -13.461 24.422 13.102 1 96.88 122 GLN B N 1
ATOM 2930 C CA . GLN B 1 122 ? -14.141 23.172 13.414 1 96.88 122 GLN B CA 1
ATOM 2931 C C . GLN B 1 122 ? -14.289 22.312 12.164 1 96.88 122 GLN B C 1
ATOM 2933 O O . GLN B 1 122 ? -14.266 22.812 11.039 1 96.88 122 GLN B O 1
ATOM 2938 N N . VAL B 1 123 ? -14.383 21.016 12.438 1 98 123 VAL B N 1
ATOM 2939 C CA . VAL B 1 123 ? -14.57 20.078 11.336 1 98 123 VAL B CA 1
ATOM 2940 C C . VAL B 1 123 ? -15.75 19.156 11.633 1 98 123 VAL B C 1
ATOM 2942 O O . VAL B 1 123 ? -16.094 18.922 12.797 1 98 123 VAL B O 1
ATOM 2945 N N . PHE B 1 124 ? -16.344 18.719 10.555 1 98 124 PHE B N 1
ATOM 2946 C CA . PHE B 1 124 ? -17.172 17.531 10.688 1 98 124 PHE B CA 1
ATOM 2947 C C . PHE B 1 124 ? -16.312 16.297 10.906 1 98 124 PHE B C 1
ATOM 2949 O O . PHE B 1 124 ? -15.312 16.094 10.219 1 98 124 PHE B O 1
ATOM 2956 N N . TYR B 1 125 ? -16.641 15.547 11.922 1 98.19 125 TYR B N 1
ATOM 2957 C CA . TYR B 1 125 ? -16.078 14.203 12.094 1 98.19 125 TYR B CA 1
ATOM 2958 C C . TYR B 1 125 ? -17.125 13.141 11.789 1 98.19 125 TYR B C 1
ATOM 2960 O O . TYR B 1 125 ? -18.156 13.047 12.469 1 98.19 125 TYR B O 1
ATOM 2968 N N . VAL B 1 126 ? -16.875 12.414 10.758 1 97.94 126 VAL B N 1
ATOM 2969 C CA . VAL B 1 126 ? -17.812 11.383 10.32 1 97.94 126 VAL B CA 1
ATOM 2970 C C . VAL B 1 126 ? -17.141 10.016 10.375 1 97.94 126 VAL B C 1
ATOM 2972 O O . VAL B 1 126 ? -16.062 9.82 9.82 1 97.94 126 VAL B O 1
ATOM 2975 N N . LYS B 1 127 ? -17.75 9.141 11.094 1 97.88 127 LYS B N 1
ATOM 2976 C CA . LYS B 1 127 ? -17.312 7.75 11.164 1 97.88 127 LYS B CA 1
ATOM 2977 C C . LYS B 1 127 ? -18.359 6.812 10.578 1 97.88 127 LYS B C 1
ATOM 2979 O O . LYS B 1 127 ? -19.516 6.82 11.008 1 97.88 127 LYS B O 1
ATOM 2984 N N . ARG B 1 128 ? -17.938 6.051 9.602 1 97.19 128 ARG B N 1
ATOM 2985 C CA . ARG B 1 128 ? -18.938 5.18 8.992 1 97.19 128 ARG B CA 1
ATOM 2986 C C . ARG B 1 128 ? -18.328 3.838 8.602 1 97.19 128 ARG B C 1
ATOM 2988 O O . ARG B 1 128 ? -17.125 3.752 8.328 1 97.19 128 ARG B O 1
ATOM 2995 N N . LEU B 1 129 ? -19.156 2.842 8.672 1 97 129 LEU B N 1
ATOM 2996 C CA . LEU B 1 129 ? -18.828 1.506 8.188 1 97 129 LEU B CA 1
ATOM 2997 C C . LEU B 1 129 ? -19.25 1.333 6.734 1 97 129 LEU B C 1
ATOM 2999 O O . LEU B 1 129 ? -20.422 1.539 6.406 1 97 129 LEU B O 1
ATOM 3003 N N . ARG B 1 130 ? -18.297 1.095 5.875 1 95.62 130 ARG B N 1
ATOM 3004 C CA . ARG B 1 130 ? -18.578 0.818 4.473 1 95.62 130 ARG B CA 1
ATOM 3005 C C . ARG B 1 130 ? -18.766 -0.678 4.234 1 95.62 130 ARG B C 1
ATOM 3007 O O . ARG B 1 130 ? -17.875 -1.474 4.562 1 95.62 130 ARG B O 1
ATOM 3014 N N . CYS B 1 131 ? -19.859 -1.014 3.635 1 94.44 131 CYS B N 1
ATOM 3015 C CA . CYS B 1 131 ? -20.188 -2.426 3.484 1 94.44 131 CYS B CA 1
ATOM 3016 C C . CYS B 1 131 ? -20.406 -2.783 2.018 1 94.44 131 CYS B C 1
ATOM 3018 O O . CYS B 1 131 ? -20.812 -1.938 1.225 1 94.44 131 CYS B O 1
ATOM 3020 N N . ALA B 1 132 ? -20.031 -3.932 1.67 1 90.5 132 ALA B N 1
ATOM 3021 C CA . ALA B 1 132 ? -20.375 -4.559 0.398 1 90.5 132 ALA B CA 1
ATOM 3022 C C . ALA B 1 132 ? -21.25 -5.789 0.615 1 90.5 132 ALA B C 1
ATOM 3024 O O . ALA B 1 132 ? -20.859 -6.727 1.311 1 90.5 132 ALA B O 1
ATOM 3025 N N . ASP B 1 133 ? -22.438 -5.781 0.06 1 88.25 133 ASP B N 1
ATOM 3026 C CA . ASP B 1 133 ? -23.422 -6.848 0.285 1 88.25 133 ASP B CA 1
ATOM 3027 C C . ASP B 1 133 ? -23.656 -7.07 1.777 1 88.25 133 ASP B C 1
ATOM 3029 O O . ASP B 1 133 ? -23.594 -8.203 2.254 1 88.25 133 ASP B O 1
ATOM 3033 N N . ASN B 1 134 ? -23.688 -5.969 2.418 1 90.12 134 ASN B N 1
ATOM 3034 C CA . ASN B 1 134 ? -24.016 -5.895 3.836 1 90.12 134 ASN B CA 1
ATOM 3035 C C . ASN B 1 134 ? -22.922 -6.512 4.703 1 90.12 134 ASN B C 1
ATOM 3037 O O . ASN B 1 134 ? -23.141 -6.812 5.875 1 90.12 134 ASN B O 1
ATOM 3041 N N . VAL B 1 135 ? -21.828 -6.77 4.16 1 89.88 135 VAL B N 1
ATOM 3042 C CA . VAL B 1 135 ? -20.656 -7.211 4.91 1 89.88 135 VAL B CA 1
ATOM 3043 C C . VAL B 1 135 ? -19.703 -6.039 5.113 1 89.88 135 VAL B C 1
ATOM 3045 O O . VAL B 1 135 ? -19.297 -5.391 4.148 1 89.88 135 VAL B O 1
ATOM 3048 N N . PRO B 1 136 ? -19.344 -5.762 6.352 1 95.19 136 PRO B N 1
ATOM 3049 C CA . PRO B 1 136 ? -18.422 -4.648 6.582 1 95.19 136 PRO B CA 1
ATOM 3050 C C . PRO B 1 136 ? -17.031 -4.887 5.973 1 95.19 136 PRO B C 1
ATOM 3052 O O . PRO B 1 136 ? -16.469 -5.965 6.141 1 95.19 136 PRO B O 1
ATOM 3055 N N . ILE B 1 137 ? -16.531 -3.854 5.316 1 94.12 137 ILE B N 1
ATOM 3056 C CA . ILE B 1 137 ? -15.258 -3.984 4.617 1 94.12 137 ILE B CA 1
ATOM 3057 C C . ILE B 1 137 ? -14.273 -2.938 5.133 1 94.12 137 ILE B C 1
ATOM 3059 O O . ILE B 1 137 ? -13.086 -3.227 5.316 1 94.12 137 ILE B O 1
ATOM 3063 N N . ILE B 1 138 ? -14.789 -1.761 5.355 1 96.38 138 ILE B N 1
ATOM 3064 C CA . ILE B 1 138 ? -13.938 -0.636 5.719 1 96.38 138 ILE B CA 1
ATOM 3065 C C . ILE B 1 138 ? -14.578 0.154 6.859 1 96.38 138 ILE B C 1
ATOM 3067 O O . ILE B 1 138 ? -15.789 0.374 6.863 1 96.38 138 ILE B O 1
ATOM 3071 N N . LEU B 1 139 ? -13.797 0.52 7.801 1 97.75 139 LEU B N 1
ATOM 3072 C CA . LEU B 1 139 ? -14.148 1.627 8.688 1 97.75 139 LEU B CA 1
ATOM 3073 C C . LEU B 1 139 ? -13.516 2.928 8.203 1 97.75 139 LEU B C 1
ATOM 3075 O O . LEU B 1 139 ? -12.297 3.002 8.031 1 97.75 139 LEU B O 1
ATOM 3079 N N . GLU B 1 140 ? -14.328 3.904 8.016 1 97.38 140 GLU B N 1
ATOM 3080 C CA . GLU B 1 140 ? -13.875 5.188 7.484 1 97.38 140 GLU B CA 1
ATOM 3081 C C . GLU B 1 140 ? -14.109 6.312 8.492 1 97.38 140 GLU B C 1
ATOM 3083 O O . GLU B 1 140 ? -15.219 6.461 9.016 1 97.38 140 GLU B O 1
ATOM 3088 N N . GLU B 1 141 ? -13.078 7.012 8.789 1 97.44 141 GLU B N 1
ATOM 3089 C CA . GLU B 1 141 ? -13.164 8.266 9.531 1 97.44 141 GLU B CA 1
ATOM 3090 C C . GLU B 1 141 ? -12.773 9.453 8.664 1 97.44 141 GLU B C 1
ATOM 3092 O O . GLU B 1 141 ? -11.664 9.492 8.117 1 97.44 141 GLU B O 1
ATOM 3097 N N . THR B 1 142 ? -13.656 10.375 8.594 1 97.38 142 THR B N 1
ATOM 3098 C CA . THR B 1 142 ? -13.414 11.508 7.699 1 97.38 142 THR B CA 1
ATOM 3099 C C . THR B 1 142 ? -13.547 12.828 8.445 1 97.38 142 THR B C 1
ATOM 3101 O O . THR B 1 142 ? -14.453 12.992 9.273 1 97.38 142 THR B O 1
ATOM 3104 N N . PHE B 1 143 ? -12.695 13.719 8.125 1 97.62 143 PHE B N 1
ATOM 3105 C CA . PHE B 1 143 ? -12.695 15.086 8.641 1 97.62 143 PHE B CA 1
ATOM 3106 C C . PHE B 1 143 ? -12.867 16.094 7.504 1 97.62 143 PHE B C 1
ATOM 3108 O O . PHE B 1 143 ? -12.07 16.109 6.562 1 97.62 143 PHE B O 1
ATOM 3115 N N . MET B 1 144 ? -13.898 16.891 7.586 1 97.5 144 MET B N 1
ATOM 3116 C CA . MET B 1 144 ? -14.172 17.906 6.574 1 97.5 144 MET B CA 1
ATOM 3117 C C . MET B 1 144 ? -14.438 19.266 7.223 1 97.5 144 MET B C 1
ATOM 3119 O O . MET B 1 144 ? -15.242 19.375 8.148 1 97.5 144 MET B O 1
ATOM 3123 N N . PRO B 1 145 ? -13.836 20.266 6.695 1 96.69 145 PRO B N 1
ATOM 3124 C CA . PRO B 1 145 ? -14.031 21.594 7.301 1 96.69 145 PRO B CA 1
ATOM 3125 C C . PRO B 1 145 ? -15.477 22.062 7.215 1 96.69 145 PRO B C 1
ATOM 3127 O O . PRO B 1 145 ? -16.062 22.109 6.125 1 96.69 145 PRO B O 1
ATOM 3130 N N . ILE B 1 146 ? -16 22.547 8.32 1 96.75 146 ILE B N 1
ATOM 3131 C CA . ILE B 1 146 ? -17.375 23.016 8.367 1 96.75 146 ILE B CA 1
ATOM 3132 C C . ILE B 1 146 ? -17.531 24.234 7.453 1 96.75 146 ILE B C 1
ATOM 3134 O O . ILE B 1 146 ? -18.547 24.359 6.754 1 96.75 146 ILE B O 1
ATOM 3138 N N . ALA B 1 147 ? -16.562 25.094 7.504 1 94.44 147 ALA B N 1
ATOM 3139 C CA . ALA B 1 147 ? -16.609 26.344 6.746 1 94.44 147 ALA B CA 1
ATOM 3140 C C . ALA B 1 147 ? -16.781 26.062 5.254 1 94.44 147 ALA B C 1
ATOM 3142 O O . ALA B 1 147 ? -17.422 26.859 4.543 1 94.44 147 ALA B O 1
ATOM 3143 N N . MET B 1 148 ? -16.312 25 4.781 1 93.5 148 MET B N 1
ATOM 3144 C CA . MET B 1 148 ? -16.359 24.688 3.359 1 93.5 148 MET B CA 1
ATOM 3145 C C . MET B 1 148 ? -17.656 23.938 3.02 1 93.5 148 MET B C 1
ATOM 3147 O O . MET B 1 148 ? -18.141 24.016 1.894 1 93.5 148 MET B O 1
ATOM 3151 N N . PHE B 1 149 ? -18.125 23.203 3.984 1 95.44 149 PHE B N 1
ATOM 3152 C CA . PHE B 1 149 ? -19.281 22.359 3.721 1 95.44 149 PHE B CA 1
ATOM 3153 C C . PHE B 1 149 ? -20.359 22.578 4.766 1 95.44 149 PHE B C 1
ATOM 3155 O O . PHE B 1 149 ? -20.812 21.641 5.414 1 95.44 149 PHE B O 1
ATOM 3162 N N . PRO B 1 150 ? -20.906 23.734 4.852 1 94.25 150 PRO B N 1
ATOM 3163 C CA . PRO B 1 150 ? -21.859 24.047 5.918 1 94.25 150 PRO B CA 1
ATOM 3164 C C . PRO B 1 150 ? -23.172 23.266 5.801 1 94.25 150 PRO B C 1
ATOM 3166 O O . PRO B 1 150 ? -23.906 23.141 6.781 1 94.25 150 PRO B O 1
ATOM 3169 N N . ASP B 1 151 ? -23.469 22.703 4.652 1 95.06 151 ASP B N 1
ATOM 3170 C CA . ASP B 1 151 ? -24.734 22 4.445 1 95.06 151 ASP B CA 1
ATOM 3171 C C . ASP B 1 151 ? -24.531 20.484 4.457 1 95.06 151 ASP B C 1
ATOM 3173 O O . ASP B 1 151 ? -25.406 19.734 4.035 1 95.06 151 ASP B O 1
ATOM 3177 N N . LEU B 1 152 ? -23.344 20.031 4.891 1 95.5 152 LEU B N 1
ATOM 3178 C CA . LEU B 1 152 ? -23.125 18.594 5.012 1 95.5 152 LEU B CA 1
ATOM 3179 C C . LEU B 1 152 ? -24.062 17.984 6.051 1 95.5 152 LEU B C 1
ATOM 3181 O O . LEU B 1 152 ? -24.234 18.547 7.133 1 95.5 152 LEU B O 1
ATOM 3185 N N . THR B 1 153 ? -24.703 16.906 5.676 1 95.62 153 THR B N 1
ATOM 3186 C CA . THR B 1 153 ? -25.656 16.234 6.578 1 95.62 153 THR B CA 1
ATOM 3187 C C . THR B 1 153 ? -25.359 14.75 6.672 1 95.62 153 THR B C 1
ATOM 3189 O O . THR B 1 153 ? -24.562 14.211 5.887 1 95.62 153 THR B O 1
ATOM 3192 N N . GLU B 1 154 ? -26.016 14.164 7.625 1 95.44 154 GLU B N 1
ATOM 3193 C CA . GLU B 1 154 ? -25.922 12.711 7.77 1 95.44 154 GLU B CA 1
ATOM 3194 C C . GLU B 1 154 ? -26.422 12 6.512 1 95.44 154 GLU B C 1
ATOM 3196 O O . GLU B 1 154 ? -25.828 11.008 6.082 1 95.44 154 GLU B O 1
ATOM 3201 N N . GLU B 1 155 ? -27.484 12.508 5.996 1 93.56 155 GLU B N 1
ATOM 3202 C CA . GLU B 1 155 ? -28.078 11.906 4.805 1 93.56 155 GLU B CA 1
ATOM 3203 C C . GLU B 1 155 ? -27.094 11.898 3.639 1 93.56 155 GLU B C 1
ATOM 3205 O O . GLU B 1 155 ? -27 10.914 2.906 1 93.56 155 GLU B O 1
ATOM 3210 N N . ILE B 1 156 ? -26.422 12.977 3.494 1 92.38 156 ILE B N 1
ATOM 3211 C CA . ILE B 1 156 ? -25.438 13.086 2.434 1 92.38 156 ILE B CA 1
ATOM 3212 C C . ILE B 1 156 ? -24.344 12.039 2.646 1 92.38 156 ILE B C 1
ATOM 3214 O O . ILE B 1 156 ? -23.938 11.352 1.706 1 92.38 156 ILE B O 1
ATOM 3218 N N . MET B 1 157 ? -23.875 11.852 3.928 1 92.75 157 MET B N 1
ATOM 3219 C CA . MET B 1 157 ? -22.75 10.984 4.246 1 92.75 157 MET B CA 1
ATOM 3220 C C . MET B 1 157 ? -23.172 9.516 4.223 1 92.75 157 MET B C 1
ATOM 3222 O O . MET B 1 157 ? -22.328 8.625 4.227 1 92.75 157 MET B O 1
ATOM 3226 N N . LEU B 1 158 ? -24.453 9.258 4.152 1 91.25 158 LEU B N 1
ATOM 3227 C CA . LEU B 1 158 ? -24.922 7.895 3.939 1 91.25 158 LEU B CA 1
ATOM 3228 C C . LEU B 1 158 ? -24.75 7.48 2.482 1 91.25 158 LEU B C 1
ATOM 3230 O O . LEU B 1 158 ? -24.828 6.293 2.156 1 91.25 158 LEU B O 1
ATOM 3234 N N . ASN B 1 159 ? -24.453 8.492 1.731 1 87 159 ASN B N 1
ATOM 3235 C CA . ASN B 1 159 ? -24.203 8.258 0.314 1 87 159 ASN B CA 1
ATOM 3236 C C . ASN B 1 159 ? -22.766 8.617 -0.068 1 87 159 ASN B C 1
ATOM 3238 O O . ASN B 1 159 ? -21.875 8.562 0.771 1 87 159 ASN B O 1
ATOM 3242 N N . SER B 1 160 ? -22.594 8.93 -1.259 1 85.81 160 SER B N 1
ATOM 3243 C CA . SER B 1 160 ? -21.234 9.219 -1.736 1 85.81 160 SER B CA 1
ATOM 3244 C C . SER B 1 160 ? -20.859 10.672 -1.445 1 85.81 160 SER B C 1
ATOM 3246 O O . SER B 1 160 ? -21.5 11.602 -1.935 1 85.81 160 SER B O 1
ATOM 3248 N N . LYS B 1 161 ? -19.781 10.812 -0.643 1 88.25 161 LYS B N 1
ATOM 3249 C CA . LYS B 1 161 ? -19.25 12.156 -0.416 1 88.25 161 LYS B CA 1
ATOM 3250 C C . LYS B 1 161 ? -18.734 12.766 -1.713 1 88.25 161 LYS B C 1
ATOM 3252 O O . LYS B 1 161 ? -18.781 13.984 -1.893 1 88.25 161 LYS B O 1
ATOM 3257 N N . TYR B 1 162 ? -18.312 11.953 -2.566 1 86.06 162 TYR B N 1
ATOM 3258 C CA . TYR B 1 162 ? -17.797 12.453 -3.84 1 86.06 162 TYR B CA 1
ATOM 3259 C C . TYR B 1 162 ? -18.938 12.977 -4.711 1 86.06 162 TYR B C 1
ATOM 3261 O O . TYR B 1 162 ? -18.797 14.008 -5.363 1 86.06 162 TYR B O 1
ATOM 3269 N N . ALA B 1 163 ? -19.984 12.289 -4.73 1 86.06 163 ALA B N 1
ATOM 3270 C CA . ALA B 1 163 ? -21.156 12.766 -5.465 1 86.06 163 ALA B CA 1
ATOM 3271 C C . ALA B 1 163 ? -21.625 14.109 -4.93 1 86.06 163 ALA B C 1
ATOM 3273 O O . ALA B 1 163 ? -21.984 15 -5.703 1 86.06 163 ALA B O 1
ATOM 3274 N N . TYR B 1 164 ? -21.609 14.227 -3.672 1 91.12 164 TYR B N 1
ATOM 3275 C CA . TYR B 1 164 ? -21.969 15.484 -3.02 1 91.12 164 TYR B CA 1
ATOM 3276 C C . TYR B 1 164 ? -21.062 16.609 -3.477 1 91.12 164 TYR B C 1
ATOM 3278 O O . TYR B 1 164 ? -21.531 17.688 -3.867 1 91.12 164 TYR B O 1
ATOM 3286 N N . LEU B 1 165 ? -19.766 16.375 -3.477 1 90.31 165 LEU B N 1
ATOM 3287 C CA . LEU B 1 165 ? -18.812 17.375 -3.895 1 90.31 165 LEU B CA 1
ATOM 3288 C C . LEU B 1 165 ? -19.047 17.797 -5.348 1 90.31 165 LEU B C 1
ATOM 3290 O O . LEU B 1 165 ? -19.031 18.984 -5.672 1 90.31 165 LEU B O 1
ATOM 3294 N N . GLU B 1 166 ? -19.266 16.844 -6.121 1 86.75 166 GLU B N 1
ATOM 3295 C CA . GLU B 1 166 ? -19.516 17.094 -7.539 1 86.75 166 GLU B CA 1
ATOM 3296 C C . GLU B 1 166 ? -20.781 17.922 -7.734 1 86.75 166 GLU B C 1
ATOM 3298 O O . GLU B 1 166 ? -20.828 18.812 -8.578 1 86.75 166 GLU B O 1
ATOM 3303 N N . SER B 1 167 ? -21.766 17.578 -7.043 1 91.5 167 SER B N 1
ATOM 3304 C CA . SER B 1 167 ? -23.031 18.297 -7.148 1 91.5 167 SER B CA 1
ATOM 3305 C C . SER B 1 167 ? -22.875 19.766 -6.777 1 91.5 167 SER B C 1
ATOM 3307 O O . SER B 1 167 ? -23.641 20.609 -7.234 1 91.5 167 SER B O 1
ATOM 3309 N N . LYS B 1 168 ? -21.938 20.047 -5.957 1 92.56 168 LYS B N 1
ATOM 3310 C CA . LYS B 1 168 ? -21.672 21.422 -5.52 1 92.56 168 LYS B CA 1
ATOM 3311 C C . LYS B 1 168 ? -20.734 22.141 -6.477 1 92.56 168 LYS B C 1
ATOM 3313 O O . LYS B 1 168 ? -20.422 23.312 -6.285 1 92.56 168 LYS B O 1
ATOM 3318 N N . GLY B 1 169 ? -20.25 21.359 -7.48 1 91.44 169 GLY B N 1
ATOM 3319 C CA . GLY B 1 169 ? -19.359 21.953 -8.477 1 91.44 169 GLY B CA 1
ATOM 3320 C C . GLY B 1 169 ? -17.891 21.906 -8.086 1 91.44 169 GLY B C 1
ATOM 3321 O O . GLY B 1 169 ? -17.047 22.531 -8.727 1 91.44 169 GLY B O 1
ATOM 3322 N N . PHE B 1 170 ? -17.609 21.281 -7.031 1 91.06 170 PHE B N 1
ATOM 3323 C CA . PHE B 1 170 ? -16.219 21.125 -6.637 1 91.06 170 PHE B CA 1
ATOM 3324 C C . PHE B 1 170 ? -15.5 20.125 -7.555 1 91.06 170 PHE B C 1
ATOM 3326 O O . PHE B 1 170 ? -16.078 19.125 -7.949 1 91.06 170 PHE B O 1
ATOM 3333 N N . LEU B 1 171 ? -14.32 20.438 -7.887 1 89.44 171 LEU B N 1
ATOM 3334 C CA . LEU B 1 171 ? -13.477 19.547 -8.68 1 89.44 171 LEU B CA 1
ATOM 3335 C C . LEU B 1 171 ? -12.328 19 -7.836 1 89.44 171 LEU B C 1
ATOM 3337 O O . LEU B 1 171 ? -11.516 19.766 -7.309 1 89.44 171 LEU B O 1
ATOM 3341 N N . ILE B 1 172 ? -12.32 17.75 -7.727 1 89.31 172 ILE B N 1
ATOM 3342 C CA . ILE B 1 172 ? -11.258 17.109 -6.973 1 89.31 172 ILE B CA 1
ATOM 3343 C C . ILE B 1 172 ? -10.008 16.984 -7.84 1 89.31 172 ILE B C 1
ATOM 3345 O O . ILE B 1 172 ? -10.031 16.344 -8.891 1 89.31 172 ILE B O 1
ATOM 3349 N N . LYS B 1 173 ? -8.969 17.562 -7.484 1 88.75 173 LYS B N 1
ATOM 3350 C CA . LYS B 1 173 ? -7.723 17.594 -8.242 1 88.75 173 LYS B CA 1
ATOM 3351 C C . LYS B 1 173 ? -6.867 16.359 -7.965 1 88.75 173 LYS B C 1
ATOM 3353 O O . LYS B 1 173 ? -6.371 15.719 -8.891 1 88.75 173 LYS B O 1
ATOM 3358 N N . GLU B 1 174 ? -6.723 16.109 -6.707 1 90 174 GLU B N 1
ATOM 3359 C CA . GLU B 1 174 ? -5.758 15.078 -6.324 1 90 174 GLU B CA 1
ATOM 3360 C C . GLU B 1 174 ? -6.07 14.516 -4.945 1 90 174 GLU B C 1
ATOM 3362 O O . GLU B 1 174 ? -6.59 15.227 -4.082 1 90 174 GLU B O 1
ATOM 3367 N N . ARG B 1 175 ? -5.82 13.25 -4.812 1 90.62 175 ARG B N 1
ATOM 3368 C CA . ARG B 1 175 ? -5.836 12.562 -3.527 1 90.62 175 ARG B CA 1
ATOM 3369 C C . ARG B 1 175 ? -4.484 11.914 -3.238 1 90.62 175 ARG B C 1
ATOM 3371 O O . ARG B 1 175 ? -3.869 11.32 -4.129 1 90.62 175 ARG B O 1
ATOM 3378 N N . GLN B 1 176 ? -3.99 12.133 -2.08 1 88.56 176 GLN B N 1
ATOM 3379 C CA . GLN B 1 176 ? -2.74 11.523 -1.634 1 88.56 176 GLN B CA 1
ATOM 3380 C C . GLN B 1 176 ? -2.963 10.641 -0.412 1 88.56 176 GLN B C 1
ATOM 3382 O O . GLN B 1 176 ? -3.957 10.797 0.301 1 88.56 176 GLN B O 1
ATOM 3387 N N . GLY B 1 177 ? -2.035 9.758 -0.309 1 89.56 177 GLY B N 1
ATOM 3388 C CA . GLY B 1 177 ? -2.225 8.875 0.828 1 89.56 177 GLY B CA 1
ATOM 3389 C C . GLY B 1 177 ? -0.973 8.102 1.195 1 89.56 177 GLY B C 1
ATOM 3390 O O . GLY B 1 177 ? 0.038 8.172 0.494 1 89.56 177 GLY B O 1
ATOM 3391 N N . GLU B 1 178 ? -1.074 7.5 2.342 1 89.94 178 GLU B N 1
ATOM 3392 C CA . GLU B 1 178 ? -0.039 6.598 2.832 1 89.94 178 GLU B CA 1
ATOM 3393 C C . GLU B 1 178 ? -0.648 5.316 3.398 1 89.94 178 GLU B C 1
ATOM 3395 O O . GLU B 1 178 ? -1.712 5.352 4.02 1 89.94 178 GLU B O 1
ATOM 3400 N N . ILE B 1 179 ? 0.048 4.234 3.156 1 91.94 179 ILE B N 1
ATOM 3401 C CA . ILE B 1 179 ? -0.395 2.93 3.639 1 91.94 179 ILE B CA 1
ATOM 3402 C C . ILE B 1 179 ? 0.316 2.594 4.949 1 91.94 179 ILE B C 1
ATOM 3404 O O . ILE B 1 179 ? 1.539 2.721 5.047 1 91.94 179 ILE B O 1
ATOM 3408 N N . ILE B 1 180 ? -0.461 2.152 5.895 1 91.56 180 ILE B N 1
ATOM 3409 C CA . ILE B 1 180 ? 0.077 1.887 7.223 1 91.56 180 ILE B CA 1
ATOM 3410 C C . ILE B 1 180 ? -0.422 0.531 7.719 1 91.56 180 ILE B C 1
ATOM 3412 O O . ILE B 1 180 ? -1.629 0.287 7.77 1 91.56 180 ILE B O 1
ATOM 3416 N N . PRO B 1 181 ? 0.543 -0.355 8.047 1 93.62 181 PRO B N 1
ATOM 3417 C CA . PRO B 1 181 ? 0.093 -1.574 8.727 1 93.62 181 PRO B CA 1
ATOM 3418 C C . PRO B 1 181 ? -0.286 -1.333 10.188 1 93.62 181 PRO B C 1
ATOM 3420 O O . PRO B 1 181 ? 0.341 -0.515 10.859 1 93.62 181 PRO B O 1
ATOM 3423 N N . ALA B 1 182 ? -1.328 -2.033 10.68 1 92.56 182 ALA B N 1
ATOM 3424 C CA . ALA B 1 182 ? -1.769 -1.812 12.055 1 92.56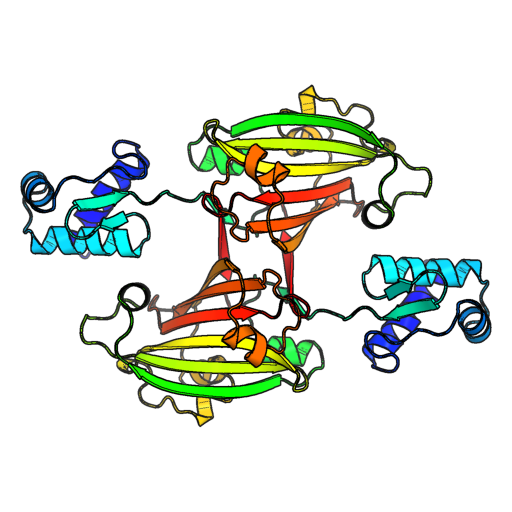 182 ALA B CA 1
ATOM 3425 C C . ALA B 1 182 ? -2.375 -3.082 12.648 1 92.56 182 ALA B C 1
ATOM 3427 O O . ALA B 1 182 ? -2.875 -3.939 11.914 1 92.56 182 ALA B O 1
ATOM 3428 N N . MET B 1 183 ? -2.271 -3.131 13.984 1 92.88 183 MET B N 1
ATOM 3429 C CA . MET B 1 183 ? -3.088 -4.109 14.695 1 92.88 183 MET B CA 1
ATOM 3430 C C . MET B 1 183 ? -4.48 -3.557 14.977 1 92.88 183 MET B C 1
ATOM 3432 O O . MET B 1 183 ? -4.621 -2.424 15.438 1 92.88 183 MET B O 1
ATOM 3436 N N . PRO B 1 184 ? -5.477 -4.352 14.664 1 92.88 184 PRO B N 1
ATOM 3437 C CA . PRO B 1 184 ? -6.816 -3.855 14.984 1 92.88 184 PRO B CA 1
ATOM 3438 C C . PRO B 1 184 ? -7.109 -3.869 16.484 1 92.88 184 PRO B C 1
ATOM 3440 O O . PRO B 1 184 ? -6.715 -4.801 17.188 1 92.88 184 PRO B O 1
ATOM 3443 N N . SER B 1 185 ? -7.762 -2.787 16.922 1 93.69 185 SER B N 1
ATOM 3444 C CA . SER B 1 185 ? -8.289 -2.781 18.281 1 93.69 185 SER B CA 1
ATOM 3445 C C . SER B 1 185 ? -9.469 -3.73 18.422 1 93.69 185 SER B C 1
ATOM 3447 O O . SER B 1 185 ? -10.047 -4.16 17.422 1 93.69 185 SER B O 1
ATOM 3449 N N . ASP B 1 186 ? -9.812 -3.988 19.672 1 93.69 186 ASP B N 1
ATOM 3450 C CA . ASP B 1 186 ? -10.984 -4.828 19.906 1 93.69 186 ASP B CA 1
ATOM 3451 C C . ASP B 1 186 ? -12.242 -4.203 19.297 1 93.69 186 ASP B C 1
ATOM 3453 O O . ASP B 1 186 ? -13.055 -4.902 18.703 1 93.69 186 ASP B O 1
ATOM 3457 N N . ALA B 1 187 ? -12.383 -2.951 19.5 1 94.5 187 ALA B N 1
ATOM 3458 C CA . ALA B 1 187 ? -13.539 -2.238 18.953 1 94.5 187 ALA B CA 1
ATOM 3459 C C . ALA B 1 187 ? -13.586 -2.352 17.438 1 94.5 187 ALA B C 1
ATOM 3461 O O . ALA B 1 187 ? -14.648 -2.592 16.859 1 94.5 187 ALA B O 1
ATOM 3462 N N . LEU B 1 188 ? -12.508 -2.16 16.828 1 94.81 188 LEU B N 1
ATOM 3463 C CA . LEU B 1 188 ? -12.414 -2.25 15.383 1 94.81 188 LEU B CA 1
ATOM 3464 C C . LEU B 1 188 ? -12.742 -3.66 14.898 1 94.81 188 LEU B C 1
ATOM 3466 O O . LEU B 1 188 ? -13.453 -3.836 13.906 1 94.81 188 LEU B O 1
ATOM 3470 N N . MET B 1 189 ? -12.234 -4.668 15.602 1 94.44 189 MET B N 1
ATOM 3471 C CA . MET B 1 189 ? -12.492 -6.059 15.242 1 94.44 189 MET B CA 1
ATOM 3472 C C . MET B 1 189 ? -13.984 -6.367 15.289 1 94.44 189 MET B C 1
ATOM 3474 O O . MET B 1 189 ? -14.508 -7.066 14.414 1 94.44 189 MET B O 1
ATOM 3478 N N . THR B 1 190 ? -14.586 -5.859 16.266 1 95.12 190 THR B N 1
ATOM 3479 C CA . THR B 1 190 ? -16.031 -6.066 16.406 1 95.12 190 THR B CA 1
ATOM 3480 C C . THR B 1 190 ? -16.781 -5.398 15.25 1 95.12 190 THR B C 1
ATOM 3482 O O . THR B 1 190 ? -17.641 -6.02 14.625 1 95.12 190 THR B O 1
ATOM 3485 N N . LEU B 1 191 ? -16.438 -4.145 14.984 1 95.44 191 LEU B N 1
ATOM 3486 C CA . LEU B 1 191 ? -17.109 -3.375 13.945 1 95.44 191 LEU B CA 1
ATOM 3487 C C . LEU B 1 191 ? -16.938 -4.035 12.578 1 95.44 191 LEU B C 1
ATOM 3489 O O . LEU B 1 191 ? -17.891 -4.121 11.797 1 95.44 191 LEU B O 1
ATOM 3493 N N . LEU B 1 192 ? -15.734 -4.531 12.297 1 94.81 192 LEU B N 1
ATOM 3494 C CA . LEU B 1 192 ? -15.422 -5.094 10.984 1 94.81 192 LEU B CA 1
ATOM 3495 C C . LEU B 1 192 ? -15.633 -6.605 10.977 1 94.81 192 LEU B C 1
ATOM 3497 O O . LEU B 1 192 ? -15.398 -7.262 9.961 1 94.81 192 LEU B O 1
ATOM 3501 N N . GLN B 1 193 ? -15.977 -7.125 12.117 1 91.88 193 GLN B N 1
ATOM 3502 C CA . GLN B 1 193 ? -16.25 -8.555 12.242 1 91.88 193 GLN B CA 1
ATOM 3503 C C . GLN B 1 193 ? -15.023 -9.383 11.898 1 91.88 193 GLN B C 1
ATOM 3505 O O . GLN B 1 193 ? -15.102 -10.328 11.117 1 91.88 193 GLN B O 1
ATOM 3510 N N . ILE B 1 194 ? -13.977 -8.93 12.391 1 87.81 194 ILE B N 1
ATOM 3511 C CA . ILE B 1 194 ? -12.719 -9.656 12.242 1 87.81 194 ILE B CA 1
ATOM 3512 C C . ILE B 1 194 ? -12.562 -10.648 13.391 1 87.81 194 ILE B C 1
ATOM 3514 O O . ILE B 1 194 ? -12.688 -10.281 14.562 1 87.81 194 ILE B O 1
ATOM 3518 N N . LYS B 1 195 ? -12.258 -11.867 13.086 1 83.31 195 LYS B N 1
ATOM 3519 C CA . LYS B 1 195 ? -12.219 -12.93 14.086 1 83.31 195 LYS B CA 1
ATOM 3520 C C . LYS B 1 195 ? -10.828 -13.031 14.711 1 83.31 195 LYS B C 1
ATOM 3522 O O . LYS B 1 195 ? -10.703 -13.203 15.93 1 83.31 195 LYS B O 1
ATOM 3527 N N . ASP B 1 196 ? -9.797 -12.953 13.891 1 84.12 196 ASP B N 1
ATOM 3528 C CA . ASP B 1 196 ? -8.43 -13.148 14.375 1 84.12 196 ASP B CA 1
ATOM 3529 C C . ASP B 1 196 ? -7.688 -11.812 14.469 1 84.12 196 ASP B C 1
ATOM 3531 O O . ASP B 1 196 ? -7.848 -10.953 13.602 1 84.12 196 ASP B O 1
ATOM 3535 N N . ALA B 1 197 ? -6.93 -11.727 15.555 1 86.19 197 ALA B N 1
ATOM 3536 C CA . ALA B 1 197 ? -6.152 -10.508 15.766 1 86.19 197 ALA B CA 1
ATOM 3537 C C . ALA B 1 197 ? -4.914 -10.484 14.875 1 86.19 197 ALA B C 1
ATOM 3539 O O . ALA B 1 197 ? -3.785 -10.461 15.367 1 86.19 197 ALA B O 1
ATOM 3540 N N . ASN B 1 198 ? -5.156 -10.461 13.609 1 89.69 198 ASN B N 1
ATOM 3541 C CA . ASN B 1 198 ? -4.082 -10.312 12.633 1 89.69 198 ASN B CA 1
ATOM 3542 C C . ASN B 1 198 ? -3.926 -8.859 12.195 1 89.69 198 ASN B C 1
ATOM 3544 O O . ASN B 1 198 ? -4.879 -8.078 12.258 1 89.69 198 ASN B O 1
ATOM 3548 N N . PRO B 1 199 ? -2.699 -8.516 11.758 1 93.44 199 PRO B N 1
ATOM 3549 C CA . PRO B 1 199 ? -2.514 -7.152 11.258 1 93.44 199 PRO B CA 1
ATOM 3550 C C . PRO B 1 199 ? -3.447 -6.816 10.102 1 93.44 199 PRO B C 1
ATOM 3552 O O . PRO B 1 199 ? -3.768 -7.688 9.289 1 93.44 199 PRO B O 1
ATOM 3555 N N . ILE B 1 200 ? -3.82 -5.586 10.055 1 94.31 200 ILE B N 1
ATOM 3556 C CA . ILE B 1 200 ? -4.652 -5.09 8.969 1 94.31 200 ILE B CA 1
ATOM 3557 C C . ILE B 1 200 ? -3.949 -3.924 8.273 1 94.31 200 ILE B C 1
ATOM 3559 O O . ILE B 1 200 ? -2.955 -3.398 8.781 1 94.31 200 ILE B O 1
ATOM 3563 N N . LEU B 1 201 ? -4.539 -3.533 7.137 1 94.31 201 LEU B N 1
ATOM 3564 C CA . LEU B 1 201 ? -4.066 -2.342 6.438 1 94.31 201 LEU B CA 1
ATOM 3565 C C . LEU B 1 201 ? -4.914 -1.127 6.801 1 94.31 201 LEU B C 1
ATOM 3567 O O . LEU B 1 201 ? -6.137 -1.23 6.91 1 94.31 201 LEU B O 1
ATOM 3571 N N . SER B 1 202 ? -4.262 -0.107 6.988 1 94.75 202 SER B N 1
ATOM 3572 C CA . SER B 1 202 ? -4.902 1.196 7.133 1 94.75 202 SER B CA 1
ATOM 3573 C C . SER B 1 202 ? -4.305 2.217 6.168 1 94.75 202 SER B C 1
ATOM 3575 O O . SER B 1 202 ? -3.236 1.987 5.598 1 94.75 202 SER B O 1
ATOM 3577 N N . MET B 1 203 ? -5.094 3.262 5.957 1 93.94 203 MET B N 1
ATOM 3578 C CA . MET B 1 203 ? -4.625 4.332 5.082 1 93.94 203 MET B CA 1
ATOM 3579 C C . MET B 1 203 ? -5.016 5.699 5.637 1 93.94 203 MET B C 1
ATOM 3581 O O . MET B 1 203 ? -6.121 5.871 6.152 1 93.94 203 MET B O 1
ATOM 3585 N N . ASN B 1 204 ? -4.09 6.578 5.562 1 92.75 204 ASN B N 1
ATOM 3586 C CA . ASN B 1 204 ? -4.395 7.996 5.715 1 92.75 204 ASN B CA 1
ATOM 3587 C C . ASN B 1 204 ? -4.457 8.703 4.363 1 92.75 204 ASN B C 1
ATOM 3589 O O . ASN B 1 204 ? -3.537 8.586 3.551 1 92.75 204 ASN B O 1
ATOM 3593 N N . LEU B 1 205 ? -5.578 9.336 4.18 1 92.88 205 LEU B N 1
ATOM 3594 C CA . LEU B 1 205 ? -5.789 10 2.902 1 92.88 205 LEU B CA 1
ATOM 3595 C C . LEU B 1 205 ? -6.062 11.492 3.107 1 92.88 205 LEU B C 1
ATOM 3597 O O . LEU B 1 205 ? -6.66 11.883 4.113 1 92.88 205 LEU B O 1
ATOM 3601 N N . TRP B 1 206 ? -5.621 12.25 2.199 1 91.44 206 TRP B N 1
ATOM 3602 C CA . TRP B 1 206 ? -5.984 13.656 2.129 1 91.44 206 TRP B CA 1
ATOM 3603 C C . TRP B 1 206 ? -6.145 14.109 0.68 1 91.44 206 TRP B C 1
ATOM 3605 O O . TRP B 1 206 ? -5.453 13.609 -0.211 1 91.44 206 TRP B O 1
ATOM 3615 N N . ALA B 1 207 ? -7.086 14.938 0.461 1 92.69 207 ALA B N 1
ATOM 3616 C CA . ALA B 1 207 ? -7.438 15.305 -0.907 1 92.69 207 ALA B CA 1
ATOM 3617 C C . ALA B 1 207 ? -7.516 16.828 -1.062 1 92.69 207 ALA B C 1
ATOM 3619 O O . ALA B 1 207 ? -7.703 17.547 -0.08 1 92.69 207 ALA B O 1
ATOM 3620 N N . TYR B 1 208 ? -7.344 17.188 -2.318 1 90.62 208 TYR B N 1
ATOM 3621 C CA . TYR B 1 208 ? -7.289 18.594 -2.674 1 90.62 208 TYR B CA 1
ATOM 3622 C C . TYR B 1 208 ? -8.266 18.906 -3.807 1 90.62 208 TYR B C 1
ATOM 3624 O O . TYR B 1 208 ? -8.438 18.109 -4.723 1 90.62 208 TYR B O 1
ATOM 3632 N N . LEU B 1 209 ? -8.805 20.094 -3.67 1 92 209 LEU B N 1
ATOM 3633 C CA . LEU B 1 209 ? -9.609 20.609 -4.773 1 92 209 LEU B CA 1
ATOM 3634 C C . LEU B 1 209 ? -8.719 21.203 -5.863 1 92 209 LEU B C 1
ATOM 3636 O O . LEU B 1 209 ? -7.496 21.219 -5.73 1 92 209 LEU B O 1
ATOM 3640 N N . ASP B 1 210 ? -9.32 21.578 -7.027 1 87.81 210 ASP B N 1
ATOM 3641 C CA . ASP B 1 210 ? -8.586 22.078 -8.188 1 87.81 210 ASP B CA 1
ATOM 3642 C C . ASP B 1 210 ? -7.84 23.359 -7.855 1 87.81 210 ASP B C 1
ATOM 3644 O O . ASP B 1 210 ? -6.863 23.703 -8.523 1 87.81 210 ASP B O 1
ATOM 3648 N N . ASN B 1 211 ? -8.172 24.062 -6.828 1 87 211 ASN B N 1
ATOM 3649 C CA . ASN B 1 211 ? -7.496 25.281 -6.398 1 87 211 ASN B CA 1
ATOM 3650 C C . ASN B 1 211 ? -6.445 24.984 -5.332 1 87 211 ASN B C 1
ATOM 3652 O O . ASN B 1 211 ? -5.973 25.906 -4.656 1 87 211 ASN B O 1
ATOM 3656 N N . ASP B 1 212 ? -6.152 23.734 -5.113 1 86.94 212 ASP B N 1
ATOM 3657 C CA . ASP B 1 212 ? -5.105 23.25 -4.223 1 86.94 212 ASP B CA 1
ATOM 3658 C C . ASP B 1 212 ? -5.508 23.422 -2.758 1 86.94 212 ASP B C 1
ATOM 3660 O O . ASP B 1 212 ? -4.645 23.469 -1.876 1 86.94 212 ASP B O 1
ATOM 3664 N N . ILE B 1 213 ? -6.746 23.609 -2.533 1 87.31 213 ILE B N 1
ATOM 3665 C CA . ILE B 1 213 ? -7.258 23.688 -1.168 1 87.31 213 ILE B CA 1
ATOM 3666 C C . ILE B 1 213 ? -7.59 22.281 -0.665 1 87.31 213 ILE B C 1
ATOM 3668 O O . ILE B 1 213 ? -8.352 21.547 -1.302 1 87.31 213 ILE B O 1
ATOM 3672 N N . PRO B 1 214 ? -6.965 21.906 0.501 1 92.12 214 PRO B N 1
ATOM 3673 C CA . PRO B 1 214 ? -7.355 20.625 1.075 1 92.12 214 PRO B CA 1
ATOM 3674 C C . PRO B 1 214 ? -8.773 20.625 1.645 1 92.12 214 PRO B C 1
ATOM 3676 O O . PRO B 1 214 ? -9.164 21.594 2.314 1 92.12 214 PRO B O 1
ATOM 3679 N N . PHE B 1 215 ? -9.555 19.594 1.394 1 94.12 215 PHE B N 1
ATOM 3680 C CA . PHE B 1 215 ? -10.945 19.672 1.815 1 94.12 215 PHE B CA 1
ATOM 3681 C C . PHE B 1 215 ? -11.32 18.484 2.682 1 94.12 215 PHE B C 1
ATOM 3683 O O . PHE B 1 215 ? -12.391 18.453 3.295 1 94.12 215 PHE B O 1
ATOM 3690 N N . GLU B 1 216 ? -10.414 17.516 2.74 1 96 216 GLU B N 1
ATOM 3691 C CA . GLU B 1 216 ? -10.734 16.328 3.537 1 96 216 GLU B CA 1
ATOM 3692 C C . GLU B 1 216 ? -9.469 15.641 4.035 1 96 216 GLU B C 1
ATOM 3694 O O . GLU B 1 216 ? -8.43 15.695 3.381 1 96 216 GLU B O 1
ATOM 3699 N N . TYR B 1 217 ? -9.562 15.07 5.203 1 95.81 217 TYR B N 1
ATOM 3700 C CA . TYR B 1 217 ? -8.656 14.062 5.734 1 95.81 217 TYR B CA 1
ATOM 3701 C C . TYR B 1 217 ? -9.414 12.805 6.145 1 95.81 217 TYR B C 1
ATOM 3703 O O . TYR B 1 217 ? -10.445 12.891 6.82 1 95.81 217 TYR B O 1
ATOM 3711 N N . THR B 1 218 ? -8.953 11.734 5.633 1 96.31 218 THR B N 1
ATOM 3712 C CA . THR B 1 218 ? -9.68 10.492 5.883 1 96.31 218 THR B CA 1
ATOM 3713 C C . THR B 1 218 ? -8.734 9.406 6.383 1 96.31 218 THR B C 1
ATOM 3715 O O . THR B 1 218 ? -7.621 9.25 5.867 1 96.31 218 THR B O 1
ATOM 3718 N N . ARG B 1 219 ? -9.18 8.695 7.387 1 96.19 219 ARG B N 1
ATOM 3719 C CA . ARG B 1 219 ? -8.539 7.465 7.84 1 96.19 219 ARG B CA 1
ATOM 3720 C C . ARG B 1 219 ? -9.383 6.25 7.477 1 96.19 219 ARG B C 1
ATOM 3722 O O . ARG B 1 219 ? -10.586 6.219 7.738 1 96.19 219 ARG B O 1
ATOM 3729 N N . LEU B 1 220 ? -8.688 5.367 6.879 1 96 220 LEU B N 1
ATOM 3730 C CA . LEU B 1 220 ? -9.359 4.129 6.492 1 96 220 LEU B CA 1
ATOM 3731 C C . LEU B 1 220 ? -8.727 2.926 7.184 1 96 220 LEU B C 1
ATOM 3733 O O . LEU B 1 220 ? -7.504 2.848 7.305 1 96 220 LEU B O 1
ATOM 3737 N N . TYR B 1 221 ? -9.586 2.025 7.613 1 96.56 221 TYR B N 1
ATOM 3738 C CA . TYR B 1 221 ? -9.188 0.725 8.141 1 96.56 221 TYR B CA 1
ATOM 3739 C C . TYR B 1 221 ? -9.859 -0.404 7.363 1 96.56 221 TYR B C 1
ATOM 3741 O O . TYR B 1 221 ? -11.094 -0.482 7.309 1 96.56 221 TYR B O 1
ATOM 3749 N N . TYR B 1 222 ? -9.062 -1.279 6.871 1 94.69 222 TYR B N 1
ATOM 3750 C CA . TYR B 1 222 ? -9.586 -2.281 5.949 1 94.69 222 TYR B CA 1
ATOM 3751 C C . TYR B 1 222 ? -9.672 -3.646 6.617 1 94.69 222 TYR B C 1
ATOM 3753 O O . TYR B 1 222 ? -8.781 -4.027 7.383 1 94.69 222 TYR B O 1
ATOM 3761 N N . ARG B 1 223 ? -10.758 -4.273 6.266 1 91.75 223 ARG B N 1
ATOM 3762 C CA . ARG B 1 223 ? -10.797 -5.707 6.539 1 91.75 223 ARG B CA 1
ATOM 3763 C C . ARG B 1 223 ? -9.906 -6.473 5.57 1 91.75 223 ARG B C 1
ATOM 3765 O O . ARG B 1 223 ? -10.359 -6.914 4.512 1 91.75 223 ARG B O 1
ATOM 3772 N N . SER B 1 224 ? -8.719 -6.766 6.016 1 87.38 224 SER B N 1
ATOM 3773 C CA . SER B 1 224 ? -7.652 -7.211 5.125 1 87.38 224 SER B CA 1
ATOM 3774 C C . SER B 1 224 ? -7.902 -8.633 4.637 1 87.38 224 SER B C 1
ATOM 3776 O O . SER B 1 224 ? -7.277 -9.086 3.676 1 87.38 224 SER B O 1
ATOM 3778 N N . ASP B 1 225 ? -8.719 -9.375 5.246 1 82.44 225 ASP B N 1
ATOM 3779 C CA . ASP B 1 225 ? -9.047 -10.719 4.762 1 82.44 225 ASP B CA 1
ATOM 3780 C C . ASP B 1 225 ? -10.078 -10.656 3.641 1 82.44 225 ASP B C 1
ATOM 3782 O O . ASP B 1 225 ? -10.312 -11.648 2.945 1 82.44 225 ASP B O 1
ATOM 3786 N N . ARG B 1 226 ? -10.625 -9.477 3.41 1 81.81 226 ARG B N 1
ATOM 3787 C CA . ARG B 1 226 ? -11.648 -9.312 2.383 1 81.81 226 ARG B CA 1
ATOM 3788 C C . ARG B 1 226 ? -11.227 -8.273 1.347 1 81.81 226 ARG B C 1
ATOM 3790 O O . ARG B 1 226 ? -11.859 -8.148 0.296 1 81.81 226 ARG B O 1
ATOM 3797 N N . TYR B 1 227 ? -10.234 -7.562 1.713 1 83.19 227 TYR B N 1
ATOM 3798 C CA . TYR B 1 227 ? -9.797 -6.453 0.872 1 83.19 227 TYR B CA 1
ATOM 3799 C C . TYR B 1 227 ? -8.289 -6.496 0.656 1 83.19 227 TYR B C 1
ATOM 3801 O O . TYR B 1 227 ? -7.523 -6.672 1.607 1 83.19 227 TYR B O 1
ATOM 3809 N N . THR B 1 228 ? -7.871 -6.438 -0.583 1 84.5 228 THR B N 1
ATOM 3810 C CA . THR B 1 228 ? -6.445 -6.453 -0.89 1 84.5 228 THR B CA 1
ATOM 3811 C C . THR B 1 228 ? -6.082 -5.305 -1.822 1 84.5 228 THR B C 1
ATOM 3813 O O . THR B 1 228 ? -6.906 -4.859 -2.621 1 84.5 228 THR B O 1
ATOM 3816 N N . PHE B 1 229 ? -4.855 -4.805 -1.619 1 87.38 229 PHE B N 1
ATOM 3817 C CA . PHE B 1 229 ? -4.332 -3.74 -2.463 1 87.38 229 PHE B CA 1
ATOM 3818 C C . PHE B 1 229 ? -3.404 -4.305 -3.535 1 87.38 229 PHE B C 1
ATOM 3820 O O . PHE B 1 229 ? -2.373 -4.898 -3.219 1 87.38 229 PHE B O 1
ATOM 3827 N N . LYS B 1 230 ? -3.85 -4.145 -4.711 1 84.81 230 LYS B N 1
ATOM 3828 C CA . LYS B 1 230 ? -3.049 -4.559 -5.859 1 84.81 230 LYS B CA 1
ATOM 3829 C C . LYS B 1 230 ? -2.646 -3.359 -6.711 1 84.81 230 LYS B C 1
ATOM 3831 O O . LYS B 1 230 ? -3.338 -2.338 -6.723 1 84.81 230 LYS B O 1
ATOM 3836 N N . PHE B 1 231 ? -1.491 -3.533 -7.301 1 83.5 231 PHE B N 1
ATOM 3837 C CA . PHE B 1 231 ? -1.028 -2.477 -8.195 1 83.5 231 PHE B CA 1
ATOM 3838 C C . PHE B 1 231 ? -0.235 -3.057 -9.359 1 83.5 231 PHE B C 1
ATOM 3840 O O . PHE B 1 231 ? 0.196 -4.211 -9.305 1 83.5 231 PHE B O 1
ATOM 3847 N N . SER B 1 232 ? -0.206 -2.271 -10.422 1 83.62 232 SER B N 1
ATOM 3848 C CA . SER B 1 232 ? 0.615 -2.578 -11.586 1 83.62 232 SER B CA 1
ATOM 3849 C C . SER B 1 232 ? 1.471 -1.381 -11.992 1 83.62 232 SER B C 1
ATOM 3851 O O . SER B 1 232 ? 0.988 -0.247 -12.016 1 83.62 232 SER B O 1
ATOM 3853 N N . SER B 1 233 ? 2.75 -1.638 -12.047 1 82.44 233 SER B N 1
ATOM 3854 C CA . SER B 1 233 ? 3.686 -0.605 -12.484 1 82.44 233 SER B CA 1
ATOM 3855 C C . SER B 1 233 ? 4.328 -0.966 -13.82 1 82.44 233 SER B C 1
ATOM 3857 O O . SER B 1 233 ? 4.691 -2.123 -14.047 1 82.44 233 SER B O 1
ATOM 3859 N N . LYS B 1 234 ? 4.305 0.059 -14.664 1 79.5 234 LYS B N 1
ATOM 3860 C CA . LYS B 1 234 ? 4.898 -0.168 -15.984 1 79.5 234 LYS B CA 1
ATOM 3861 C C . LYS B 1 234 ? 6.117 0.724 -16.188 1 79.5 234 LYS B C 1
ATOM 3863 O O . LYS B 1 234 ? 6.188 1.829 -15.656 1 79.5 234 LYS B O 1
ATOM 3868 N N . ARG B 1 235 ? 7.312 0.178 -16.688 1 68.06 235 ARG B N 1
ATOM 3869 C CA . ARG B 1 235 ? 8.516 0.954 -16.953 1 68.06 235 ARG B CA 1
ATOM 3870 C C . ARG B 1 235 ? 8.32 1.868 -18.156 1 68.06 235 ARG B C 1
ATOM 3872 O O . ARG B 1 235 ? 8.938 2.934 -18.234 1 68.06 235 ARG B O 1
ATOM 3879 N N . TYR B 1 236 ? 7.59 1.497 -19.172 1 57.97 236 TYR B N 1
ATOM 3880 C CA . TYR B 1 236 ? 7.391 2.285 -20.375 1 57.97 236 TYR B CA 1
ATOM 3881 C C . TYR B 1 236 ? 5.91 2.562 -20.609 1 57.97 236 TYR B C 1
ATOM 3883 O O . TYR B 1 236 ? 5.051 1.795 -20.172 1 57.97 236 TYR B O 1
#

pLDDT: mean 87.03, std 9.4, range [34.47, 98.19]